Protein AF-C5LC11-F1 (afdb_monomer_lite)

Sequence (495 aa):
MTAADHYFTRNRNPLLMRDEVGHAKPTYYDLPSGGFVYGKSQGADPEGAKEVTTKWKSHTPKPVAQVNVLDFRYLNKSALDDGKCRTATEQKVYRQQNPKFIVHKSAQQRLQEEEARREHSLPADFVYGKKTRPSTPISYVISNQFGLESEMLTEARYEKLVEEEEKARTHCQLKIKSTKAAKAHAAIGVKAAHRKKSIGDGGGEELFKMTKFRKVPARWHLPKGAKTREAIVQQEEEPVGEKEGDEEEHTTCQRARQVQIDNADRLECVAKVTAFTTELLGRVGLDAFLIHGSLLGWYRHNGGQIPWDLDGDTAVIRSQCEEVVGQYEGKAICDVISESLPDGYFLYAIDTDEVVHPSPKGSDFAGCDVPELRVGATIDGQWCHTDVFMLSDDADDGLCVPGKACFQEDQILPLKNASSLVGKYPVKIPAQPEEILSGLYNEHYGIMNMHGVPKNYAFQDDWAIVIGDELDDTFKNRVMVDRPRLYEMLATAKL

pLDDT: mean 75.05, std 19.48, range [30.48, 98.12]

Organism: Perkinsus marinus (strain ATCC 50983 / TXsc) (NCBI:txid423536)

Secondary structure (DSSP, 8-state):
--HHHHHHTT---GGGSPPPTTSPPPPSS-PPPTT---S--PPPPSS-HHHHHH------PPPPPPTT-B-HHHHHHHHHHTT--SSHHHHHHHHHHS--B-----HHHHHHHHHHHHTS---TT------PPPPPPHHHHHTTHHHHHHHHHHHHHHHHHHHHHHHHHHH--------HHHHHHHHHHHHHHHHHHHS-SS----S-SSGGGTT---S----TT-----SS--S----PPP------S-HHHHHHHHHHHHHHHHHHHHHHHHHHHHHHHHHTT---EE-HHHHHHHHHTTTPPPTT--SEEEEEEHHHHHHHHHHTTT--HHHHHHTTPPTTEEEEEEBTTB-----SSTTSS-TT--SEEEEEEEETTEEEEEEEEEEEEEETTEEEETTTEEE-HHHHPSPEEEEETTTTEEEEE-SSHHHHHHHHHTTT--GGGS-PPPTT----SS-----SS---HHHHHHHHHTTHHHHHHHHSS--

Radius of gyration: 36.08 Å; chains: 1; bounding box: 64×89×100 Å

Foldseek 3Di:
DDPVVVVCVVDLDLVPDDDDPPDDRDDNDDDPPPVDDDDDPDDPDPDDPCCVVPDPDDDPPDDPPDQQAFPLVVLVVVCVVVVQDPDPVSSVVSCVVDGDTPHDQPPVSVVVVVVVVPVPDDDPPDDDDDPPDPPDPVVCVVVVVVVVVVVVVVVVVVVVVVVVVVCCVVVDPPPPPQPPVSVVVVVVVVVVVVVVVVPPPPDDPDPDPDPVCPPDPDPDDDPPDDDDPPPDPDDDDDDDDDDDDDDDPCPPVVVVLVVLVVLVVQQVQQQVQQLVVCVLCVVLQWRKAFADQQLLQCVQAVQEGDSPDRHGEIETEQVSQQVSCVVVVFDASLVSSVVSDDPFKAKDFDDPPDRPDRPVDPPPDTRRPTQKMKIWGQDPNDTYIYIYGYFYQPDPQATDNPPAFHDHPQQAPPWDWDHHPNRDGIGTHGPNSVVSVCSRPPPDDCSVVDPRDPPVPDPDRDDDDDPDDDDPVVNVVVVVVPPPVVVVVVVPPPD

Structure (mmCIF, N/CA/C/O backbone):
data_AF-C5LC11-F1
#
_entry.id   AF-C5LC11-F1
#
loop_
_atom_site.group_PDB
_atom_site.id
_atom_site.type_symbol
_atom_site.label_atom_id
_atom_site.label_alt_id
_atom_site.label_comp_id
_atom_site.label_asym_id
_atom_site.label_entity_id
_atom_site.label_seq_id
_atom_site.pdbx_PDB_ins_code
_atom_site.Cartn_x
_atom_site.Cartn_y
_atom_site.Cartn_z
_atom_site.occupancy
_atom_site.B_iso_or_equiv
_atom_site.auth_seq_id
_atom_site.auth_comp_id
_atom_site.auth_asym_id
_atom_site.auth_atom_id
_atom_site.pdbx_PDB_model_num
ATOM 1 N N . MET A 1 1 ? -16.209 15.181 -48.722 1.00 44.09 1 MET A N 1
ATOM 2 C CA . MET A 1 1 ? -14.896 14.860 -48.135 1.00 44.09 1 MET A CA 1
ATOM 3 C C . MET A 1 1 ? -14.861 15.461 -46.749 1.00 44.09 1 MET A C 1
ATOM 5 O O . MET A 1 1 ? -15.077 16.662 -46.624 1.00 44.09 1 MET A O 1
ATOM 9 N N . THR A 1 2 ? -14.735 14.624 -45.728 1.00 42.72 2 THR A N 1
ATOM 10 C CA . THR A 1 2 ? -14.758 15.027 -44.314 1.00 42.72 2 THR A CA 1
ATOM 11 C C . THR A 1 2 ? -13.387 15.566 -43.884 1.00 42.72 2 THR A C 1
ATOM 13 O O . THR A 1 2 ? -12.400 15.453 -44.613 1.00 42.72 2 THR A O 1
ATOM 16 N N . ALA A 1 3 ? -13.297 16.168 -42.694 1.00 42.44 3 ALA A N 1
ATOM 17 C CA . ALA A 1 3 ? -12.016 16.608 -42.132 1.00 42.44 3 ALA A CA 1
ATOM 18 C C . ALA A 1 3 ? -11.007 15.447 -41.967 1.00 42.44 3 ALA A C 1
ATOM 20 O O . ALA A 1 3 ? -9.802 15.674 -42.082 1.00 42.44 3 ALA A O 1
ATOM 21 N N . ALA A 1 4 ? -11.498 14.214 -41.786 1.00 45.16 4 ALA A N 1
ATOM 22 C CA . ALA A 1 4 ? -10.688 12.997 -41.758 1.00 45.16 4 ALA A CA 1
ATOM 23 C C . ALA A 1 4 ? -10.008 12.735 -43.116 1.00 45.16 4 ALA A C 1
ATOM 25 O O . ALA A 1 4 ? -8.788 12.562 -43.166 1.00 45.16 4 ALA A O 1
ATOM 26 N N . ASP A 1 5 ? -10.739 12.857 -44.234 1.00 49.84 5 ASP A N 1
ATOM 27 C CA . ASP A 1 5 ? -10.191 12.679 -45.595 1.00 49.84 5 ASP A CA 1
ATOM 28 C C . ASP A 1 5 ? -9.032 13.654 -45.898 1.00 49.84 5 ASP A C 1
ATOM 30 O O . ASP A 1 5 ? -8.080 13.343 -46.623 1.00 49.84 5 ASP A O 1
ATOM 34 N N . HIS A 1 6 ? -9.083 14.854 -45.313 1.00 52.69 6 HIS A N 1
ATOM 35 C CA . HIS A 1 6 ? -8.050 15.879 -45.468 1.00 52.69 6 HIS A CA 1
ATOM 36 C C . HIS A 1 6 ? -6.790 15.617 -44.620 1.00 52.69 6 HIS A C 1
ATOM 38 O O . HIS A 1 6 ? -5.725 16.162 -44.923 1.00 52.69 6 HIS A O 1
ATOM 44 N N . TYR A 1 7 ? -6.890 14.792 -43.571 1.00 50.66 7 TYR A N 1
ATOM 45 C CA . TYR A 1 7 ? -5.774 14.430 -42.694 1.00 50.66 7 TYR A CA 1
ATOM 46 C C . TYR A 1 7 ? -4.971 13.247 -43.260 1.00 50.66 7 TYR A C 1
ATO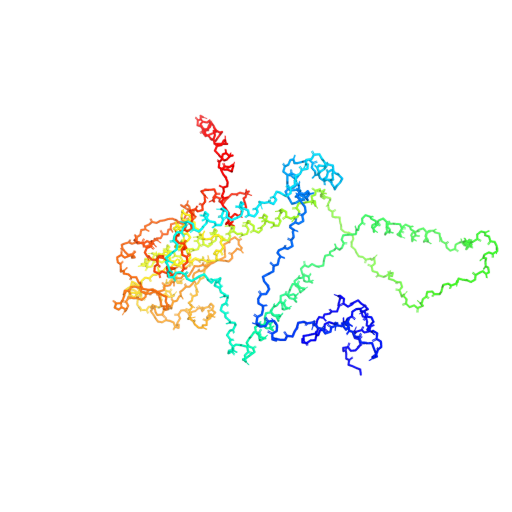M 48 O O . TYR A 1 7 ? -3.739 13.311 -43.304 1.00 50.66 7 TYR A O 1
ATOM 56 N N . PHE A 1 8 ? -5.653 12.238 -43.822 1.00 54.06 8 PHE A N 1
ATOM 57 C CA . PHE A 1 8 ? -5.030 11.090 -44.508 1.00 54.06 8 PHE A CA 1
ATOM 58 C C . PHE A 1 8 ? -4.141 11.500 -45.693 1.00 54.06 8 PHE A C 1
ATOM 60 O O . PHE A 1 8 ? -3.111 10.885 -45.959 1.00 54.06 8 PHE A O 1
ATOM 67 N N . THR A 1 9 ? -4.489 12.585 -46.390 1.00 58.16 9 THR A N 1
ATOM 68 C CA . THR A 1 9 ? -3.694 13.101 -47.519 1.00 58.16 9 THR A CA 1
ATOM 69 C C . THR A 1 9 ? -2.437 13.869 -47.092 1.00 58.16 9 THR A C 1
ATOM 71 O O . THR A 1 9 ? -1.538 14.073 -47.912 1.00 58.16 9 THR A O 1
ATOM 74 N N . ARG A 1 10 ? -2.336 14.284 -45.820 1.00 57.88 10 ARG A N 1
ATOM 75 C CA . ARG A 1 10 ? -1.265 15.161 -45.318 1.00 57.88 10 ARG A CA 1
ATOM 76 C C . ARG A 1 10 ? -0.072 14.407 -44.733 1.00 57.88 10 ARG A C 1
ATOM 78 O O . ARG A 1 10 ? 1.050 14.894 -44.858 1.00 57.88 10 ARG A O 1
ATOM 85 N N . ASN A 1 11 ? -0.288 13.226 -44.153 1.00 59.00 11 ASN A N 1
ATOM 86 C CA . ASN A 1 11 ? 0.775 12.391 -43.592 1.00 59.00 11 ASN A CA 1
ATOM 87 C C . ASN A 1 11 ? 0.832 11.036 -44.305 1.00 59.00 11 ASN A C 1
ATOM 89 O O . ASN A 1 11 ? 0.086 10.118 -43.999 1.00 59.00 11 ASN A O 1
ATOM 93 N N . ARG A 1 12 ? 1.785 10.887 -45.234 1.00 60.75 12 ARG A N 1
ATOM 94 C CA . ARG A 1 12 ? 2.029 9.624 -45.960 1.00 60.75 12 ARG A CA 1
ATOM 95 C C . ARG A 1 12 ? 2.616 8.506 -45.091 1.00 60.75 12 ARG A C 1
ATOM 97 O O . ARG A 1 12 ? 2.869 7.421 -45.602 1.00 60.75 12 ARG A O 1
ATOM 104 N N . ASN A 1 13 ? 2.895 8.773 -43.815 1.00 67.44 13 ASN A N 1
ATOM 105 C CA . ASN A 1 13 ? 3.449 7.787 -42.899 1.00 67.44 13 ASN A CA 1
ATOM 106 C C . ASN A 1 13 ? 2.344 7.246 -41.971 1.00 67.44 13 ASN A C 1
ATOM 108 O O . ASN A 1 13 ? 1.992 7.928 -41.006 1.00 67.44 13 ASN A O 1
ATOM 112 N N . PRO A 1 14 ? 1.825 6.030 -42.218 1.00 65.19 14 PRO A N 1
ATOM 113 C CA . PRO A 1 14 ? 0.763 5.433 -41.410 1.00 65.19 14 PRO A CA 1
ATOM 114 C C . PRO A 1 14 ? 1.178 5.123 -39.968 1.00 65.19 14 PRO A C 1
ATOM 116 O O . PRO A 1 14 ? 0.312 4.966 -39.116 1.00 65.19 14 PRO A O 1
ATOM 119 N N . LEU A 1 15 ? 2.480 5.101 -39.656 1.00 62.28 15 LEU A N 1
ATOM 120 C CA . LEU A 1 15 ? 2.967 4.939 -38.279 1.00 62.28 15 LEU A CA 1
ATOM 121 C C . LEU A 1 15 ? 2.761 6.191 -37.420 1.00 62.28 15 LEU A C 1
ATOM 123 O O . LEU A 1 15 ? 2.786 6.102 -36.198 1.00 62.28 15 LEU A O 1
ATOM 127 N N . LEU A 1 16 ? 2.579 7.350 -38.057 1.00 69.50 16 LEU A N 1
ATOM 128 C CA . LEU A 1 16 ? 2.342 8.629 -37.385 1.00 69.50 16 LEU A CA 1
ATOM 129 C C . LEU A 1 16 ? 0.856 9.012 -37.376 1.00 69.50 16 LEU A C 1
ATOM 131 O O . LEU A 1 16 ? 0.505 10.076 -36.868 1.00 69.50 16 LEU A O 1
ATOM 135 N N . MET A 1 17 ? -0.011 8.177 -37.959 1.00 67.75 17 MET A N 1
ATOM 136 C CA . MET A 1 17 ? -1.454 8.375 -37.887 1.00 67.75 17 MET A CA 1
ATOM 137 C C . MET A 1 17 ? -1.963 7.863 -36.541 1.00 67.75 17 MET A C 1
ATOM 139 O O . MET A 1 17 ? -1.627 6.755 -36.118 1.00 67.75 17 MET A O 1
ATOM 143 N N . ARG A 1 18 ? -2.741 8.704 -35.854 1.00 67.06 18 ARG A N 1
ATOM 144 C CA . ARG A 1 18 ? -3.436 8.311 -34.627 1.00 67.06 18 ARG A CA 1
ATOM 145 C C . ARG A 1 18 ? -4.475 7.243 -34.969 1.00 67.06 18 ARG A C 1
ATOM 147 O O . ARG A 1 18 ? -5.056 7.275 -36.051 1.00 67.06 18 ARG A O 1
ATOM 154 N N . ASP A 1 19 ? -4.656 6.301 -34.053 1.00 68.75 19 ASP A N 1
ATOM 155 C CA . ASP A 1 19 ? -5.682 5.269 -34.160 1.00 68.75 19 ASP A CA 1
ATOM 156 C C . ASP A 1 19 ? -7.077 5.903 -34.134 1.00 68.75 19 ASP A C 1
ATOM 158 O O . ASP A 1 19 ? -7.383 6.686 -33.236 1.00 68.75 19 ASP A O 1
ATOM 162 N N . GLU A 1 20 ? -7.915 5.578 -35.120 1.00 69.25 20 GLU A N 1
ATOM 163 C CA . GLU A 1 20 ? -9.351 5.845 -35.038 1.00 69.25 20 GLU A CA 1
ATOM 164 C C . GLU A 1 20 ? -9.994 4.710 -34.240 1.00 69.25 20 GLU A C 1
ATOM 166 O O . GLU A 1 20 ? -9.901 3.537 -34.610 1.00 69.25 20 GLU A O 1
ATOM 171 N N . VAL A 1 21 ? -10.620 5.055 -33.114 1.00 63.47 21 VAL A N 1
ATOM 172 C CA . VAL A 1 21 ? -11.247 4.082 -32.214 1.00 63.47 21 VAL A CA 1
ATOM 173 C C . VAL A 1 21 ? -12.293 3.268 -32.982 1.00 63.47 21 VAL A C 1
ATOM 175 O O . VAL A 1 21 ? -13.164 3.823 -33.645 1.00 63.47 21 VAL A O 1
ATOM 178 N N . GLY A 1 22 ? -12.186 1.938 -32.911 1.00 68.06 22 GLY A N 1
ATOM 179 C CA . GLY A 1 22 ? -13.105 1.005 -33.572 1.00 68.06 22 GLY A CA 1
ATOM 180 C C . GLY A 1 22 ? -12.774 0.665 -35.031 1.00 68.06 22 GLY A C 1
ATOM 181 O O . GLY A 1 22 ? -13.413 -0.221 -35.600 1.00 68.06 22 GLY A O 1
ATOM 182 N N . HIS A 1 23 ? -11.754 1.286 -35.632 1.00 70.31 23 HIS A N 1
ATOM 183 C CA . HIS A 1 23 ? -11.304 0.965 -36.987 1.00 70.31 23 HIS A CA 1
ATOM 184 C C . HIS A 1 23 ? -9.888 0.382 -36.998 1.00 70.31 23 HIS A C 1
ATOM 186 O O . HIS A 1 23 ? -8.994 0.804 -36.270 1.00 70.31 23 HIS A O 1
ATOM 192 N N . ALA A 1 24 ? -9.666 -0.625 -37.846 1.00 68.19 24 ALA A N 1
ATOM 193 C CA . ALA A 1 24 ? -8.327 -1.157 -38.062 1.00 68.19 24 ALA A CA 1
ATOM 194 C C . ALA A 1 24 ? -7.460 -0.115 -38.786 1.00 68.19 24 ALA A C 1
ATOM 196 O O . ALA A 1 24 ? -7.929 0.528 -39.729 1.00 68.19 24 ALA A O 1
ATOM 197 N N . LYS A 1 25 ? -6.180 0.008 -38.398 1.00 69.88 25 LYS A N 1
ATOM 198 C CA . LYS A 1 25 ? -5.220 0.848 -39.131 1.00 69.88 25 LYS A CA 1
ATOM 199 C C . LYS A 1 25 ? -5.226 0.474 -40.619 1.00 69.88 25 LYS A C 1
ATOM 201 O O . LYS A 1 25 ? -5.148 -0.719 -40.934 1.00 69.88 25 LYS A O 1
ATOM 206 N N . PRO A 1 26 ? -5.260 1.455 -41.537 1.00 67.75 26 PRO A N 1
ATOM 207 C CA . PRO A 1 26 ? -5.162 1.170 -42.959 1.00 67.75 26 PRO A CA 1
ATOM 208 C C . PRO A 1 26 ? -3.840 0.455 -43.264 1.00 67.75 26 PRO A C 1
ATOM 210 O O . PRO A 1 26 ? -2.790 0.763 -42.692 1.00 67.75 26 PRO A O 1
ATOM 213 N N . THR A 1 27 ? -3.890 -0.527 -44.163 1.00 65.81 27 THR A N 1
ATOM 214 C CA . THR A 1 27 ? -2.709 -1.302 -44.551 1.00 65.81 27 THR A CA 1
ATOM 215 C C . THR A 1 27 ? -1.702 -0.409 -45.276 1.00 65.81 27 THR A C 1
ATOM 217 O O . THR A 1 27 ? -2.071 0.400 -46.119 1.00 65.81 27 THR A O 1
ATOM 220 N N . TYR A 1 28 ? -0.412 -0.580 -44.988 1.00 69.19 28 TYR A N 1
ATOM 221 C CA . TYR A 1 28 ? 0.681 0.199 -45.595 1.00 69.19 28 TYR A CA 1
ATOM 222 C C . TYR A 1 28 ? 1.140 -0.329 -46.960 1.00 69.19 28 TYR A C 1
ATOM 224 O O . TYR A 1 28 ? 2.098 0.180 -47.540 1.00 69.19 28 TYR A O 1
ATOM 232 N N . TYR A 1 29 ? 0.473 -1.366 -47.455 1.00 72.31 29 TYR A N 1
ATOM 233 C CA . TYR A 1 29 ? 0.713 -1.945 -48.762 1.00 72.31 29 TYR A CA 1
ATOM 234 C C . TYR A 1 29 ? -0.471 -1.644 -49.664 1.00 72.31 29 TYR A C 1
ATOM 236 O O . TYR A 1 29 ? -1.619 -1.737 -49.220 1.00 72.31 29 TYR A O 1
ATOM 244 N N . ASP A 1 30 ? -0.182 -1.353 -50.929 1.00 76.19 30 ASP A N 1
ATOM 245 C CA . ASP A 1 30 ? -1.202 -1.320 -51.965 1.00 76.19 30 ASP A CA 1
ATOM 246 C C . ASP A 1 30 ? -1.823 -2.714 -52.056 1.00 76.19 30 ASP A C 1
ATOM 248 O O . ASP A 1 30 ? -1.178 -3.686 -52.464 1.00 76.19 30 ASP A O 1
ATOM 252 N N . LEU A 1 31 ? -3.075 -2.821 -51.615 1.00 75.56 31 LEU A N 1
ATOM 253 C CA . LEU A 1 31 ? -3.845 -4.037 -51.794 1.00 75.56 31 LEU A CA 1
ATOM 254 C C . LEU A 1 31 ? -4.038 -4.234 -53.303 1.00 75.56 31 LEU A C 1
ATOM 256 O O . LEU A 1 31 ? -4.493 -3.307 -53.982 1.00 75.56 31 LEU A O 1
ATOM 260 N N . PRO A 1 32 ? -3.685 -5.398 -53.871 1.00 81.69 32 PRO A N 1
ATOM 261 C CA . PRO A 1 32 ? -3.975 -5.676 -55.267 1.00 81.69 32 PRO A CA 1
ATOM 262 C C . PRO A 1 32 ? -5.466 -5.478 -55.590 1.00 81.69 32 PRO A C 1
ATOM 264 O O . PRO A 1 32 ? -6.341 -5.679 -54.745 1.00 81.69 32 PRO A O 1
ATOM 267 N N . SER A 1 33 ? -5.737 -5.046 -56.829 1.00 84.00 33 SER A N 1
ATOM 268 C CA . SER A 1 33 ? -7.073 -4.686 -57.333 1.00 84.00 33 SER A CA 1
ATOM 269 C C . SER A 1 33 ? -8.125 -5.754 -57.017 1.00 84.00 33 SER A C 1
ATOM 271 O O . SER A 1 33 ? -7.779 -6.931 -56.969 1.00 84.00 33 SER A O 1
ATOM 273 N N . GLY A 1 34 ? -9.402 -5.368 -56.897 1.00 81.50 34 GLY A N 1
ATOM 274 C CA . GLY A 1 34 ? -10.508 -6.182 -56.349 1.00 81.50 34 GLY A CA 1
ATOM 275 C C . GLY A 1 34 ? -10.777 -7.582 -56.936 1.00 81.50 34 GLY A C 1
ATOM 276 O O . GLY A 1 34 ? -11.672 -8.261 -56.452 1.00 81.50 34 GLY A O 1
ATOM 277 N N . GLY A 1 35 ? -10.021 -8.039 -57.937 1.00 87.38 35 GLY A N 1
ATOM 278 C CA . GLY A 1 35 ? -9.997 -9.433 -58.395 1.00 87.38 35 GLY A CA 1
ATOM 279 C C . GLY A 1 35 ? -8.913 -10.315 -57.753 1.00 87.38 35 GLY A C 1
ATOM 280 O O . GLY A 1 35 ? -8.810 -11.488 -58.104 1.00 87.38 35 GLY A O 1
ATOM 281 N N . PHE A 1 36 ? -8.073 -9.787 -56.857 1.00 82.31 36 PHE A N 1
ATOM 282 C CA . PHE A 1 36 ? -7.015 -10.567 -56.217 1.00 82.31 36 PHE A CA 1
ATOM 283 C C . PHE A 1 36 ? -7.560 -11.387 -55.049 1.00 82.31 36 PHE A C 1
ATOM 285 O O . PHE A 1 36 ? -8.005 -10.851 -54.035 1.00 82.31 36 PHE A O 1
ATOM 292 N N . VAL A 1 37 ? -7.503 -12.709 -55.193 1.00 81.19 37 VAL A N 1
ATOM 293 C CA . VAL A 1 37 ? -7.891 -13.650 -54.143 1.00 81.19 37 VAL A CA 1
ATOM 294 C C . VAL A 1 37 ? -6.714 -13.819 -53.189 1.00 81.19 37 VAL A C 1
ATOM 296 O O . VAL A 1 37 ? -5.674 -14.366 -53.554 1.00 81.19 37 VAL A O 1
ATOM 299 N N . TYR A 1 38 ? -6.874 -13.332 -51.961 1.00 80.56 38 TYR A N 1
ATOM 300 C CA . TYR A 1 38 ? -5.896 -13.543 -50.901 1.00 80.56 38 TYR A CA 1
ATOM 301 C C . TYR A 1 38 ? -5.994 -14.963 -50.350 1.00 80.56 38 TYR A C 1
ATOM 303 O O . TYR A 1 38 ? -7.077 -15.528 -50.211 1.00 80.56 38 TYR A O 1
ATOM 311 N N . GLY A 1 39 ? -4.839 -15.507 -49.975 1.00 78.88 39 GLY A N 1
ATOM 312 C CA . GLY A 1 39 ? -4.721 -16.849 -49.425 1.00 78.88 39 GLY A CA 1
ATOM 313 C C . GLY A 1 39 ? -4.295 -17.874 -50.470 1.00 78.88 39 GLY A C 1
ATOM 314 O O . GLY A 1 39 ? -4.620 -17.798 -51.652 1.00 78.88 39 GLY A O 1
ATOM 315 N N . LYS A 1 40 ? -3.523 -18.863 -50.022 1.00 77.25 40 LYS A N 1
ATOM 316 C CA . LYS A 1 40 ? -3.267 -20.065 -50.811 1.00 77.25 40 LYS A CA 1
ATOM 317 C C . LYS A 1 40 ? -4.518 -20.925 -50.693 1.00 77.25 40 LYS A C 1
ATOM 319 O O . LYS A 1 40 ? -4.912 -21.214 -49.565 1.00 77.25 40 LYS A O 1
ATOM 324 N N . SER A 1 41 ? -5.113 -21.354 -51.808 1.00 76.50 41 SER A N 1
ATOM 325 C CA . SER A 1 41 ? -6.127 -22.410 -51.760 1.00 76.50 41 SER A CA 1
ATOM 326 C C . SER A 1 41 ? -5.474 -23.619 -51.093 1.00 76.50 41 SER A C 1
ATOM 328 O O . SER A 1 41 ? -4.604 -24.270 -51.682 1.00 76.50 41 SER A O 1
ATOM 330 N N . GLN A 1 42 ? -5.795 -23.863 -49.826 1.00 77.25 42 GLN A N 1
ATOM 331 C CA . GLN A 1 42 ? -5.368 -25.092 -49.188 1.00 77.25 42 GLN A CA 1
ATOM 332 C C . GLN A 1 42 ? -6.098 -26.208 -49.929 1.00 77.25 42 GLN A C 1
ATOM 334 O O . GLN A 1 42 ? -7.305 -26.118 -50.157 1.00 77.25 42 GLN A O 1
ATOM 339 N N . GLY A 1 43 ? -5.351 -27.209 -50.401 1.00 84.75 43 GLY A N 1
ATOM 340 C CA . GLY A 1 43 ? -5.989 -28.426 -50.889 1.00 84.75 43 GLY A CA 1
ATOM 341 C C . GLY A 1 43 ? -6.899 -28.956 -49.785 1.00 84.75 43 GLY A C 1
ATOM 342 O O . GLY A 1 43 ? -6.567 -28.792 -48.610 1.00 84.75 43 GLY A O 1
ATOM 343 N N . ALA A 1 44 ? -8.044 -29.529 -50.157 1.00 82.06 44 ALA A N 1
ATOM 344 C CA . ALA A 1 44 ? -8.922 -30.171 -49.187 1.00 82.06 44 ALA A CA 1
ATOM 345 C C . ALA A 1 44 ? -8.082 -31.111 -48.312 1.00 82.06 44 ALA A C 1
ATOM 347 O O . ALA A 1 44 ? -7.295 -31.900 -48.847 1.00 82.06 44 ALA A O 1
ATOM 348 N N . ASP A 1 45 ? -8.198 -30.965 -46.991 1.00 80.56 45 ASP A N 1
ATOM 349 C CA . ASP A 1 45 ? -7.513 -31.851 -46.058 1.00 80.56 45 ASP A CA 1
ATOM 350 C C . ASP A 1 45 ? -7.930 -33.291 -46.402 1.00 80.56 45 ASP A C 1
ATOM 352 O O . ASP A 1 45 ? -9.132 -33.555 -46.533 1.00 80.56 45 ASP A O 1
ATOM 356 N N . PRO A 1 46 ? -6.987 -34.220 -46.647 1.00 83.19 46 PRO A N 1
ATOM 357 C CA . PRO A 1 46 ? -7.341 -35.615 -46.886 1.00 83.19 46 PRO A CA 1
ATOM 358 C C . PRO A 1 46 ? -8.071 -36.245 -45.691 1.00 83.19 46 PRO A C 1
ATOM 360 O O . PRO A 1 46 ? -8.697 -37.293 -45.854 1.00 83.19 46 PRO A O 1
ATOM 363 N N . GLU A 1 47 ? -7.982 -35.646 -44.500 1.00 84.06 47 GLU A N 1
ATOM 364 C CA . GLU A 1 47 ? -8.684 -36.091 -43.302 1.00 84.06 47 GLU A CA 1
ATOM 365 C C . GLU A 1 47 ? -10.022 -35.340 -43.146 1.00 84.06 47 GLU A C 1
ATOM 367 O O . GLU A 1 47 ? -10.078 -34.117 -43.031 1.00 84.06 47 GLU A O 1
ATOM 372 N N . GLY A 1 48 ? -11.134 -36.082 -43.146 1.00 85.88 48 GLY A N 1
ATOM 373 C CA . GLY A 1 48 ? -12.465 -35.542 -42.886 1.00 85.88 48 GLY A CA 1
ATOM 374 C C . GLY A 1 48 ? -12.783 -35.453 -41.390 1.00 85.88 48 GLY A C 1
ATOM 375 O O . GLY A 1 48 ? -12.075 -35.980 -40.530 1.00 85.88 48 GLY A O 1
ATOM 376 N N . ALA A 1 49 ? -13.909 -34.817 -41.051 1.00 81.12 49 ALA A N 1
ATOM 377 C CA . ALA A 1 49 ? -14.342 -34.644 -39.657 1.00 81.12 49 ALA A CA 1
ATOM 378 C C . ALA A 1 49 ? -14.475 -35.977 -38.892 1.00 81.12 49 ALA A C 1
ATOM 380 O O . ALA A 1 49 ? -14.239 -36.037 -37.683 1.00 81.12 49 ALA A O 1
ATOM 381 N N . LYS A 1 50 ? -14.822 -37.065 -39.591 1.00 85.31 50 LYS A N 1
ATOM 382 C CA . LYS A 1 50 ? -14.892 -38.411 -39.013 1.00 85.31 50 LYS A CA 1
ATOM 383 C C . LYS A 1 50 ? -13.505 -38.911 -38.614 1.00 85.31 50 LYS A C 1
ATOM 385 O O . LYS A 1 50 ? -13.342 -39.440 -37.520 1.00 85.31 50 LYS A O 1
ATOM 390 N N . GLU A 1 51 ? -12.509 -38.757 -39.478 1.00 85.75 51 GLU A N 1
ATOM 391 C CA . GLU A 1 51 ? -11.136 -39.185 -39.217 1.00 85.75 51 GLU A CA 1
ATOM 392 C C . GLU A 1 51 ? -10.535 -38.392 -38.052 1.00 85.75 51 GLU A C 1
ATOM 394 O O . GLU A 1 51 ? -9.963 -38.998 -37.150 1.00 85.75 51 GLU A O 1
ATOM 399 N N . VAL A 1 52 ? -10.765 -37.075 -38.013 1.00 79.62 52 VAL A N 1
ATOM 400 C CA . VAL A 1 52 ? -10.288 -36.176 -36.946 1.00 79.62 52 VAL A CA 1
ATOM 401 C C . VAL A 1 52 ? -10.888 -36.532 -35.579 1.00 79.62 52 VAL A C 1
ATOM 403 O O . VAL A 1 52 ? -10.203 -36.460 -34.562 1.00 79.62 52 VAL A O 1
ATOM 406 N N . THR A 1 53 ? -12.160 -36.943 -35.538 1.00 82.38 53 THR A N 1
ATOM 407 C CA . THR A 1 53 ? -12.855 -37.279 -34.281 1.00 82.38 53 THR A CA 1
ATOM 408 C C . THR A 1 53 ? -12.607 -38.712 -33.811 1.00 82.38 53 THR A C 1
ATOM 410 O O . THR A 1 53 ? -12.619 -38.964 -32.610 1.00 82.38 53 THR A O 1
ATOM 413 N N . THR A 1 54 ? -12.368 -39.658 -34.727 1.00 84.25 54 THR A N 1
ATOM 414 C CA . THR A 1 54 ? -12.218 -41.088 -34.383 1.00 84.25 54 THR A CA 1
ATOM 415 C C . THR A 1 54 ? -10.775 -41.571 -34.307 1.00 84.25 54 THR A C 1
ATOM 417 O O . THR A 1 54 ? -10.512 -42.582 -33.656 1.00 84.25 54 THR A O 1
ATOM 420 N N . LYS A 1 55 ? -9.823 -40.878 -34.943 1.00 80.81 55 LYS A N 1
ATOM 421 C CA . LYS A 1 55 ? -8.404 -41.247 -34.921 1.00 80.81 55 LYS A CA 1
ATOM 422 C C . LYS A 1 55 ? -7.604 -40.186 -34.186 1.00 80.81 55 LYS A C 1
ATOM 424 O O . LYS A 1 55 ? -7.122 -39.222 -34.771 1.00 80.81 55 LYS A O 1
ATOM 429 N N . TRP A 1 56 ? -7.375 -40.425 -32.900 1.00 73.31 56 TRP A N 1
ATOM 430 C CA . TRP A 1 56 ? -6.337 -39.711 -32.168 1.00 73.31 56 TRP A CA 1
ATOM 431 C C . TRP A 1 56 ? -4.967 -40.176 -32.678 1.00 73.31 56 TRP A C 1
ATOM 433 O O . TRP A 1 56 ? -4.413 -41.179 -32.230 1.00 73.31 56 TRP A O 1
ATOM 443 N N . LYS A 1 57 ? -4.423 -39.481 -33.683 1.00 74.31 57 LYS A N 1
ATOM 444 C CA . LYS A 1 57 ? -3.018 -39.645 -34.064 1.00 74.31 57 LYS A CA 1
ATOM 445 C C . LYS A 1 57 ? -2.170 -38.997 -32.978 1.00 74.31 57 LYS A C 1
ATOM 447 O O . LYS A 1 57 ? -2.068 -37.774 -32.911 1.00 74.31 57 LYS A O 1
ATOM 452 N N . SER A 1 58 ? -1.541 -39.818 -32.144 1.00 71.75 58 SER A N 1
ATOM 453 C CA . SER A 1 58 ? -0.514 -39.341 -31.222 1.00 71.75 58 SER A CA 1
ATOM 454 C C . SER A 1 58 ? 0.561 -38.601 -32.014 1.00 71.75 58 SER A C 1
ATOM 456 O O . SER A 1 58 ? 1.169 -39.160 -32.930 1.00 71.75 58 SER A O 1
ATOM 458 N N . HIS A 1 59 ? 0.768 -37.326 -31.686 1.00 67.81 59 HIS A N 1
ATOM 459 C CA . HIS A 1 59 ? 1.767 -36.492 -32.340 1.00 67.81 59 HIS A CA 1
ATOM 460 C C . HIS A 1 59 ? 3.140 -37.156 -32.186 1.00 67.81 59 HIS A C 1
ATOM 462 O O . HIS A 1 59 ? 3.641 -37.283 -31.071 1.00 67.81 59 HIS A O 1
ATOM 468 N N . THR A 1 60 ? 3.766 -37.577 -33.289 1.00 75.62 60 THR A N 1
ATOM 469 C CA . THR A 1 60 ? 5.167 -38.006 -33.251 1.00 75.62 60 THR A CA 1
ATOM 470 C C . THR A 1 60 ? 6.002 -36.760 -32.971 1.00 75.62 60 THR A C 1
ATOM 472 O O . THR A 1 60 ? 6.006 -35.847 -33.802 1.00 75.62 60 THR A O 1
ATOM 475 N N . PRO A 1 61 ? 6.660 -36.648 -31.804 1.00 66.88 61 PRO A N 1
ATOM 476 C CA . PRO A 1 61 ? 7.473 -35.482 -31.503 1.00 66.88 61 PRO A CA 1
ATOM 477 C C . PRO A 1 61 ? 8.494 -35.314 -32.623 1.00 66.88 61 PRO A C 1
ATOM 479 O O . PRO A 1 61 ? 9.143 -36.285 -33.019 1.00 66.88 61 PRO A O 1
ATOM 482 N N . LYS A 1 62 ? 8.637 -34.093 -33.148 1.00 72.69 62 LYS A N 1
ATOM 483 C CA . LYS A 1 62 ? 9.751 -33.814 -34.054 1.00 72.69 62 LYS A CA 1
ATOM 484 C C . LYS A 1 62 ? 11.035 -34.210 -33.320 1.00 72.69 62 LYS A C 1
ATOM 486 O O . LYS A 1 62 ? 11.167 -33.833 -32.150 1.00 72.69 62 LYS A O 1
ATOM 491 N N . PRO A 1 63 ? 11.955 -34.959 -33.955 1.00 70.94 63 PRO A N 1
ATOM 492 C CA . PRO A 1 63 ? 13.242 -35.233 -33.341 1.00 70.94 63 PRO A CA 1
ATOM 493 C C . PRO A 1 63 ? 13.845 -33.889 -32.941 1.00 70.94 63 PRO A C 1
ATOM 495 O O . PRO A 1 63 ? 13.883 -32.955 -33.747 1.00 70.94 63 PRO A O 1
ATOM 498 N N . VAL A 1 64 ? 14.202 -33.766 -31.663 1.00 65.94 64 VAL A N 1
ATOM 499 C CA . VAL A 1 64 ? 14.761 -32.527 -31.123 1.00 65.94 64 VAL A CA 1
ATOM 500 C C . VAL A 1 64 ? 15.979 -32.184 -31.977 1.00 65.94 64 VAL A C 1
ATOM 502 O O . VAL A 1 64 ? 16.836 -33.041 -32.204 1.00 65.94 64 VAL A O 1
ATOM 505 N N . ALA A 1 65 ? 16.002 -30.963 -32.517 1.00 59.12 65 ALA A N 1
ATOM 506 C CA . ALA A 1 65 ? 17.103 -30.496 -33.347 1.00 59.12 65 ALA A CA 1
ATOM 507 C C . ALA A 1 65 ? 18.436 -30.712 -32.608 1.00 59.12 65 ALA A C 1
ATOM 509 O O . ALA A 1 65 ? 18.504 -30.602 -31.386 1.00 59.12 65 ALA A O 1
ATOM 510 N N . GLN A 1 66 ? 19.457 -31.098 -33.371 1.00 59.88 66 GLN A N 1
ATOM 511 C CA . GLN A 1 66 ? 20.699 -31.712 -32.900 1.00 59.88 66 GLN A CA 1
ATOM 512 C C . GLN A 1 66 ? 21.360 -31.022 -31.692 1.00 59.88 66 GLN A C 1
ATOM 514 O O . GLN A 1 66 ? 21.341 -29.804 -31.548 1.00 59.88 66 GLN A O 1
ATOM 519 N N . VAL A 1 67 ? 22.061 -31.849 -30.909 1.00 63.25 67 VAL A N 1
ATOM 520 C CA . VAL A 1 67 ? 22.811 -31.603 -29.655 1.00 63.25 67 VAL A CA 1
ATOM 521 C C . VAL A 1 67 ? 23.883 -30.490 -29.734 1.00 63.25 67 VAL A C 1
ATOM 523 O O . VAL A 1 67 ? 24.504 -30.151 -28.734 1.00 63.25 67 VAL A O 1
ATOM 526 N N . ASN A 1 68 ? 24.068 -29.851 -30.892 1.00 77.94 68 ASN A N 1
ATOM 527 C CA . ASN A 1 68 ? 25.160 -28.910 -31.158 1.00 77.94 68 ASN A CA 1
ATOM 528 C C . ASN A 1 68 ? 24.692 -27.462 -31.386 1.00 77.94 68 ASN A C 1
ATOM 530 O O . ASN A 1 68 ? 25.344 -26.702 -32.102 1.00 77.94 68 ASN A O 1
ATOM 534 N N . VAL A 1 69 ? 23.570 -27.048 -30.793 1.00 87.00 69 VAL A N 1
ATOM 535 C CA . VAL A 1 69 ? 23.177 -25.629 -30.777 1.00 87.00 69 VAL A CA 1
ATOM 536 C C . VAL A 1 69 ? 23.847 -24.938 -29.591 1.00 87.00 69 VAL A C 1
ATOM 538 O O . VAL A 1 69 ? 23.718 -25.389 -28.456 1.00 87.00 69 VAL A O 1
ATOM 541 N N . LEU A 1 70 ? 24.575 -23.848 -29.844 1.00 91.62 70 LEU A N 1
ATOM 542 C CA . LEU A 1 70 ? 25.193 -23.038 -28.790 1.00 91.62 70 LEU A CA 1
ATOM 543 C C . LEU A 1 70 ? 24.126 -22.336 -27.937 1.00 91.62 70 LEU A C 1
ATOM 545 O O . LEU A 1 70 ? 23.177 -21.753 -28.464 1.00 91.62 70 LEU A O 1
ATOM 549 N N . ASP A 1 71 ? 24.316 -22.330 -26.620 1.00 91.56 71 ASP A N 1
ATOM 550 C CA . ASP A 1 71 ? 23.485 -21.579 -25.681 1.00 91.56 71 ASP A CA 1
ATOM 551 C C . ASP A 1 71 ? 23.929 -20.112 -25.646 1.00 91.56 71 ASP A C 1
ATOM 553 O O . ASP A 1 71 ? 24.691 -19.669 -24.782 1.00 91.56 71 ASP A O 1
ATOM 557 N N . PHE A 1 72 ? 23.451 -19.329 -26.613 1.00 92.62 72 PHE A N 1
ATOM 558 C CA . PHE A 1 72 ? 23.787 -17.908 -26.693 1.00 92.62 72 PHE A CA 1
ATOM 559 C C . PHE A 1 72 ? 23.332 -17.113 -25.465 1.00 92.62 72 PHE A C 1
ATOM 561 O O . PHE A 1 72 ? 23.943 -16.089 -25.164 1.00 92.62 72 PHE A O 1
ATOM 568 N N . ARG A 1 73 ? 22.294 -17.556 -24.739 1.00 91.62 73 ARG A N 1
ATOM 569 C CA . ARG A 1 73 ? 21.813 -16.843 -23.549 1.00 91.62 73 ARG A CA 1
ATOM 570 C C . ARG A 1 73 ? 22.820 -16.977 -22.417 1.00 91.62 73 ARG A C 1
ATOM 572 O O . ARG A 1 73 ? 23.180 -15.965 -21.821 1.00 91.62 73 ARG A O 1
ATOM 579 N N . TYR A 1 74 ? 23.296 -18.194 -22.159 1.00 93.19 74 TYR A N 1
ATOM 580 C CA . TYR A 1 74 ? 24.348 -18.422 -21.173 1.00 93.19 74 TYR A CA 1
ATOM 581 C C . TYR A 1 74 ? 25.644 -17.714 -21.575 1.00 93.19 74 TYR A C 1
ATOM 583 O O . TYR A 1 74 ? 26.186 -16.941 -20.793 1.00 93.19 74 TYR A O 1
ATOM 591 N N . LEU A 1 75 ? 26.099 -17.910 -22.818 1.00 95.06 75 LEU A N 1
ATOM 592 C CA . LEU A 1 75 ? 27.364 -17.341 -23.291 1.00 95.06 75 LEU A CA 1
ATOM 593 C C . LEU A 1 75 ? 27.390 -15.815 -23.230 1.00 95.06 75 LEU A C 1
ATOM 595 O O . LEU A 1 75 ? 28.417 -15.240 -22.891 1.00 95.06 75 LEU A O 1
ATOM 599 N N . ASN A 1 76 ? 26.271 -15.150 -23.528 1.00 92.50 76 ASN A N 1
ATOM 600 C CA . ASN A 1 76 ? 26.201 -13.695 -23.439 1.00 92.50 76 ASN A CA 1
ATOM 601 C C . AS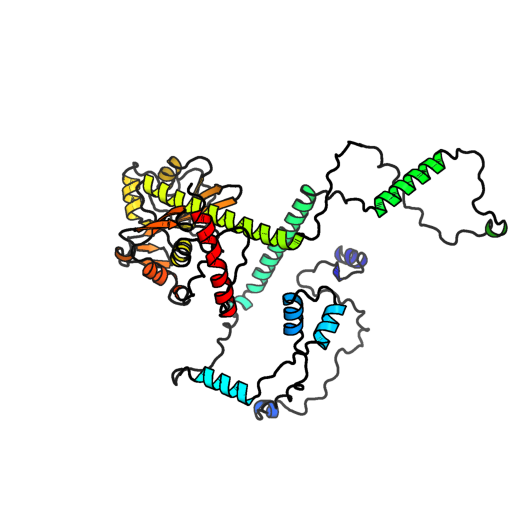N A 1 76 ? 26.239 -13.194 -21.994 1.00 92.50 76 ASN A C 1
ATOM 603 O O . ASN A 1 76 ? 26.842 -12.155 -21.757 1.00 92.50 76 ASN A O 1
ATOM 607 N N . LYS A 1 77 ? 25.623 -13.918 -21.049 1.00 93.06 77 LYS A N 1
ATOM 608 C CA . LYS A 1 77 ? 25.688 -13.579 -19.621 1.00 93.06 77 LYS A CA 1
ATOM 609 C C . LYS A 1 77 ? 27.102 -13.770 -19.074 1.00 93.06 77 LYS A C 1
ATOM 611 O O . LYS A 1 77 ? 27.679 -12.814 -18.580 1.00 93.06 77 LYS A O 1
ATOM 616 N N . SER A 1 78 ? 27.709 -14.937 -19.292 1.00 93.75 78 SER A N 1
ATOM 617 C CA . SER A 1 78 ? 29.078 -15.211 -18.830 1.00 93.75 78 SER A CA 1
ATOM 618 C C . SER A 1 78 ? 30.114 -14.263 -19.439 1.00 93.75 78 SER A C 1
ATOM 620 O O . SER A 1 78 ? 31.043 -13.847 -18.759 1.00 93.75 78 SER A O 1
ATOM 622 N N . ALA A 1 79 ? 29.924 -13.845 -20.694 1.00 95.62 79 ALA A N 1
ATOM 623 C CA . ALA A 1 79 ? 30.776 -12.842 -21.329 1.00 95.62 79 ALA A CA 1
ATOM 624 C C . ALA A 1 79 ? 30.739 -11.470 -20.624 1.00 95.62 79 ALA A C 1
ATOM 626 O O . ALA A 1 79 ? 31.748 -10.759 -20.629 1.00 95.62 79 ALA A O 1
ATOM 627 N N . LEU A 1 80 ? 29.586 -11.098 -20.051 1.00 91.06 80 LEU A N 1
ATOM 628 C CA . LEU A 1 80 ? 29.419 -9.878 -19.258 1.00 91.06 80 LEU A CA 1
ATOM 629 C C . LEU A 1 80 ? 29.990 -10.058 -17.848 1.00 91.06 80 LEU A C 1
ATOM 631 O O . LEU A 1 80 ? 30.713 -9.180 -17.385 1.00 91.06 80 LEU A O 1
ATOM 635 N N . ASP A 1 81 ? 29.727 -11.204 -17.214 1.00 90.69 81 ASP A N 1
ATOM 636 C CA . ASP A 1 81 ? 30.207 -11.523 -15.862 1.00 90.69 81 ASP A CA 1
ATOM 637 C C . ASP A 1 81 ? 31.741 -11.581 -15.796 1.00 90.69 81 ASP A C 1
ATOM 639 O O . ASP A 1 81 ? 32.350 -11.084 -14.850 1.00 90.69 81 ASP A O 1
ATOM 643 N N . ASP A 1 82 ? 32.382 -12.116 -16.839 1.00 91.81 82 ASP A N 1
ATOM 644 C CA . ASP A 1 82 ? 33.841 -12.141 -16.963 1.00 91.81 82 ASP A CA 1
ATOM 645 C C . ASP A 1 82 ? 34.441 -10.742 -17.202 1.00 91.81 82 ASP A C 1
ATOM 647 O O . ASP A 1 82 ? 35.662 -10.585 -17.174 1.00 91.81 82 ASP A O 1
ATOM 651 N N . GLY A 1 83 ? 33.615 -9.730 -17.503 1.00 87.56 83 GLY A N 1
ATOM 652 C CA . GLY A 1 83 ? 34.040 -8.360 -17.804 1.00 87.56 83 GLY A CA 1
ATOM 653 C C . GLY A 1 83 ? 34.855 -8.215 -19.096 1.00 87.56 83 GLY A C 1
ATOM 654 O O . GLY A 1 83 ? 35.420 -7.151 -19.353 1.00 87.56 83 GLY A O 1
ATOM 655 N N . LYS A 1 84 ? 34.937 -9.277 -19.910 1.00 75.31 84 LYS A N 1
ATOM 656 C CA . LYS A 1 84 ? 35.845 -9.387 -21.067 1.00 75.31 84 LYS A CA 1
ATOM 657 C C . LYS A 1 84 ? 35.228 -8.982 -22.402 1.00 75.31 84 LYS A C 1
ATOM 659 O O . LYS A 1 84 ? 35.964 -8.877 -23.377 1.00 75.31 84 LYS A O 1
ATOM 664 N N . CYS A 1 85 ? 33.910 -8.789 -22.473 1.00 87.25 85 CYS A N 1
ATOM 665 C CA . CYS A 1 85 ? 33.223 -8.466 -23.724 1.00 87.25 85 CYS A CA 1
ATOM 666 C C . CYS A 1 85 ? 32.422 -7.169 -23.601 1.00 87.25 85 CYS A C 1
ATOM 668 O O . CYS A 1 85 ? 31.322 -7.161 -23.053 1.00 87.25 85 CYS A O 1
ATOM 670 N N . ARG A 1 86 ? 32.960 -6.083 -24.158 1.00 86.69 86 ARG A N 1
ATOM 671 C CA . ARG A 1 86 ? 32.282 -4.785 -24.311 1.00 86.69 86 ARG A CA 1
ATOM 672 C C . ARG A 1 86 ? 31.846 -4.530 -25.751 1.00 86.69 86 ARG A C 1
ATOM 674 O O . ARG A 1 86 ? 30.966 -3.708 -25.986 1.00 86.69 86 ARG A O 1
ATOM 681 N N . THR A 1 87 ? 32.428 -5.240 -26.719 1.00 93.00 87 THR A N 1
ATOM 682 C CA . THR A 1 87 ? 32.101 -5.088 -28.144 1.00 93.00 87 THR A CA 1
ATOM 683 C C . THR A 1 87 ? 31.515 -6.361 -28.759 1.00 93.00 87 THR A C 1
ATOM 685 O O . THR A 1 87 ? 31.777 -7.484 -28.324 1.00 93.00 87 THR A O 1
ATOM 688 N N . ALA A 1 88 ? 30.731 -6.208 -29.832 1.00 90.56 88 ALA A N 1
ATOM 689 C CA . ALA A 1 88 ? 30.144 -7.343 -30.553 1.00 90.56 88 ALA A CA 1
ATOM 690 C C . ALA A 1 88 ? 31.210 -8.300 -31.130 1.00 90.56 88 ALA A C 1
ATOM 692 O O . ALA A 1 88 ? 30.986 -9.510 -31.219 1.00 90.56 88 ALA A O 1
ATOM 693 N N . THR A 1 89 ? 32.382 -7.771 -31.500 1.00 95.75 89 THR A N 1
ATOM 694 C CA . THR A 1 89 ? 33.513 -8.558 -32.011 1.00 95.75 89 THR A CA 1
ATOM 695 C C . THR A 1 89 ? 34.121 -9.430 -30.916 1.00 95.75 89 THR A C 1
ATOM 697 O O . THR A 1 89 ? 34.332 -10.621 -31.140 1.00 95.75 89 THR A O 1
ATOM 700 N N . GLU A 1 90 ? 34.331 -8.878 -29.719 1.00 94.62 90 GLU A N 1
ATOM 701 C CA . GLU A 1 90 ? 34.797 -9.636 -28.549 1.00 94.62 90 GLU A CA 1
ATOM 702 C C . GLU A 1 90 ? 33.804 -10.730 -28.173 1.00 94.62 90 GLU A C 1
ATOM 704 O O . GLU A 1 90 ? 34.199 -11.873 -27.965 1.00 94.62 90 GLU A O 1
ATOM 709 N N . GLN A 1 91 ? 32.504 -10.428 -28.197 1.00 94.19 91 GLN A N 1
ATOM 710 C CA . GLN A 1 91 ? 31.478 -11.421 -27.890 1.00 94.19 91 GLN A CA 1
ATOM 711 C C . GLN A 1 91 ? 31.449 -12.563 -28.918 1.00 94.19 91 GLN A C 1
ATOM 713 O O . GLN A 1 91 ? 31.209 -13.719 -28.566 1.00 94.19 91 GLN A O 1
ATOM 718 N N . LYS A 1 92 ? 31.743 -12.276 -30.193 1.00 94.94 92 LYS A N 1
ATOM 719 C CA . LYS A 1 92 ? 31.914 -13.310 -31.223 1.00 94.94 92 LYS A CA 1
ATOM 720 C C . LYS A 1 92 ? 33.129 -14.200 -30.935 1.00 94.94 92 LYS A C 1
ATOM 722 O O . LYS A 1 92 ? 32.999 -15.418 -31.032 1.00 94.94 92 LYS A O 1
ATOM 727 N N . VAL A 1 93 ? 34.272 -13.615 -30.568 1.00 95.88 93 VAL A N 1
ATOM 728 C CA . VAL A 1 93 ? 35.493 -14.361 -30.204 1.00 95.88 93 VAL A CA 1
ATOM 729 C C . VAL A 1 93 ? 35.261 -15.198 -28.943 1.00 95.88 93 VAL A C 1
ATOM 731 O O . VAL A 1 93 ? 35.593 -16.381 -28.923 1.00 95.88 93 VAL A O 1
ATOM 734 N N . TYR A 1 94 ? 34.596 -14.638 -27.934 1.00 95.94 94 TYR A N 1
ATOM 735 C CA . TYR A 1 94 ? 34.271 -15.328 -26.687 1.00 95.94 94 TYR A CA 1
ATOM 736 C C . TYR A 1 94 ? 33.391 -16.559 -26.919 1.00 95.94 94 TYR A C 1
ATOM 738 O O . TYR A 1 94 ? 33.667 -17.624 -26.371 1.00 95.94 94 TYR A O 1
ATOM 746 N N . ARG A 1 95 ? 32.380 -16.457 -27.795 1.00 95.31 95 ARG A N 1
ATOM 747 C CA . ARG A 1 95 ? 31.532 -17.600 -28.187 1.00 95.31 95 ARG A CA 1
ATOM 748 C C . ARG A 1 95 ? 32.314 -18.706 -28.907 1.00 95.31 95 ARG A C 1
ATOM 750 O O . ARG A 1 95 ? 31.929 -19.865 -28.807 1.00 95.31 95 ARG A O 1
ATOM 757 N N . GLN A 1 96 ? 33.376 -18.362 -29.639 1.00 94.62 96 GLN A N 1
ATOM 758 C CA . GLN A 1 96 ? 34.242 -19.340 -30.311 1.00 94.62 96 GLN A CA 1
ATOM 759 C C . GLN A 1 96 ? 35.212 -20.018 -29.338 1.00 94.62 96 GLN A C 1
ATOM 761 O O . GLN A 1 96 ? 35.479 -21.207 -29.482 1.00 94.62 96 GLN A O 1
ATOM 766 N N . GLN A 1 97 ? 35.730 -19.272 -28.361 1.00 95.69 97 GLN A N 1
ATOM 767 C CA . GLN A 1 97 ? 36.695 -19.771 -27.377 1.00 95.69 97 GLN A CA 1
ATOM 768 C C . GLN A 1 97 ? 36.039 -20.576 -26.250 1.00 95.69 97 GLN A C 1
ATOM 770 O O . GLN A 1 97 ? 36.658 -21.498 -25.728 1.00 95.69 97 GLN A O 1
ATOM 775 N N . ASN A 1 98 ? 34.787 -20.266 -25.906 1.00 95.25 98 ASN A N 1
ATOM 776 C CA . ASN A 1 98 ? 34.046 -20.912 -24.824 1.00 95.25 98 ASN A CA 1
ATOM 777 C C . ASN A 1 98 ? 32.736 -21.515 -25.353 1.00 95.25 98 ASN A C 1
ATOM 779 O O . ASN A 1 98 ? 31.663 -21.041 -24.991 1.00 95.25 98 ASN A O 1
ATOM 783 N N . PRO A 1 99 ? 32.760 -22.517 -26.249 1.00 93.50 99 PRO A N 1
ATOM 784 C CA . PRO A 1 99 ? 31.527 -23.079 -26.777 1.00 93.50 99 PRO A CA 1
ATOM 785 C C . PRO A 1 99 ? 30.767 -23.814 -25.668 1.00 93.50 99 PRO A C 1
ATOM 787 O O . PRO A 1 99 ? 31.236 -24.816 -25.130 1.00 93.50 99 PRO A O 1
ATOM 790 N N . LYS A 1 100 ? 29.562 -23.338 -25.348 1.00 92.31 100 LYS A N 1
ATOM 791 C CA . LYS A 1 100 ? 28.617 -24.061 -24.497 1.00 92.31 100 LYS A CA 1
ATOM 792 C C . LYS A 1 100 ? 27.398 -24.432 -25.313 1.00 92.31 100 LYS A C 1
ATOM 794 O O . LYS A 1 100 ? 26.707 -23.557 -25.829 1.00 92.31 100 LYS A O 1
ATOM 799 N N . PHE A 1 101 ? 27.149 -25.726 -25.434 1.00 89.75 101 PHE A N 1
ATOM 800 C CA . PHE A 1 101 ? 26.005 -26.254 -26.162 1.00 89.75 101 PHE A CA 1
ATOM 801 C C . PHE A 1 101 ? 24.818 -26.442 -25.222 1.00 89.75 101 PHE A C 1
ATOM 803 O O . PHE A 1 101 ? 24.990 -26.749 -24.039 1.00 89.75 101 PHE A O 1
ATOM 810 N N . ILE A 1 102 ? 23.612 -26.256 -25.752 1.00 83.88 102 ILE A N 1
ATOM 811 C CA . ILE A 1 102 ? 22.380 -26.580 -25.042 1.00 83.88 102 ILE A CA 1
ATOM 812 C C . ILE A 1 102 ? 22.359 -28.096 -24.860 1.00 83.88 102 ILE A C 1
ATOM 814 O O . ILE A 1 102 ? 22.092 -28.852 -25.794 1.00 83.88 102 ILE A O 1
ATOM 818 N N . VAL A 1 103 ? 22.630 -28.551 -23.638 1.00 79.38 103 VAL A N 1
ATOM 819 C CA . VAL A 1 103 ? 22.437 -29.952 -23.277 1.00 79.38 103 VAL A CA 1
ATOM 820 C C . VAL A 1 103 ? 20.938 -30.166 -23.125 1.00 79.38 103 VAL A C 1
ATOM 822 O O . VAL A 1 103 ? 20.338 -29.876 -22.089 1.00 79.38 103 VAL A O 1
ATOM 825 N N . HIS A 1 104 ? 20.296 -30.647 -24.184 1.00 69.88 104 HIS A N 1
ATOM 826 C CA . HIS A 1 104 ? 18.940 -31.149 -24.054 1.00 69.88 104 HIS A CA 1
ATOM 827 C C . HIS A 1 104 ? 18.984 -32.394 -23.170 1.00 69.88 104 HIS A C 1
ATOM 829 O O . HIS A 1 104 ? 19.528 -33.420 -23.574 1.00 69.88 104 HIS A O 1
ATOM 835 N N . LYS A 1 105 ? 18.397 -32.302 -21.969 1.00 72.31 105 LYS A N 1
ATOM 836 C CA . LYS A 1 105 ? 18.119 -33.478 -21.135 1.00 72.31 105 LYS A CA 1
ATOM 837 C C . LYS A 1 105 ? 17.463 -34.545 -22.007 1.00 72.31 105 LYS A C 1
ATOM 839 O O . LYS A 1 105 ? 16.516 -34.222 -22.740 1.00 72.31 105 LYS A O 1
ATOM 844 N N . SER A 1 106 ? 17.974 -35.774 -21.944 1.00 72.69 106 SER A N 1
ATOM 845 C CA . SER A 1 106 ? 17.402 -36.886 -22.704 1.00 72.69 106 SER A CA 1
ATOM 846 C C . SER A 1 106 ? 15.932 -37.073 -22.319 1.00 72.69 106 SER A C 1
ATOM 848 O O . SER A 1 106 ? 15.510 -36.681 -21.228 1.00 72.69 106 SER A O 1
ATOM 850 N N . ALA A 1 107 ? 15.131 -37.673 -23.202 1.00 67.44 107 ALA A N 1
ATOM 851 C CA . ALA A 1 107 ? 13.739 -37.984 -22.873 1.00 67.44 107 ALA A CA 1
ATOM 852 C C . ALA A 1 107 ? 13.642 -38.800 -21.569 1.00 67.44 107 ALA A C 1
ATOM 854 O O . ALA A 1 107 ? 12.775 -38.529 -20.749 1.00 67.44 107 ALA A O 1
ATOM 855 N N . GLN A 1 108 ? 14.593 -39.712 -21.334 1.00 72.19 108 GLN A N 1
ATOM 856 C CA . GLN A 1 108 ? 14.696 -40.485 -20.094 1.00 72.19 108 GLN A CA 1
ATOM 857 C C . GLN A 1 108 ? 15.028 -39.623 -18.872 1.00 72.19 108 GLN A C 1
ATOM 859 O O . GLN A 1 108 ? 14.414 -39.810 -17.835 1.00 72.19 108 GLN A O 1
ATOM 864 N N . GLN A 1 109 ? 15.939 -38.652 -18.984 1.00 76.00 109 GLN A N 1
ATOM 865 C CA . GLN A 1 109 ? 16.242 -37.738 -17.875 1.00 76.00 109 GLN A CA 1
ATOM 866 C C . GLN A 1 109 ? 15.050 -36.848 -17.525 1.00 76.00 109 GLN A C 1
ATOM 868 O O . GLN A 1 109 ? 14.796 -36.600 -16.353 1.00 76.00 109 GLN A O 1
ATOM 873 N N . ARG A 1 110 ? 14.297 -36.385 -18.531 1.00 75.88 110 ARG A N 1
ATOM 874 C CA . ARG A 1 110 ? 13.059 -35.631 -18.292 1.00 75.88 110 ARG A CA 1
ATOM 875 C C . ARG A 1 110 ? 12.004 -36.499 -17.620 1.00 75.88 110 ARG A C 1
ATOM 877 O O . ARG A 1 110 ? 11.367 -36.026 -16.695 1.00 75.88 110 ARG A O 1
ATOM 884 N N . LEU A 1 111 ? 11.857 -37.750 -18.060 1.00 73.81 111 LEU A N 1
ATOM 885 C CA . LEU A 1 111 ? 10.932 -38.707 -17.456 1.00 73.81 111 LEU A CA 1
ATOM 886 C C . LEU A 1 111 ? 11.311 -39.031 -16.009 1.00 73.81 111 LEU A C 1
ATOM 888 O O . LEU A 1 111 ? 10.435 -38.993 -15.164 1.00 73.81 111 LEU A O 1
ATOM 892 N N . GLN A 1 112 ? 12.592 -39.255 -15.709 1.00 79.25 112 GLN A N 1
ATOM 893 C CA . GLN A 1 112 ? 13.065 -39.493 -14.339 1.00 79.25 112 GLN A CA 1
ATOM 894 C C . GLN A 1 112 ? 12.851 -38.280 -13.431 1.00 79.25 112 GLN A C 1
ATOM 896 O O . GLN A 1 112 ? 12.482 -38.430 -12.275 1.00 79.25 112 GLN A O 1
ATOM 901 N N . GLU A 1 113 ? 13.064 -37.067 -13.938 1.00 76.12 113 GLU A N 1
ATOM 902 C CA . GLU A 1 113 ? 12.827 -35.836 -13.179 1.00 76.12 113 GLU A CA 1
ATOM 903 C C . GLU A 1 113 ? 11.325 -35.560 -13.000 1.00 76.12 113 GLU A C 1
ATOM 905 O O . GLU A 1 113 ? 10.902 -35.024 -11.979 1.00 76.12 113 GLU A O 1
ATOM 910 N N . GLU A 1 114 ? 10.502 -35.951 -13.973 1.00 74.56 114 GLU A N 1
ATOM 911 C CA . GLU A 1 114 ? 9.046 -35.897 -13.875 1.00 74.56 114 GLU A CA 1
ATOM 912 C C . GLU A 1 114 ? 8.503 -36.972 -12.922 1.00 74.56 114 GLU A C 1
ATOM 914 O O . GLU A 1 114 ? 7.604 -36.678 -12.143 1.00 74.56 114 GLU A O 1
ATOM 919 N N . GLU A 1 115 ? 9.076 -38.178 -12.913 1.00 75.44 115 GLU A N 1
ATOM 920 C CA . GLU A 1 115 ? 8.808 -39.229 -11.923 1.00 75.44 115 GLU A CA 1
ATOM 921 C C . GLU A 1 115 ? 9.228 -38.786 -10.521 1.00 75.44 115 GLU A C 1
ATOM 923 O O . GLU A 1 115 ? 8.418 -38.866 -9.606 1.00 75.44 115 GLU A O 1
ATOM 928 N N . ALA A 1 116 ? 10.415 -38.194 -10.363 1.00 74.62 116 ALA A N 1
ATOM 929 C CA . ALA A 1 116 ? 10.861 -37.621 -9.093 1.00 74.62 116 ALA A CA 1
ATOM 930 C C . ALA A 1 116 ? 9.945 -36.477 -8.615 1.00 74.62 116 ALA A C 1
ATOM 932 O O . ALA A 1 116 ? 9.702 -36.327 -7.422 1.00 74.62 116 ALA A O 1
ATOM 933 N N . ARG A 1 117 ? 9.369 -35.688 -9.535 1.00 68.06 117 ARG A N 1
ATOM 934 C CA . ARG A 1 117 ? 8.327 -34.696 -9.200 1.00 68.06 117 ARG A CA 1
ATOM 935 C C . ARG A 1 117 ? 6.982 -35.337 -8.847 1.00 68.06 117 ARG A C 1
ATOM 937 O O . ARG A 1 117 ? 6.215 -34.735 -8.102 1.00 68.06 117 ARG A O 1
ATOM 944 N N . ARG A 1 118 ? 6.677 -36.523 -9.385 1.00 61.72 118 ARG A N 1
ATOM 945 C CA . ARG A 1 118 ? 5.463 -37.301 -9.077 1.00 61.72 118 ARG A CA 1
ATOM 946 C C . ARG A 1 118 ? 5.578 -38.103 -7.778 1.00 61.72 118 ARG A C 1
ATOM 948 O O . ARG A 1 118 ? 4.544 -38.477 -7.240 1.00 61.72 118 ARG A O 1
ATOM 955 N N . GLU A 1 119 ? 6.784 -38.335 -7.255 1.00 57.44 119 GLU A N 1
ATOM 956 C CA . GLU A 1 119 ? 6.99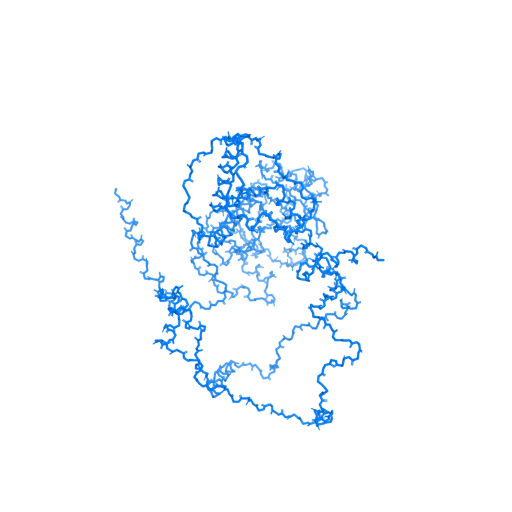4 -39.005 -5.959 1.00 57.44 119 GLU A CA 1
ATOM 957 C C . GLU A 1 119 ? 6.483 -38.195 -4.752 1.00 57.44 119 GLU A C 1
ATOM 959 O O . GLU A 1 119 ? 6.333 -38.747 -3.662 1.00 57.44 119 GLU A O 1
ATOM 964 N N . HIS A 1 120 ? 6.096 -36.928 -4.931 1.00 58.56 120 HIS A N 1
ATOM 965 C CA . HIS A 1 120 ? 5.143 -36.306 -4.014 1.00 58.56 120 HIS A CA 1
ATOM 966 C C . HIS A 1 120 ? 3.764 -36.930 -4.239 1.00 58.56 120 HIS A C 1
ATOM 968 O O . HIS A 1 120 ? 3.031 -36.531 -5.143 1.00 58.56 120 HIS A O 1
ATOM 974 N N . SER A 1 121 ? 3.443 -37.940 -3.424 1.00 53.28 121 SER A N 1
ATOM 975 C CA . SER A 1 121 ? 2.198 -38.707 -3.466 1.00 53.28 121 SER A CA 1
ATOM 976 C C . SER A 1 121 ? 0.979 -37.792 -3.344 1.00 53.28 121 SER A C 1
ATOM 978 O O . SER A 1 121 ? 0.517 -37.472 -2.247 1.00 53.28 121 SER A O 1
ATOM 980 N N . LEU A 1 122 ? 0.443 -37.360 -4.478 1.00 64.62 122 LEU A N 1
ATOM 981 C CA . LEU A 1 122 ? -0.881 -36.767 -4.507 1.00 64.62 122 LEU A CA 1
ATOM 982 C C . LEU A 1 122 ? -1.899 -37.899 -4.264 1.00 64.62 122 LEU A C 1
ATOM 984 O O . LEU A 1 122 ? -1.691 -39.011 -4.759 1.00 64.62 122 LEU A O 1
ATOM 988 N N . PRO A 1 123 ? -2.961 -37.665 -3.475 1.00 75.94 123 PRO A N 1
ATOM 989 C CA . PRO A 1 123 ? -3.989 -38.668 -3.204 1.00 75.94 123 PRO A CA 1
ATOM 990 C C . PRO A 1 123 ? -4.572 -39.251 -4.498 1.00 75.94 123 PRO A C 1
ATOM 992 O O . PRO A 1 123 ? -4.636 -38.558 -5.512 1.00 75.94 123 PRO A O 1
ATOM 995 N N . ALA A 1 124 ? -5.042 -40.502 -4.456 1.00 69.75 124 ALA A N 1
ATOM 996 C CA . ALA A 1 124 ? -5.615 -41.210 -5.612 1.00 69.75 124 ALA A CA 1
ATOM 997 C C . ALA A 1 124 ? -6.788 -40.465 -6.288 1.00 69.75 124 ALA A C 1
ATOM 999 O O . ALA A 1 124 ? -7.091 -40.714 -7.454 1.00 69.75 124 ALA A O 1
ATOM 1000 N N . ASP A 1 125 ? -7.391 -39.513 -5.575 1.00 71.94 125 ASP A N 1
ATOM 1001 C CA . ASP A 1 125 ? -8.536 -38.715 -6.013 1.00 71.94 125 ASP A CA 1
ATOM 1002 C C . ASP A 1 125 ? -8.114 -37.376 -6.654 1.00 71.94 125 ASP A C 1
ATOM 1004 O O . ASP A 1 125 ? -8.953 -36.556 -7.034 1.00 71.94 125 ASP A O 1
ATOM 1008 N N . PHE A 1 126 ? -6.807 -37.117 -6.770 1.00 71.12 126 PHE A N 1
ATOM 1009 C CA . PHE A 1 126 ? -6.289 -35.869 -7.313 1.00 71.12 126 PHE A CA 1
ATOM 1010 C C . PHE A 1 126 ? -6.361 -35.866 -8.845 1.00 71.12 126 PHE A C 1
ATOM 1012 O O . PHE A 1 126 ? -5.583 -36.517 -9.545 1.00 71.12 126 PHE A O 1
ATOM 1019 N N . VAL A 1 127 ? -7.302 -35.096 -9.388 1.00 64.75 127 VAL A N 1
ATOM 1020 C CA . VAL A 1 127 ? -7.465 -34.936 -10.835 1.00 64.75 127 VAL A CA 1
ATOM 1021 C C . VAL A 1 127 ? -6.441 -33.932 -11.362 1.00 64.75 127 VAL A C 1
ATOM 1023 O O . VAL A 1 127 ? -6.447 -32.755 -11.000 1.00 64.75 127 VAL A O 1
ATOM 1026 N N . TYR A 1 128 ? -5.579 -34.377 -12.278 1.00 60.09 128 TYR A N 1
ATOM 1027 C CA . TYR A 1 128 ? -4.678 -33.490 -13.006 1.00 60.09 128 TYR A CA 1
ATOM 1028 C C . TYR A 1 128 ? -5.470 -32.607 -13.975 1.00 60.09 128 TYR A C 1
ATOM 1030 O O . TYR A 1 128 ? -5.867 -33.027 -15.060 1.00 60.09 128 TYR A O 1
ATOM 1038 N N . GLY A 1 129 ? -5.657 -31.349 -13.593 1.00 66.25 129 GLY A N 1
ATOM 1039 C CA . GLY A 1 129 ? -6.099 -30.281 -14.474 1.00 66.25 129 GLY A CA 1
ATOM 1040 C C . GLY A 1 129 ? -5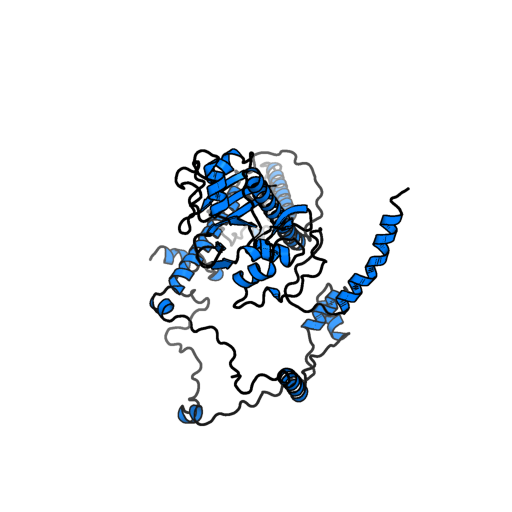.253 -29.048 -14.204 1.00 66.25 129 GLY A C 1
ATOM 1041 O O . GLY A 1 129 ? -5.145 -28.599 -13.065 1.00 66.25 129 GLY A O 1
ATOM 1042 N N . LYS A 1 130 ? -4.638 -28.469 -15.238 1.00 60.91 130 LYS A N 1
ATOM 1043 C CA . LYS A 1 130 ? -4.105 -27.109 -15.110 1.00 60.91 130 LYS A CA 1
ATOM 1044 C C . LYS A 1 130 ? -5.311 -26.228 -14.809 1.00 60.91 130 LYS A C 1
ATOM 1046 O O . LYS A 1 130 ? -6.196 -26.171 -15.658 1.00 60.91 130 LYS A O 1
ATOM 1051 N N . LYS A 1 131 ? -5.364 -25.596 -13.629 1.00 56.00 131 LYS A N 1
ATOM 1052 C CA . LYS A 1 131 ? -6.444 -24.669 -13.258 1.00 56.00 131 LYS A CA 1
ATOM 1053 C C . LYS A 1 131 ? -6.564 -23.650 -14.387 1.00 56.00 131 LYS A C 1
ATOM 1055 O O . LYS A 1 131 ? -5.700 -22.789 -14.560 1.00 56.00 131 LYS A O 1
ATOM 1060 N N . THR A 1 132 ? -7.555 -23.834 -15.251 1.00 66.12 132 THR A N 1
ATOM 1061 C CA . THR A 1 132 ? -7.810 -22.897 -16.332 1.00 66.12 132 THR A CA 1
ATOM 1062 C C . THR A 1 132 ? -8.271 -21.619 -15.665 1.00 66.12 132 THR A C 1
ATOM 1064 O O . THR A 1 132 ? -9.027 -21.673 -14.691 1.00 66.12 132 THR A O 1
ATOM 1067 N N . ARG A 1 133 ? -7.808 -20.467 -16.163 1.00 79.19 133 ARG A N 1
ATOM 1068 C CA . ARG A 1 133 ? -8.416 -19.192 -15.780 1.00 79.19 133 ARG A CA 1
ATOM 1069 C C . ARG A 1 133 ? -9.936 -19.372 -15.920 1.00 79.19 133 ARG A C 1
ATOM 1071 O O . ARG A 1 133 ? -10.342 -19.928 -16.947 1.00 79.19 133 ARG A O 1
ATOM 1078 N N . PRO A 1 134 ? -10.746 -18.999 -14.913 1.00 77.69 134 PRO A N 1
ATOM 1079 C CA . PRO A 1 134 ? -12.193 -19.090 -15.033 1.00 77.69 134 PRO A CA 1
ATOM 1080 C C . PRO A 1 134 ? -12.611 -18.460 -16.359 1.00 77.69 134 PRO A C 1
ATOM 1082 O O . PRO A 1 134 ? -12.040 -17.445 -16.775 1.00 77.69 134 PRO A O 1
ATOM 1085 N N . SER A 1 135 ? -13.534 -19.115 -17.064 1.00 84.56 135 SER A N 1
ATOM 1086 C CA . SER A 1 135 ? -14.065 -18.585 -18.316 1.00 84.56 135 SER A CA 1
ATOM 1087 C C . SER A 1 135 ? -14.523 -17.153 -18.080 1.00 84.56 135 SER A C 1
ATOM 1089 O O . SER A 1 135 ? -15.185 -16.886 -17.076 1.00 84.56 135 SER A O 1
ATOM 1091 N N . THR A 1 136 ? -14.161 -16.246 -18.986 1.00 88.06 136 THR A N 1
ATOM 1092 C CA . THR A 1 136 ? -14.628 -14.860 -18.950 1.00 88.06 136 THR A CA 1
ATOM 1093 C C . THR A 1 136 ? -16.147 -14.857 -18.726 1.00 88.06 136 THR A C 1
ATOM 1095 O O . THR A 1 136 ? -16.845 -15.497 -19.520 1.00 88.06 136 THR A O 1
ATOM 1098 N N . PRO A 1 137 ? -16.666 -14.221 -17.655 1.00 91.94 137 PRO A N 1
ATOM 1099 C CA . PRO A 1 137 ? -18.089 -14.266 -17.343 1.00 91.94 137 PRO A CA 1
ATOM 1100 C C . PRO A 1 137 ? -18.913 -13.813 -18.546 1.00 91.94 137 PRO A C 1
ATOM 1102 O O . PRO A 1 137 ? -18.729 -12.706 -19.052 1.00 91.94 137 PRO A O 1
ATOM 1105 N N . ILE A 1 138 ? -19.805 -14.679 -19.033 1.00 90.12 138 ILE A N 1
ATOM 1106 C CA . ILE A 1 138 ? -20.558 -14.403 -20.264 1.00 90.12 138 ILE A CA 1
ATOM 1107 C C . ILE A 1 138 ? -21.471 -13.184 -20.099 1.00 90.12 138 ILE A C 1
ATOM 1109 O O . ILE A 1 138 ? -21.674 -12.444 -21.055 1.00 90.12 138 ILE A O 1
ATOM 1113 N N . SER A 1 139 ? -21.954 -12.934 -18.877 1.00 93.75 139 SER A N 1
ATOM 1114 C CA . SER A 1 139 ? -22.723 -11.739 -18.525 1.00 93.75 139 SER A CA 1
ATOM 1115 C C . SER A 1 139 ? -21.963 -10.459 -18.867 1.00 93.75 139 SER A C 1
ATOM 1117 O O . SER A 1 139 ? -22.547 -9.572 -19.475 1.00 93.75 139 SER A O 1
ATOM 1119 N N . TYR A 1 140 ? -20.663 -10.402 -18.561 1.00 92.12 140 TYR A N 1
ATOM 1120 C CA . TYR A 1 140 ? -19.802 -9.236 -18.800 1.00 92.12 140 TYR A CA 1
ATOM 1121 C C . TYR A 1 140 ? -19.463 -9.052 -20.281 1.00 92.12 140 TYR A C 1
ATOM 1123 O O . TYR A 1 140 ? -19.254 -7.936 -20.752 1.00 92.12 140 TYR A O 1
ATOM 1131 N N . VAL A 1 141 ? -19.428 -10.151 -21.040 1.00 91.62 141 VAL A N 1
ATOM 1132 C CA . VAL A 1 141 ? -19.284 -10.100 -22.500 1.00 91.62 141 VAL A CA 1
ATOM 1133 C C . VAL A 1 141 ? -20.574 -9.581 -23.141 1.00 91.62 141 VAL A C 1
ATOM 1135 O O . VAL A 1 141 ? -20.515 -8.701 -23.993 1.00 91.62 141 VAL A O 1
ATOM 1138 N N . ILE A 1 142 ? -21.736 -10.087 -22.711 1.00 91.94 142 ILE A N 1
ATOM 1139 C CA . ILE A 1 142 ? -23.052 -9.673 -23.225 1.00 91.94 142 ILE A CA 1
ATOM 1140 C C . ILE A 1 142 ? -23.345 -8.209 -22.878 1.00 91.94 142 ILE A C 1
ATOM 1142 O O . ILE A 1 142 ? -23.870 -7.483 -23.718 1.00 91.94 142 ILE A O 1
ATOM 1146 N N . SER A 1 143 ? -22.984 -7.758 -21.674 1.00 93.12 143 SER A N 1
ATOM 1147 C CA . SER A 1 143 ? -23.157 -6.364 -21.249 1.00 93.12 143 SER A CA 1
ATOM 1148 C C . SER A 1 143 ? -22.115 -5.402 -21.833 1.00 93.12 143 SER A C 1
ATOM 1150 O O . SER A 1 143 ? -22.160 -4.215 -21.527 1.00 93.12 143 SER A O 1
ATOM 1152 N N . ASN A 1 144 ? -21.182 -5.888 -22.664 1.00 93.38 144 ASN A N 1
ATOM 1153 C CA . ASN A 1 144 ? -20.064 -5.115 -23.212 1.00 93.38 144 ASN A CA 1
ATOM 1154 C C . ASN A 1 144 ? -19.188 -4.431 -22.137 1.00 93.38 144 ASN A C 1
ATOM 1156 O O . ASN A 1 144 ? -18.562 -3.401 -22.387 1.00 93.38 144 ASN A O 1
ATOM 1160 N N . GLN A 1 145 ? -19.109 -5.005 -20.936 1.00 92.44 145 GLN A N 1
ATOM 1161 C CA . GLN A 1 145 ? -18.372 -4.410 -19.820 1.00 92.44 145 GLN A CA 1
ATOM 1162 C C . GLN A 1 145 ? -16.872 -4.288 -20.114 1.00 92.44 145 GLN A C 1
ATOM 1164 O O . GLN A 1 145 ? -16.271 -3.266 -19.811 1.00 92.44 145 GLN A O 1
ATOM 1169 N N . PHE A 1 146 ? -16.273 -5.285 -20.776 1.00 90.44 146 PHE A N 1
ATOM 1170 C CA . PHE A 1 146 ? -14.859 -5.225 -21.173 1.00 90.44 146 PHE A CA 1
ATOM 1171 C C . PHE A 1 146 ? -14.578 -4.156 -22.234 1.00 90.44 146 PHE A C 1
ATOM 1173 O O . PHE A 1 146 ? -13.479 -3.608 -22.274 1.00 90.44 146 PHE A O 1
ATOM 1180 N N . GLY A 1 147 ? -15.557 -3.874 -23.101 1.00 89.31 147 GLY A N 1
ATOM 1181 C CA . GLY A 1 147 ? -15.464 -2.785 -24.071 1.00 89.31 147 GLY A CA 1
ATOM 1182 C C . GLY A 1 147 ? -15.429 -1.438 -23.359 1.00 89.31 147 GLY A C 1
ATOM 1183 O O . GLY A 1 147 ? -14.489 -0.675 -23.559 1.00 89.31 147 GLY A O 1
ATOM 1184 N N . LEU A 1 148 ? -16.384 -1.214 -22.451 1.00 88.75 148 LEU A N 1
ATOM 1185 C CA . LEU A 1 148 ? -16.464 -0.005 -21.624 1.00 88.75 148 LEU A CA 1
ATOM 1186 C C . LEU A 1 148 ? -15.205 0.202 -20.773 1.00 88.75 148 LEU A C 1
ATOM 1188 O O . LEU A 1 148 ? -14.628 1.284 -20.779 1.00 88.75 148 LEU A O 1
ATOM 1192 N N . GLU A 1 149 ? -14.725 -0.842 -20.094 1.00 87.69 149 GLU A N 1
ATOM 1193 C CA . GLU A 1 149 ? -13.499 -0.771 -19.291 1.00 87.69 149 GLU A CA 1
ATOM 1194 C C . GLU A 1 149 ? -12.278 -0.428 -20.162 1.00 87.69 149 GLU A C 1
ATOM 1196 O O . GLU A 1 149 ? -11.444 0.398 -19.789 1.00 87.69 149 GLU A O 1
ATOM 1201 N N . SER A 1 150 ? -12.186 -1.011 -21.362 1.00 88.25 150 SER A N 1
ATOM 1202 C CA . SER A 1 150 ? -11.117 -0.695 -22.311 1.00 88.25 150 SER A CA 1
ATOM 1203 C C . SER A 1 150 ? -11.198 0.744 -22.823 1.00 88.25 150 SER A C 1
ATOM 1205 O O . SER A 1 150 ? -10.152 1.368 -23.011 1.00 88.25 150 SER A O 1
ATOM 1207 N N . GLU A 1 151 ? -12.397 1.269 -23.073 1.00 85.44 151 GLU A N 1
ATOM 1208 C CA . GLU A 1 151 ? -12.615 2.661 -23.480 1.00 85.44 151 GLU A CA 1
ATOM 1209 C C . GLU A 1 151 ? -12.198 3.621 -22.364 1.00 85.44 151 GLU A C 1
ATOM 1211 O O . GLU A 1 151 ? -11.350 4.477 -22.606 1.00 85.44 151 GLU A O 1
ATOM 1216 N N . MET A 1 152 ? -12.659 3.394 -21.130 1.00 87.56 152 MET A N 1
ATOM 1217 C CA . MET A 1 152 ? -12.286 4.198 -19.959 1.00 87.56 152 MET A CA 1
ATOM 1218 C C . MET A 1 152 ? -10.774 4.199 -19.707 1.00 87.56 152 MET A C 1
ATOM 1220 O O . MET A 1 152 ? -10.165 5.248 -19.504 1.00 87.56 152 MET A O 1
ATOM 1224 N N . LEU A 1 153 ? -10.124 3.030 -19.763 1.00 83.50 153 LEU A N 1
ATOM 1225 C CA . LEU A 1 153 ? -8.668 2.935 -19.603 1.00 83.50 153 LEU A CA 1
ATOM 1226 C C . LEU A 1 153 ? -7.910 3.642 -20.730 1.00 83.50 153 LEU A C 1
ATOM 1228 O O . LEU A 1 153 ? -6.802 4.142 -20.522 1.00 83.50 153 LEU A O 1
ATOM 1232 N N . THR A 1 154 ? -8.474 3.650 -21.935 1.00 77.75 154 THR A N 1
ATOM 1233 C CA . THR A 1 154 ? -7.891 4.338 -23.088 1.00 77.75 154 THR A CA 1
ATOM 1234 C C . THR A 1 154 ? -8.039 5.849 -22.946 1.00 77.75 154 THR A C 1
ATOM 1236 O O . THR A 1 154 ? -7.063 6.567 -23.160 1.00 77.75 154 THR A O 1
ATOM 1239 N N . GLU A 1 155 ? -9.207 6.325 -22.521 1.00 84.69 155 GLU A N 1
ATOM 1240 C CA . GLU A 1 155 ? -9.479 7.732 -22.224 1.00 84.69 155 GLU A CA 1
ATOM 1241 C C . GLU A 1 155 ? -8.537 8.256 -21.133 1.00 84.69 155 GLU A C 1
ATOM 1243 O O . GLU A 1 155 ? -7.780 9.192 -21.387 1.00 84.69 155 GLU A O 1
ATOM 1248 N N . ALA A 1 156 ? -8.420 7.546 -20.008 1.00 86.06 156 ALA A N 1
ATOM 1249 C CA . ALA A 1 156 ? -7.494 7.893 -18.928 1.00 86.06 156 ALA A CA 1
ATOM 1250 C C . ALA A 1 156 ? -6.018 7.943 -19.382 1.00 86.06 156 ALA A C 1
ATOM 1252 O O . ALA A 1 156 ? -5.222 8.750 -18.896 1.00 86.06 156 ALA A O 1
ATOM 1253 N N . ARG A 1 157 ? -5.608 7.086 -20.331 1.00 81.19 157 ARG A N 1
ATOM 1254 C CA . ARG A 1 157 ? -4.257 7.157 -20.924 1.00 81.19 157 ARG A CA 1
ATOM 1255 C C . ARG A 1 157 ? -4.081 8.395 -21.795 1.00 81.19 157 ARG A C 1
ATOM 1257 O O . ARG A 1 157 ? -3.002 8.985 -21.775 1.00 81.19 157 ARG A O 1
ATOM 1264 N N . TYR A 1 158 ? -5.095 8.771 -22.571 1.00 80.19 158 TYR A N 1
ATOM 1265 C CA . TYR A 1 158 ? -5.037 9.975 -23.396 1.00 80.19 158 TYR A CA 1
ATOM 1266 C C . TYR A 1 158 ? -5.030 11.246 -22.551 1.00 80.19 158 TYR A C 1
ATOM 1268 O O . TYR A 1 158 ? -4.251 12.144 -22.859 1.00 80.19 158 TYR A O 1
ATOM 1276 N N . GLU A 1 159 ? -5.809 11.302 -21.473 1.00 86.06 159 GLU A N 1
ATOM 1277 C CA . GLU A 1 159 ? -5.784 12.412 -20.515 1.00 86.06 159 GLU A CA 1
ATOM 1278 C C . GLU A 1 159 ? -4.389 12.595 -19.917 1.00 86.06 159 GLU A C 1
ATOM 1280 O O . GLU A 1 159 ? -3.828 13.688 -19.994 1.00 86.06 159 GLU A O 1
ATOM 1285 N N . LYS A 1 160 ? -3.758 11.508 -19.450 1.00 83.38 160 LYS A N 1
ATOM 1286 C CA . LYS A 1 160 ? -2.370 11.555 -18.960 1.00 83.38 160 LYS A CA 1
ATOM 1287 C C . LYS A 1 160 ? -1.390 12.072 -20.008 1.00 83.38 160 LYS A C 1
ATOM 1289 O O . LYS A 1 160 ? -0.536 12.890 -19.684 1.00 83.38 160 LYS A O 1
ATOM 1294 N N . LEU A 1 161 ? -1.513 11.635 -21.262 1.00 76.00 161 LEU A N 1
ATOM 1295 C CA . LEU A 1 161 ? -0.657 12.129 -22.345 1.00 76.00 161 LEU A CA 1
ATOM 1296 C C . LEU A 1 161 ? -0.871 13.624 -22.615 1.00 76.00 161 LEU A C 1
ATOM 1298 O O . LEU A 1 161 ? 0.098 14.336 -22.865 1.00 76.00 161 LEU A O 1
ATOM 1302 N N . VAL A 1 162 ? -2.114 14.110 -22.563 1.00 83.44 162 VAL A N 1
ATOM 1303 C CA . VAL A 1 162 ? -2.419 15.539 -22.721 1.00 83.44 162 VAL A CA 1
ATOM 1304 C C . VAL A 1 162 ? -1.828 16.338 -21.565 1.00 83.44 162 VAL A C 1
ATOM 1306 O O . VAL A 1 162 ? -1.142 17.326 -21.813 1.00 83.44 162 VAL A O 1
ATOM 1309 N N . GLU A 1 163 ? -2.007 15.889 -20.323 1.00 86.88 163 GLU A N 1
ATOM 1310 C CA . GLU A 1 163 ? -1.398 16.532 -19.159 1.00 86.88 163 GLU A CA 1
ATOM 1311 C C . GLU A 1 163 ? 0.129 16.561 -19.247 1.00 86.88 163 GLU A C 1
ATOM 1313 O O . GLU A 1 163 ? 0.749 17.573 -18.931 1.00 86.88 163 GLU A O 1
ATOM 1318 N N . GLU A 1 164 ? 0.758 15.461 -19.664 1.00 80.44 164 GLU A N 1
ATOM 1319 C CA . GLU A 1 164 ? 2.204 15.392 -19.873 1.00 80.44 164 GLU A CA 1
ATOM 1320 C C . GLU A 1 164 ? 2.655 16.347 -20.983 1.00 80.44 164 GLU A C 1
ATOM 1322 O O . GLU A 1 164 ? 3.671 17.024 -20.828 1.00 80.44 164 GLU A O 1
ATOM 1327 N N . GLU A 1 165 ? 1.899 16.463 -22.079 1.00 80.00 165 GLU A N 1
ATOM 1328 C CA . GLU A 1 165 ? 2.160 17.442 -23.136 1.00 80.00 165 GLU A CA 1
ATOM 1329 C C . GLU A 1 165 ? 2.003 18.887 -22.631 1.00 80.00 165 GLU A C 1
ATOM 1331 O O . GLU A 1 165 ? 2.821 19.745 -22.971 1.00 80.00 165 GLU A O 1
ATOM 1336 N N . GLU A 1 166 ? 0.991 19.184 -21.817 1.00 82.88 166 GLU A N 1
ATOM 1337 C CA . GLU A 1 166 ? 0.771 20.507 -21.223 1.00 82.88 166 GLU A CA 1
ATOM 1338 C C . GLU A 1 166 ? 1.851 20.859 -20.198 1.00 82.88 166 GLU A C 1
ATOM 1340 O O . GLU A 1 166 ? 2.404 21.964 -20.235 1.00 82.88 166 GLU A O 1
ATOM 1345 N N . LYS A 1 167 ? 2.235 19.903 -19.347 1.00 80.69 167 LYS A N 1
ATOM 1346 C CA . LYS A 1 167 ? 3.388 20.003 -18.444 1.00 80.69 167 LYS A CA 1
ATOM 1347 C C . LYS A 1 167 ? 4.674 20.197 -19.247 1.00 80.69 167 LYS A C 1
ATOM 1349 O O . LYS A 1 167 ? 5.467 21.072 -18.924 1.00 80.69 167 LYS A O 1
ATOM 1354 N N . ALA A 1 168 ? 4.872 19.488 -20.357 1.00 74.44 168 ALA A N 1
ATOM 1355 C CA . ALA A 1 168 ? 6.037 19.686 -21.219 1.00 74.44 168 ALA A CA 1
ATOM 1356 C C . ALA A 1 168 ? 6.048 21.080 -21.872 1.00 74.44 168 ALA A C 1
ATOM 1358 O O . ALA A 1 168 ? 7.103 21.710 -21.956 1.00 74.44 168 ALA A O 1
ATOM 1359 N N . ARG A 1 169 ? 4.887 21.603 -22.290 1.00 76.81 169 ARG A N 1
ATOM 1360 C CA . ARG A 1 169 ? 4.756 22.956 -22.866 1.00 76.81 169 ARG A CA 1
ATOM 1361 C C . ARG A 1 169 ? 4.997 24.061 -21.843 1.00 76.81 169 ARG A C 1
ATOM 1363 O O . ARG A 1 169 ? 5.632 25.058 -22.180 1.00 76.81 169 ARG A O 1
ATOM 1370 N N . THR A 1 170 ? 4.483 23.901 -20.627 1.00 73.25 170 THR A N 1
ATOM 1371 C CA . THR A 1 170 ? 4.599 24.895 -19.548 1.00 73.25 170 THR A CA 1
ATOM 1372 C C . THR A 1 170 ? 5.969 24.850 -18.879 1.00 73.25 170 THR A C 1
ATOM 1374 O O . THR A 1 170 ? 6.565 25.895 -18.630 1.00 73.25 170 THR A O 1
ATOM 1377 N N . HIS A 1 171 ? 6.508 23.653 -18.651 1.00 57.28 171 HIS A N 1
ATOM 1378 C CA . HIS A 1 171 ? 7.710 23.441 -17.849 1.00 57.28 171 HIS A CA 1
ATOM 1379 C C . HIS A 1 171 ? 9.000 23.322 -18.673 1.00 57.28 171 HIS A C 1
ATOM 1381 O O . HIS A 1 171 ? 10.098 23.363 -18.115 1.00 57.28 171 HIS A O 1
ATOM 1387 N N . CYS A 1 172 ? 8.902 23.193 -20.000 1.00 50.34 172 CYS A N 1
ATOM 1388 C CA . CYS A 1 172 ? 10.048 22.974 -20.872 1.00 50.34 172 CYS A CA 1
ATOM 1389 C C . CYS A 1 172 ? 9.837 23.579 -22.270 1.00 50.34 172 CYS A C 1
ATOM 1391 O O . CYS A 1 172 ? 9.682 22.877 -23.271 1.00 50.34 172 CYS A O 1
ATOM 1393 N N . GLN A 1 173 ? 10.051 24.893 -22.399 1.00 52.53 173 GLN A N 1
ATOM 1394 C CA . GLN A 1 173 ? 10.792 25.349 -23.578 1.00 52.53 173 GLN A CA 1
ATOM 1395 C C . GLN A 1 173 ? 12.201 24.756 -23.468 1.00 52.53 173 GLN A C 1
ATOM 1397 O O . GLN A 1 173 ? 13.125 25.419 -22.998 1.00 52.53 173 GLN A O 1
ATOM 1402 N N . LEU A 1 174 ? 12.363 23.478 -23.835 1.00 51.72 174 LEU A N 1
ATOM 1403 C CA . LEU A 1 174 ? 13.667 22.851 -24.002 1.00 51.72 174 LEU A CA 1
ATOM 1404 C C . LEU A 1 174 ? 14.438 23.751 -24.963 1.00 51.72 174 LEU A C 1
ATOM 1406 O O . LEU A 1 174 ? 14.211 23.720 -26.174 1.00 51.72 174 LEU A O 1
ATOM 1410 N N . LYS A 1 175 ? 15.315 24.603 -24.421 1.00 63.12 175 LYS A N 1
ATOM 1411 C CA . LYS A 1 175 ? 16.268 25.369 -25.215 1.00 63.12 175 LYS A CA 1
ATOM 1412 C C . LYS A 1 175 ? 17.082 24.314 -25.943 1.00 63.12 175 LYS A C 1
ATOM 1414 O O . LYS A 1 175 ? 17.945 23.688 -25.333 1.00 63.12 175 LYS A O 1
ATOM 1419 N N . ILE A 1 176 ? 16.747 24.055 -27.210 1.00 68.88 176 ILE A N 1
ATOM 1420 C CA . ILE A 1 176 ? 17.457 23.092 -28.048 1.00 68.88 176 ILE A CA 1
ATOM 1421 C C . ILE A 1 176 ? 18.918 23.524 -27.998 1.00 68.88 176 ILE A C 1
ATOM 1423 O O . ILE A 1 176 ? 19.282 24.552 -28.575 1.00 68.88 176 ILE A O 1
ATOM 1427 N N . LYS A 1 177 ? 19.744 22.790 -27.242 1.00 70.88 177 LYS A N 1
ATOM 1428 C CA . LYS A 1 177 ? 21.168 23.093 -27.134 1.00 70.88 177 LYS A CA 1
ATOM 1429 C C . LYS A 1 177 ? 21.711 22.995 -28.552 1.00 70.88 177 LYS A C 1
ATOM 1431 O O . LYS A 1 177 ? 21.675 21.931 -29.169 1.00 70.88 177 LYS A O 1
ATOM 1436 N N . SER A 1 178 ? 22.152 24.118 -29.109 1.00 74.00 178 SER A N 1
ATOM 1437 C CA . SER A 1 178 ? 22.719 24.114 -30.450 1.00 74.00 178 SER A CA 1
ATOM 1438 C C . SER A 1 178 ? 23.946 23.205 -30.446 1.00 74.00 178 SER A C 1
ATOM 1440 O O . SER A 1 178 ? 24.864 23.367 -29.636 1.00 74.00 178 SER A O 1
ATOM 1442 N N . THR A 1 179 ? 23.944 22.201 -31.323 1.00 85.31 179 THR A N 1
ATOM 1443 C CA . THR A 1 179 ? 25.071 21.272 -31.451 1.00 85.31 179 THR A CA 1
ATOM 1444 C C . THR A 1 179 ? 26.338 22.044 -31.826 1.00 85.31 179 THR A C 1
ATOM 1446 O O . THR A 1 179 ? 26.256 23.116 -32.431 1.00 85.31 179 THR A O 1
ATOM 1449 N N . LYS A 1 180 ? 27.533 21.509 -31.522 1.00 82.75 180 LYS A N 1
ATOM 1450 C CA . LYS A 1 180 ? 28.805 22.130 -31.957 1.00 82.75 180 LYS A CA 1
ATOM 1451 C C . LYS A 1 180 ? 28.800 22.419 -33.465 1.00 82.75 180 LYS A C 1
ATOM 1453 O O . LYS A 1 180 ? 29.243 23.485 -33.881 1.00 82.75 180 LYS A O 1
ATOM 1458 N N . ALA A 1 181 ? 28.212 21.524 -34.263 1.00 82.00 181 ALA A N 1
ATOM 1459 C CA . ALA A 1 181 ? 28.016 21.723 -35.696 1.00 82.00 181 ALA A CA 1
ATOM 1460 C C . ALA A 1 181 ? 27.055 22.884 -36.008 1.00 82.00 181 ALA A C 1
ATOM 1462 O O . ALA A 1 181 ? 27.389 23.746 -36.815 1.00 82.00 181 ALA A O 1
ATOM 1463 N N . ALA A 1 182 ? 25.894 22.966 -35.348 1.00 82.88 182 ALA A N 1
ATOM 1464 C CA . ALA A 1 182 ? 24.951 24.068 -35.544 1.00 82.88 182 ALA A CA 1
ATOM 1465 C C . ALA A 1 182 ? 25.552 25.425 -35.138 1.00 82.88 182 ALA A C 1
ATOM 1467 O O . ALA A 1 182 ? 25.408 26.400 -35.874 1.00 82.88 182 ALA A O 1
ATOM 1468 N N . LYS A 1 183 ? 26.292 25.480 -34.021 1.00 86.81 183 LYS A N 1
ATOM 1469 C CA . LYS A 1 183 ? 27.044 26.672 -33.594 1.00 86.81 183 LYS A CA 1
ATOM 1470 C C . LYS A 1 183 ? 28.114 27.054 -34.615 1.00 86.81 183 LYS A C 1
ATOM 1472 O O . LYS A 1 183 ? 28.229 28.226 -34.961 1.00 86.81 183 LYS A O 1
ATOM 1477 N N . ALA A 1 184 ? 28.852 26.078 -35.146 1.00 84.12 184 ALA A N 1
ATOM 1478 C CA . ALA A 1 184 ? 29.848 26.315 -36.187 1.00 84.12 184 ALA A CA 1
ATOM 1479 C C . ALA A 1 184 ? 29.206 26.847 -37.478 1.00 84.12 184 ALA A C 1
ATOM 1481 O O . ALA A 1 184 ? 29.683 27.833 -38.031 1.00 84.12 184 ALA A O 1
ATOM 1482 N N . HIS A 1 185 ? 28.094 26.265 -37.933 1.00 79.19 185 HIS A N 1
ATOM 1483 C CA . HIS A 1 185 ? 27.370 26.746 -39.111 1.00 79.19 185 HIS A CA 1
ATOM 1484 C C . HIS A 1 185 ? 26.772 28.139 -38.906 1.00 79.19 185 HIS A C 1
ATOM 1486 O O . HIS A 1 185 ? 26.861 28.967 -39.811 1.00 79.19 185 HIS A O 1
ATOM 1492 N N . ALA A 1 186 ? 26.233 28.432 -37.721 1.00 84.94 186 ALA A N 1
ATOM 1493 C CA . ALA A 1 186 ? 25.763 29.768 -37.371 1.00 84.94 186 ALA A CA 1
ATOM 1494 C C . ALA A 1 186 ? 26.918 30.782 -37.374 1.00 84.94 186 ALA A C 1
ATOM 1496 O O . ALA A 1 186 ? 26.812 31.825 -38.012 1.00 84.94 186 ALA A O 1
ATOM 1497 N N . ALA A 1 187 ? 28.061 30.446 -36.768 1.00 83.88 187 ALA A N 1
ATOM 1498 C CA . ALA A 1 187 ? 29.250 31.297 -36.766 1.00 83.88 187 ALA A CA 1
ATOM 1499 C C . ALA A 1 187 ? 29.813 31.520 -38.181 1.00 83.88 187 ALA A C 1
ATOM 1501 O O . ALA A 1 187 ? 30.230 32.629 -38.517 1.00 83.88 187 ALA A O 1
ATOM 1502 N N . ILE A 1 188 ? 29.799 30.492 -39.035 1.00 83.88 188 ILE A N 1
ATOM 1503 C CA . ILE A 1 188 ? 30.178 30.607 -40.450 1.00 83.88 188 ILE A CA 1
ATOM 1504 C C . ILE A 1 188 ? 29.186 31.509 -41.194 1.00 83.88 188 ILE A C 1
ATOM 1506 O O . ILE A 1 188 ? 29.617 32.366 -41.962 1.00 83.88 188 ILE A O 1
ATOM 1510 N N . GLY A 1 189 ? 27.882 31.363 -40.948 1.00 79.62 189 GLY A N 1
ATOM 1511 C CA . GLY A 1 189 ? 26.836 32.198 -41.539 1.00 79.62 189 GLY A CA 1
ATOM 1512 C C . GLY A 1 189 ? 26.969 33.671 -41.151 1.00 79.62 189 GLY A C 1
ATOM 1513 O O . GLY A 1 189 ? 26.950 34.536 -42.024 1.00 79.62 189 GLY A O 1
ATOM 1514 N N . VAL A 1 190 ? 27.207 33.955 -39.868 1.00 80.94 190 VAL A N 1
ATOM 1515 C CA . VAL A 1 190 ? 27.452 35.309 -39.346 1.00 80.94 190 VAL A CA 1
ATOM 1516 C C . VAL A 1 190 ? 28.722 35.899 -39.961 1.00 80.94 190 VAL A C 1
ATOM 1518 O O . VAL A 1 190 ? 28.692 37.010 -40.490 1.00 80.94 190 VAL A O 1
ATOM 1521 N N . LYS A 1 191 ? 29.825 35.139 -40.012 1.00 77.88 191 LYS A N 1
ATOM 1522 C CA . LYS A 1 191 ? 31.062 35.577 -40.682 1.00 77.88 191 LYS A CA 1
ATOM 1523 C C . LYS A 1 191 ? 30.851 35.834 -42.177 1.00 77.88 191 LYS A C 1
ATOM 1525 O O . LYS A 1 191 ? 31.372 36.817 -42.696 1.00 77.88 191 LYS A O 1
ATOM 1530 N N . ALA A 1 192 ? 30.076 35.003 -42.873 1.00 76.12 192 ALA A N 1
ATOM 1531 C CA . ALA A 1 192 ? 29.760 35.186 -44.289 1.00 76.12 192 ALA A CA 1
ATOM 1532 C C . ALA A 1 192 ? 28.866 36.415 -44.536 1.00 76.12 192 ALA A C 1
ATOM 1534 O O . ALA A 1 192 ? 29.089 37.141 -45.505 1.00 76.12 192 ALA A O 1
ATOM 1535 N N . ALA A 1 193 ? 27.904 36.683 -43.650 1.00 74.81 193 ALA A N 1
ATOM 1536 C CA . ALA A 1 193 ? 27.060 37.874 -43.699 1.00 74.81 193 ALA A CA 1
ATOM 1537 C C . ALA A 1 193 ? 27.871 39.154 -43.438 1.00 74.81 193 ALA A C 1
ATOM 1539 O O . ALA A 1 193 ? 27.765 40.110 -44.204 1.00 74.81 193 ALA A O 1
ATOM 1540 N N . HIS A 1 194 ? 28.759 39.151 -42.437 1.00 73.62 194 HIS A N 1
ATOM 1541 C CA . HIS A 1 194 ? 29.682 40.265 -42.200 1.00 73.62 194 HIS A CA 1
ATOM 1542 C C . HIS A 1 194 ? 30.628 40.490 -43.378 1.00 73.62 194 HIS A C 1
ATOM 1544 O O . HIS A 1 194 ? 30.857 41.635 -43.754 1.00 73.62 194 HIS A O 1
ATOM 1550 N N . ARG A 1 195 ? 31.115 39.419 -44.017 1.00 68.25 195 ARG A N 1
ATOM 1551 C CA . ARG A 1 195 ? 31.966 39.519 -45.210 1.00 68.25 195 ARG A CA 1
ATOM 1552 C C . ARG A 1 195 ? 31.209 40.073 -46.421 1.00 68.25 195 ARG A C 1
ATOM 1554 O O . ARG A 1 195 ? 31.778 40.841 -47.180 1.00 68.25 195 ARG A O 1
ATOM 1561 N N . LYS A 1 196 ? 29.922 39.746 -46.579 1.00 64.50 196 LYS A N 1
ATOM 1562 C CA . LYS A 1 196 ? 29.045 40.368 -47.589 1.00 64.50 196 LYS A CA 1
ATOM 1563 C C . LYS A 1 196 ? 28.734 41.836 -47.298 1.00 64.50 196 LYS A C 1
ATOM 1565 O O . LYS A 1 196 ? 28.478 42.574 -48.233 1.00 64.50 196 LYS A O 1
ATOM 1570 N N . LYS A 1 197 ? 28.737 42.251 -46.028 1.00 66.25 197 LYS A N 1
ATOM 1571 C CA . LYS A 1 197 ? 28.482 43.643 -45.627 1.00 66.25 197 LYS A CA 1
ATOM 1572 C C . LYS A 1 197 ? 29.746 44.513 -45.684 1.00 66.25 197 LYS A C 1
ATOM 1574 O O . LYS A 1 197 ? 29.634 45.716 -45.882 1.00 66.25 197 LYS A O 1
ATOM 1579 N N . SER A 1 198 ? 30.932 43.917 -45.519 1.00 58.88 198 SER A N 1
ATOM 1580 C CA . SER A 1 198 ? 32.228 44.601 -45.656 1.00 58.88 198 SER A CA 1
ATOM 1581 C C . SER A 1 198 ? 32.760 44.627 -47.089 1.00 58.88 198 SER A C 1
ATOM 1583 O O . SER A 1 198 ? 33.544 45.511 -47.429 1.00 58.88 198 SER A O 1
ATOM 1585 N N . ILE A 1 199 ? 32.305 43.713 -47.949 1.00 55.59 199 ILE A N 1
ATOM 1586 C CA . ILE A 1 199 ? 32.375 43.885 -49.400 1.00 55.59 199 ILE A CA 1
ATOM 1587 C C . ILE A 1 199 ? 31.234 44.836 -49.752 1.00 55.59 199 ILE A C 1
ATOM 1589 O O . ILE A 1 199 ? 30.129 44.420 -50.091 1.00 55.59 199 ILE A O 1
ATOM 1593 N N . GLY A 1 200 ? 31.491 46.128 -49.550 1.00 50.16 200 GLY A N 1
ATOM 1594 C CA . GLY A 1 200 ? 30.613 47.187 -50.017 1.00 50.16 200 GLY A CA 1
ATOM 1595 C C . GLY A 1 200 ? 30.321 47.035 -51.508 1.00 50.16 200 GLY A C 1
ATOM 1596 O O . GLY A 1 200 ? 31.002 46.299 -52.219 1.00 50.16 200 GLY A O 1
ATOM 1597 N N . ASP A 1 201 ? 29.314 47.776 -51.948 1.00 52.41 201 ASP A N 1
ATOM 1598 C CA . ASP A 1 201 ? 28.720 47.907 -53.287 1.00 52.41 201 ASP A CA 1
ATOM 1599 C C . ASP A 1 201 ? 29.706 48.286 -54.431 1.00 52.41 201 ASP A C 1
ATOM 1601 O O . ASP A 1 201 ? 29.339 48.844 -55.462 1.00 52.41 201 ASP A O 1
ATOM 1605 N N . GLY A 1 202 ? 31.001 48.023 -54.253 1.00 51.34 202 GLY A N 1
ATOM 1606 C CA . GLY A 1 202 ? 32.061 48.192 -55.229 1.00 51.34 202 GLY A CA 1
ATOM 1607 C C . GLY A 1 202 ? 32.203 46.958 -56.111 1.00 51.34 202 GLY A C 1
ATOM 1608 O O . GLY A 1 202 ? 32.987 46.066 -55.809 1.00 51.34 202 GLY A O 1
ATOM 1609 N N . GLY A 1 203 ? 31.480 46.965 -57.232 1.00 54.16 203 GLY A N 1
ATOM 1610 C CA . GLY A 1 203 ? 31.814 46.206 -58.439 1.00 54.16 203 GLY A CA 1
ATOM 1611 C C . GLY A 1 203 ? 31.549 44.704 -58.356 1.00 54.16 203 GLY A C 1
ATOM 1612 O O . GLY A 1 203 ? 32.358 43.942 -57.840 1.00 54.16 203 GLY A O 1
ATOM 1613 N N . GLY A 1 204 ? 30.433 44.264 -58.942 1.00 58.19 204 GLY A N 1
ATOM 1614 C CA . GLY A 1 204 ? 30.101 42.850 -59.099 1.00 58.19 204 GLY A CA 1
ATOM 1615 C C . GLY A 1 204 ? 31.167 42.078 -59.878 1.00 58.19 204 GLY A C 1
ATOM 1616 O O . GLY A 1 204 ? 31.101 41.979 -61.102 1.00 58.19 204 GLY A O 1
ATOM 1617 N N . GLU A 1 205 ? 32.121 41.479 -59.170 1.00 60.72 205 GLU A N 1
ATOM 1618 C CA . GLU A 1 205 ? 32.900 40.375 -59.710 1.00 60.72 205 GLU A CA 1
ATOM 1619 C C . GLU A 1 205 ? 31.957 39.190 -59.908 1.00 60.72 205 GLU A C 1
ATOM 1621 O O . GLU A 1 205 ? 31.442 38.577 -58.970 1.00 60.72 205 GLU A O 1
ATOM 1626 N N . GLU A 1 206 ? 31.680 38.891 -61.169 1.00 61.16 206 GLU A N 1
ATOM 1627 C CA . GLU A 1 206 ? 30.881 37.743 -61.541 1.00 61.16 206 GLU A CA 1
ATOM 1628 C C . GLU A 1 206 ? 31.505 36.443 -61.017 1.00 61.16 206 GLU A C 1
ATOM 1630 O O . GLU A 1 206 ? 32.637 36.080 -61.339 1.00 61.16 206 GLU A O 1
ATOM 1635 N N . LEU A 1 207 ? 30.709 35.686 -60.262 1.00 62.50 207 LEU A N 1
ATOM 1636 C CA . LEU A 1 207 ? 31.081 34.418 -59.623 1.00 62.50 207 LEU A CA 1
ATOM 1637 C C . LEU A 1 207 ? 31.553 33.316 -60.592 1.00 62.50 207 LEU A C 1
ATOM 1639 O O . LEU A 1 207 ? 32.073 32.291 -60.152 1.00 62.50 207 LEU A O 1
ATOM 1643 N N . PHE A 1 208 ? 31.405 33.505 -61.904 1.00 63.94 208 PHE A N 1
ATOM 1644 C CA . PHE A 1 208 ? 31.855 32.552 -62.912 1.00 63.94 208 PHE A CA 1
ATOM 1645 C C . PHE A 1 208 ? 33.042 33.106 -63.699 1.00 63.94 208 PHE A C 1
ATOM 1647 O O . PHE A 1 208 ? 32.876 33.800 -64.697 1.00 63.94 208 PHE A O 1
ATOM 1654 N N . LYS A 1 209 ? 34.259 32.689 -63.322 1.00 69.50 209 LYS A N 1
ATOM 1655 C CA . LYS A 1 209 ? 35.499 32.991 -64.068 1.00 69.50 209 LYS A CA 1
ATOM 1656 C C . LYS A 1 209 ? 35.507 32.482 -65.517 1.00 69.50 209 LYS A C 1
ATOM 1658 O O . LYS A 1 209 ? 36.350 32.900 -66.301 1.00 69.50 209 LYS A O 1
ATOM 1663 N N . MET A 1 210 ? 34.607 31.570 -65.891 1.00 72.69 210 MET A N 1
ATOM 1664 C CA . MET A 1 210 ? 34.555 31.010 -67.242 1.00 72.69 210 MET A CA 1
ATOM 1665 C C . MET A 1 210 ? 33.352 31.535 -68.027 1.00 72.69 210 MET A C 1
ATOM 1667 O O . MET A 1 210 ? 32.203 31.204 -67.732 1.00 72.69 210 MET A O 1
ATOM 1671 N N . THR A 1 211 ? 33.635 32.278 -69.098 1.00 78.25 211 THR A N 1
ATOM 1672 C CA . THR A 1 211 ? 32.653 32.934 -69.981 1.00 78.25 211 THR A CA 1
ATOM 1673 C C . THR A 1 211 ? 31.593 31.990 -70.550 1.00 78.25 211 THR A C 1
ATOM 1675 O O . THR A 1 211 ? 30.445 32.395 -70.728 1.00 78.25 211 THR A O 1
ATOM 1678 N N . LYS A 1 212 ? 31.922 30.710 -70.769 1.00 80.88 212 LYS A N 1
ATOM 1679 C CA . LYS A 1 212 ? 30.979 29.706 -71.295 1.00 80.88 212 LYS A CA 1
ATOM 1680 C C . LYS A 1 212 ? 29.799 29.387 -70.368 1.00 80.88 212 LYS A C 1
ATOM 1682 O O . LYS A 1 212 ? 28.788 28.882 -70.845 1.00 80.88 212 LYS A O 1
ATOM 1687 N N . PHE A 1 213 ? 29.897 29.696 -69.074 1.00 72.50 213 PHE A N 1
ATOM 1688 C CA . PHE A 1 213 ? 28.823 29.437 -68.110 1.00 72.50 213 PHE A CA 1
ATOM 1689 C C . PHE A 1 213 ? 27.934 30.654 -67.824 1.00 72.50 213 PHE A C 1
ATOM 1691 O O . PHE A 1 213 ? 26.896 30.492 -67.190 1.00 72.50 213 PHE A O 1
ATOM 1698 N N . ARG A 1 214 ? 28.246 31.841 -68.375 1.00 76.12 214 ARG A N 1
ATOM 1699 C CA . ARG A 1 214 ? 27.403 33.046 -68.222 1.00 76.12 214 ARG A CA 1
ATOM 1700 C C . ARG A 1 214 ? 25.987 32.887 -68.787 1.00 76.12 214 ARG A C 1
ATOM 1702 O O . ARG A 1 214 ? 25.074 33.553 -68.320 1.00 76.12 214 ARG A O 1
ATOM 1709 N N . LYS A 1 215 ? 25.799 32.050 -69.814 1.00 79.56 215 LYS A N 1
ATOM 1710 C CA . LYS A 1 215 ? 24.517 31.913 -70.536 1.00 79.56 215 LYS A CA 1
ATOM 1711 C C . LYS A 1 215 ? 23.696 30.684 -70.141 1.00 79.56 215 LYS A C 1
ATOM 1713 O O . LYS A 1 215 ? 22.677 30.428 -70.775 1.00 79.56 215 LYS A O 1
ATOM 1718 N N . VAL A 1 216 ? 24.116 29.905 -69.144 1.00 80.00 216 VAL A N 1
ATOM 1719 C CA . VAL A 1 216 ? 23.368 28.706 -68.738 1.00 80.00 216 VAL A CA 1
ATOM 1720 C C . VAL A 1 216 ? 22.328 29.108 -67.685 1.00 80.00 216 VAL A C 1
ATOM 1722 O O . VAL A 1 216 ? 22.720 29.443 -66.567 1.00 80.00 216 VAL A O 1
ATOM 1725 N N . PRO A 1 217 ? 21.017 29.099 -67.996 1.00 78.00 217 PRO A N 1
ATOM 1726 C CA . PRO A 1 217 ? 19.993 29.388 -67.000 1.00 78.00 217 PRO A CA 1
ATOM 1727 C C . PRO A 1 217 ? 20.020 28.317 -65.906 1.00 78.00 217 PRO A C 1
ATOM 1729 O O . PRO A 1 217 ? 20.206 27.128 -66.184 1.00 78.00 217 PRO A O 1
ATOM 1732 N N . ALA A 1 218 ? 19.832 28.730 -64.652 1.00 74.94 218 ALA A N 1
ATOM 1733 C CA . ALA A 1 218 ? 19.726 27.795 -63.542 1.00 74.94 218 ALA A CA 1
ATOM 1734 C C . ALA A 1 218 ? 18.549 26.841 -63.800 1.00 74.94 218 ALA A C 1
ATOM 1736 O O . ALA A 1 218 ? 17.401 27.270 -63.873 1.00 74.94 218 ALA A O 1
ATOM 1737 N N . ARG A 1 219 ? 18.832 25.539 -63.933 1.00 75.00 219 ARG A N 1
ATOM 1738 C CA . ARG A 1 219 ? 17.808 24.501 -64.164 1.00 75.00 219 ARG A CA 1
ATOM 1739 C C . ARG A 1 219 ? 16.847 24.313 -62.986 1.00 75.00 219 ARG A C 1
ATOM 1741 O O . ARG A 1 219 ? 15.857 23.606 -63.127 1.00 75.00 219 ARG A O 1
ATOM 1748 N N . TRP A 1 220 ? 17.147 24.905 -61.834 1.00 53.06 220 TRP A N 1
ATOM 1749 C CA . TRP A 1 220 ? 16.363 24.775 -60.614 1.00 53.06 220 TRP A CA 1
ATOM 1750 C C . TRP A 1 220 ? 15.740 26.115 -60.233 1.00 53.06 220 TRP A C 1
ATOM 1752 O O . TRP A 1 220 ? 16.430 27.042 -59.811 1.00 53.06 220 TRP A O 1
ATOM 1762 N N . HIS A 1 221 ? 14.418 26.201 -60.363 1.00 64.50 221 HIS A N 1
ATOM 1763 C CA . HIS A 1 221 ? 13.622 27.298 -59.828 1.00 64.50 221 HIS A CA 1
ATOM 1764 C C . HIS A 1 221 ? 13.129 26.905 -58.434 1.00 64.50 221 HIS A C 1
ATOM 1766 O O . HIS A 1 221 ? 12.255 26.052 -58.298 1.00 64.50 221 HIS A O 1
ATOM 1772 N N . LEU A 1 222 ? 13.690 27.516 -57.389 1.00 59.72 222 LEU A N 1
ATOM 1773 C CA . LEU A 1 222 ? 13.107 27.422 -56.051 1.00 59.72 222 LEU A CA 1
ATOM 1774 C C . LEU A 1 222 ? 11.740 28.131 -56.058 1.00 59.72 222 LEU A C 1
ATOM 1776 O O . LEU A 1 222 ? 11.640 29.237 -56.603 1.00 59.72 222 LEU A O 1
ATOM 1780 N N . PRO A 1 223 ? 10.685 27.528 -55.482 1.00 56.97 223 PRO A N 1
ATOM 1781 C CA . PRO A 1 223 ? 9.367 28.142 -55.436 1.00 56.97 223 PRO A CA 1
ATOM 1782 C C . PRO A 1 223 ? 9.440 29.478 -54.687 1.00 56.97 223 PRO A C 1
ATOM 1784 O O . PRO A 1 223 ? 9.880 29.555 -53.538 1.00 56.97 223 PRO A O 1
ATOM 1787 N N . LYS A 1 224 ? 9.030 30.549 -55.373 1.00 45.84 224 LYS A N 1
ATOM 1788 C CA . LYS A 1 224 ? 8.969 31.918 -54.849 1.00 45.84 224 LYS A CA 1
ATOM 1789 C C . LYS A 1 224 ? 7.930 31.975 -53.722 1.00 45.84 224 LYS A C 1
ATOM 1791 O O . LYS A 1 224 ? 6.752 32.178 -53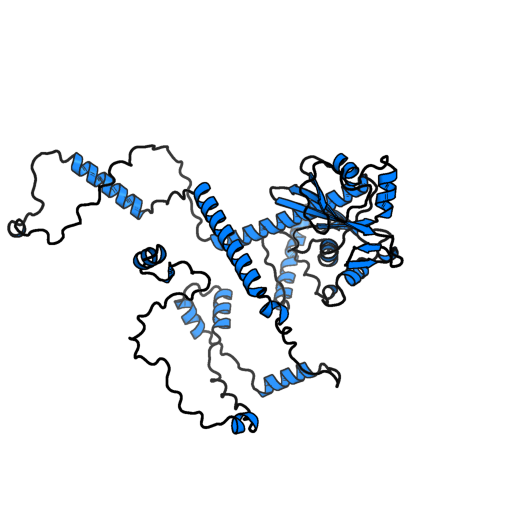.985 1.00 45.84 224 LYS A O 1
ATOM 1796 N N . GLY A 1 225 ? 8.348 31.753 -52.478 1.00 43.56 225 GLY A N 1
ATOM 1797 C CA . GLY A 1 225 ? 7.435 31.797 -51.328 1.00 43.56 225 GLY A CA 1
ATOM 1798 C C . GLY A 1 225 ? 8.084 31.735 -49.945 1.00 43.56 225 GLY A C 1
ATOM 1799 O O . GLY A 1 225 ? 7.463 32.152 -48.971 1.00 43.56 225 GLY A O 1
ATOM 1800 N N . ALA A 1 226 ? 9.335 31.286 -49.822 1.00 42.62 226 ALA A N 1
ATOM 1801 C CA . ALA A 1 226 ? 10.026 31.301 -48.536 1.00 42.62 226 ALA A CA 1
ATOM 1802 C C . ALA A 1 226 ? 10.566 32.710 -48.241 1.00 42.62 226 ALA A C 1
ATOM 1804 O O . ALA A 1 226 ? 11.667 33.063 -48.658 1.00 42.62 226 ALA A O 1
ATOM 1805 N N . LYS A 1 227 ? 9.777 33.525 -47.530 1.00 44.03 227 LYS A N 1
ATOM 1806 C CA . LYS A 1 227 ? 10.279 34.737 -46.869 1.00 44.03 227 LYS A CA 1
ATOM 1807 C C . LYS A 1 227 ? 11.439 34.333 -45.954 1.00 44.03 227 LYS A C 1
ATOM 1809 O O . LYS A 1 227 ? 11.262 33.541 -45.029 1.00 44.03 227 LYS A O 1
ATOM 1814 N N . THR A 1 228 ? 12.626 34.850 -46.241 1.00 42.41 228 THR A N 1
ATOM 1815 C CA . THR A 1 228 ? 13.835 34.700 -45.434 1.00 42.41 228 THR A CA 1
ATOM 1816 C C . THR A 1 228 ? 13.569 35.216 -44.015 1.00 42.41 228 THR A C 1
ATOM 1818 O O . THR A 1 228 ? 13.150 36.356 -43.824 1.00 42.41 228 THR A O 1
ATOM 1821 N N . ARG A 1 229 ? 13.780 34.357 -43.009 1.00 45.81 229 ARG A N 1
ATOM 1822 C CA . ARG A 1 229 ? 13.714 34.664 -41.567 1.00 45.81 229 ARG A CA 1
ATOM 1823 C C . ARG A 1 229 ? 14.894 35.557 -41.142 1.00 45.81 229 ARG A C 1
ATOM 1825 O O . ARG A 1 229 ? 15.770 35.111 -40.412 1.00 45.81 229 ARG A O 1
ATOM 1832 N N . GLU A 1 230 ? 14.939 36.803 -41.599 1.00 45.75 230 GLU A N 1
ATOM 1833 C CA . GLU A 1 230 ? 16.016 37.746 -41.239 1.00 45.75 230 GLU A CA 1
ATOM 1834 C C . GLU A 1 230 ? 15.682 38.668 -40.048 1.00 45.75 230 GLU A C 1
ATOM 1836 O O . GLU A 1 230 ? 16.488 39.521 -39.702 1.00 45.75 230 GLU A O 1
ATOM 1841 N N . ALA A 1 231 ? 14.550 38.483 -39.355 1.00 41.66 231 ALA A N 1
ATOM 1842 C CA . ALA A 1 231 ? 14.074 39.446 -38.348 1.00 41.66 231 ALA A CA 1
ATOM 1843 C C . ALA A 1 231 ? 14.044 38.972 -36.874 1.00 41.66 231 ALA A C 1
ATOM 1845 O O . ALA A 1 231 ? 13.384 39.616 -36.072 1.00 41.66 231 ALA A O 1
ATOM 1846 N N . ILE A 1 232 ? 14.708 37.874 -36.476 1.00 45.28 232 ILE A N 1
ATOM 1847 C CA . ILE A 1 232 ? 14.600 37.342 -35.085 1.00 45.28 232 ILE A CA 1
ATOM 1848 C C . ILE A 1 232 ? 15.940 37.339 -34.307 1.00 45.28 232 ILE A C 1
ATOM 1850 O O . ILE A 1 232 ? 15.998 36.891 -33.172 1.00 45.28 232 ILE A O 1
ATOM 1854 N N . VAL A 1 233 ? 17.037 37.882 -34.851 1.00 41.03 233 VAL A N 1
ATOM 1855 C CA . VAL A 1 233 ? 18.365 37.836 -34.183 1.00 41.03 233 VAL A CA 1
ATOM 1856 C C . VAL A 1 233 ? 18.801 39.207 -33.659 1.00 41.03 233 VAL A C 1
ATOM 1858 O O . VAL A 1 233 ? 19.886 39.687 -33.970 1.00 41.03 233 VAL A O 1
ATOM 1861 N N . GLN A 1 234 ? 17.943 39.864 -32.881 1.00 40.28 234 GLN A N 1
ATOM 1862 C CA . GLN A 1 234 ? 18.335 41.013 -32.060 1.00 40.28 234 GLN A CA 1
ATOM 1863 C C . GLN A 1 234 ? 17.562 40.990 -30.742 1.00 40.28 234 GLN A C 1
ATOM 1865 O O . GLN A 1 234 ? 16.569 41.694 -30.619 1.00 40.28 234 GLN A O 1
ATOM 1870 N N . GLN A 1 235 ? 17.999 40.173 -29.780 1.00 39.88 235 GLN A N 1
ATOM 1871 C CA . GLN A 1 235 ? 17.833 40.462 -28.352 1.00 39.88 235 GLN A CA 1
ATOM 1872 C C . GLN A 1 235 ? 18.684 39.513 -27.489 1.00 39.88 235 GLN A C 1
ATOM 1874 O O . GLN A 1 235 ? 18.611 38.296 -27.637 1.00 39.88 235 GLN A O 1
ATOM 1879 N N . GLU A 1 236 ? 19.469 40.153 -26.615 1.00 41.50 236 GLU A N 1
ATOM 1880 C CA . GLU A 1 236 ? 20.006 39.688 -25.325 1.00 41.50 236 GLU A CA 1
ATOM 1881 C C . GLU A 1 236 ? 21.163 38.669 -25.328 1.00 41.50 236 GLU A C 1
ATOM 1883 O O . GLU A 1 236 ? 20.984 37.453 -25.335 1.00 41.50 236 GLU A O 1
ATOM 1888 N N . GLU A 1 237 ? 22.385 39.208 -25.231 1.00 38.12 237 GLU A N 1
ATOM 1889 C CA . GLU A 1 237 ? 23.549 38.512 -24.676 1.00 38.12 237 GLU A CA 1
ATOM 1890 C C . GLU A 1 237 ? 23.697 38.908 -23.196 1.00 38.12 237 GLU A C 1
ATOM 1892 O O . GLU A 1 237 ? 24.073 40.039 -22.893 1.00 38.12 237 GLU A O 1
ATOM 1897 N N . GLU A 1 238 ? 23.429 37.977 -22.278 1.00 40.34 238 GLU A N 1
ATOM 1898 C CA . GLU A 1 238 ? 23.963 38.016 -20.911 1.00 40.34 238 GLU A CA 1
ATOM 1899 C C . GLU A 1 238 ? 25.053 36.941 -20.741 1.00 40.34 238 GLU A C 1
ATOM 1901 O O . GLU A 1 238 ? 24.965 35.868 -21.354 1.00 40.34 238 GLU A O 1
ATOM 1906 N N . PRO A 1 239 ? 26.089 37.190 -19.917 1.00 40.03 239 PRO A N 1
ATOM 1907 C CA . PRO A 1 239 ? 27.193 36.258 -19.739 1.00 40.03 239 PRO A CA 1
ATOM 1908 C C . PRO A 1 239 ? 26.785 35.097 -18.823 1.00 40.03 239 PRO A C 1
ATOM 1910 O O . PRO A 1 239 ? 26.673 35.241 -17.608 1.00 40.03 239 PRO A O 1
ATOM 1913 N N . VAL A 1 240 ? 26.602 33.911 -19.405 1.00 38.53 240 VAL A N 1
ATOM 1914 C CA . VAL A 1 240 ? 26.431 32.661 -18.652 1.00 38.53 240 VAL A CA 1
ATOM 1915 C C . VAL A 1 240 ? 27.810 32.107 -18.306 1.00 38.53 240 VAL A C 1
ATOM 1917 O O . VAL A 1 240 ? 28.584 31.756 -19.195 1.00 38.53 240 VAL A O 1
ATOM 1920 N N . GLY A 1 241 ? 28.101 32.045 -17.005 1.00 38.12 241 GLY A N 1
ATOM 1921 C CA . GLY A 1 241 ? 29.320 31.461 -16.457 1.00 38.12 241 GLY A CA 1
ATOM 1922 C C . GLY A 1 241 ? 29.503 29.999 -16.864 1.00 38.12 241 GLY A C 1
ATOM 1923 O O . GLY A 1 241 ? 28.560 29.203 -16.858 1.00 38.12 241 GLY A O 1
ATOM 1924 N N . GLU A 1 242 ? 30.740 29.665 -17.221 1.00 40.75 242 GLU A N 1
ATOM 1925 C CA . GLU A 1 242 ? 31.184 28.310 -17.520 1.00 40.75 242 GLU A CA 1
ATOM 1926 C C . GLU A 1 242 ? 31.039 27.421 -16.280 1.00 40.75 242 GLU A C 1
ATOM 1928 O O . GLU A 1 242 ? 31.605 27.695 -15.221 1.00 40.75 242 GLU A O 1
ATOM 1933 N N . LYS A 1 243 ? 30.294 26.326 -16.424 1.00 38.19 243 LYS A N 1
ATOM 1934 C CA . LYS A 1 243 ? 30.498 25.126 -15.617 1.00 38.19 243 LYS A CA 1
ATOM 1935 C C . LYS A 1 243 ? 30.792 23.982 -16.573 1.00 38.19 243 LYS A C 1
ATOM 1937 O O . LYS A 1 243 ? 29.986 23.686 -17.458 1.00 38.19 243 LYS A O 1
ATOM 1942 N N . GLU A 1 244 ? 31.984 23.418 -16.417 1.00 39.53 244 GLU A N 1
ATOM 1943 C CA . GLU A 1 244 ? 32.431 22.201 -17.085 1.00 39.53 244 GLU A CA 1
ATOM 1944 C C . GLU A 1 244 ? 31.493 21.050 -16.724 1.00 39.53 244 GLU A C 1
ATOM 1946 O O . GLU A 1 244 ? 31.098 20.884 -15.570 1.00 39.53 244 GLU A O 1
ATOM 1951 N N . GLY A 1 245 ? 31.100 20.295 -17.745 1.00 40.88 245 GLY A N 1
ATOM 1952 C CA . GLY A 1 245 ? 30.276 19.109 -17.618 1.00 40.88 245 GLY A CA 1
ATOM 1953 C C . GLY A 1 245 ? 30.945 17.965 -18.355 1.00 40.88 245 GLY A C 1
ATOM 1954 O O . GLY A 1 245 ? 31.078 18.027 -19.575 1.00 40.88 245 GLY A O 1
ATOM 1955 N N . ASP A 1 246 ? 31.294 16.937 -17.596 1.00 42.38 246 ASP A N 1
ATOM 1956 C CA . ASP A 1 246 ? 31.500 15.573 -18.057 1.00 42.38 246 ASP A CA 1
ATOM 1957 C C . ASP A 1 246 ? 30.577 14.705 -17.200 1.00 42.38 246 ASP A C 1
ATOM 1959 O O . ASP A 1 246 ? 30.919 14.435 -16.061 1.00 42.38 246 ASP A O 1
ATOM 1963 N N . GLU A 1 247 ? 29.387 14.341 -17.694 1.00 50.38 247 GLU A N 1
ATOM 1964 C CA . GLU A 1 247 ? 28.527 13.293 -17.109 1.00 50.38 247 GLU A CA 1
ATOM 1965 C C . GLU A 1 247 ? 27.262 13.106 -17.973 1.00 50.38 247 GLU A C 1
ATOM 1967 O O . GLU A 1 247 ? 26.232 13.733 -17.746 1.00 50.38 247 GLU A O 1
ATOM 1972 N N . GLU A 1 248 ? 27.304 12.265 -19.013 1.00 46.94 248 GLU A N 1
ATOM 1973 C CA . GLU A 1 248 ? 26.066 11.890 -19.732 1.00 46.94 248 GLU A CA 1
ATOM 1974 C C . GLU A 1 248 ? 26.047 10.430 -20.226 1.00 46.94 248 GLU A C 1
ATOM 1976 O O . GLU A 1 248 ? 25.397 10.103 -21.214 1.00 46.94 248 GLU A O 1
ATOM 1981 N N . GLU A 1 249 ? 26.710 9.520 -19.499 1.00 45.28 249 GLU A N 1
ATOM 1982 C CA . GLU A 1 249 ? 26.526 8.059 -19.648 1.00 45.28 249 GLU A CA 1
ATOM 1983 C C . GLU A 1 249 ? 25.823 7.400 -18.432 1.00 45.28 249 GLU A C 1
ATOM 1985 O O . GLU A 1 249 ? 25.560 6.200 -18.435 1.00 45.28 249 GLU A O 1
ATOM 1990 N N . HIS A 1 250 ? 25.422 8.176 -17.412 1.00 49.09 250 HIS A N 1
ATOM 1991 C CA . HIS A 1 250 ? 24.869 7.674 -16.137 1.00 49.09 250 HIS A CA 1
ATOM 1992 C C . HIS A 1 250 ? 23.326 7.585 -16.037 1.00 49.09 250 HIS A C 1
ATOM 1994 O O . HIS A 1 250 ? 22.785 7.180 -15.005 1.00 49.09 250 HIS A O 1
ATOM 2000 N N . THR A 1 251 ? 22.581 7.897 -17.097 1.00 52.66 251 THR A N 1
ATOM 2001 C CA . THR A 1 251 ? 21.149 8.257 -16.998 1.00 52.66 251 THR A CA 1
ATOM 2002 C C . THR A 1 251 ? 20.177 7.112 -16.682 1.00 52.66 251 THR A C 1
ATOM 2004 O O . THR A 1 251 ? 19.086 7.367 -16.174 1.00 52.66 251 THR A O 1
ATOM 2007 N N . THR A 1 252 ? 20.531 5.846 -16.929 1.00 46.66 252 THR A N 1
ATOM 2008 C CA . THR A 1 252 ? 19.621 4.716 -16.621 1.00 46.66 252 THR A CA 1
ATOM 2009 C C . THR A 1 252 ? 19.782 4.227 -15.179 1.00 46.66 252 THR A C 1
ATOM 2011 O O . THR A 1 252 ? 18.790 3.964 -14.503 1.00 46.66 252 THR A O 1
ATOM 2014 N N . CYS A 1 253 ? 21.020 4.184 -14.673 1.00 44.81 253 CYS A N 1
ATOM 2015 C CA . CYS A 1 253 ? 21.303 3.830 -13.280 1.00 44.81 253 CYS A CA 1
ATOM 2016 C C . CYS A 1 253 ? 20.826 4.935 -12.324 1.00 44.81 253 CYS A C 1
ATOM 2018 O O . CYS A 1 253 ? 20.216 4.644 -11.303 1.00 44.81 253 CYS A O 1
ATOM 2020 N N . GLN A 1 254 ? 20.989 6.207 -12.708 1.00 48.66 254 GLN A N 1
ATOM 2021 C CA . GLN A 1 254 ? 20.469 7.345 -11.945 1.00 48.66 254 GLN A CA 1
ATOM 2022 C C . GLN A 1 254 ? 18.938 7.351 -11.850 1.00 48.66 254 GLN A C 1
ATOM 2024 O O . GLN A 1 254 ? 18.413 7.686 -10.798 1.00 48.66 254 GLN A O 1
ATOM 2029 N N . ARG A 1 255 ? 18.207 6.935 -12.896 1.00 48.56 255 ARG A N 1
ATOM 2030 C CA . ARG A 1 255 ? 16.737 6.818 -12.828 1.00 48.56 255 ARG A CA 1
ATOM 2031 C C . ARG A 1 255 ? 16.275 5.681 -11.923 1.00 48.56 255 ARG A C 1
ATOM 2033 O O . ARG A 1 255 ? 15.349 5.881 -11.151 1.00 48.56 255 ARG A O 1
ATOM 2040 N N . ALA A 1 256 ? 16.914 4.513 -11.995 1.00 45.47 256 ALA A N 1
ATOM 2041 C CA . ALA A 1 256 ? 16.615 3.415 -11.074 1.00 45.47 256 ALA A CA 1
ATOM 2042 C C . ALA A 1 256 ? 16.935 3.805 -9.622 1.00 45.47 256 ALA A C 1
ATOM 2044 O O . ALA A 1 256 ? 16.131 3.546 -8.733 1.00 45.47 256 ALA A O 1
ATOM 2045 N N . ARG A 1 257 ? 18.057 4.504 -9.405 1.00 42.91 257 ARG A N 1
ATOM 2046 C CA . ARG A 1 257 ? 18.443 5.054 -8.104 1.00 42.91 257 ARG A CA 1
ATOM 2047 C C . ARG A 1 257 ? 17.451 6.110 -7.611 1.00 42.91 257 ARG A C 1
ATOM 2049 O O . ARG A 1 257 ? 17.065 6.051 -6.456 1.00 42.91 257 ARG A O 1
ATOM 2056 N N . GLN A 1 258 ? 16.974 7.007 -8.476 1.00 48.16 258 GLN A N 1
ATOM 2057 C CA . GLN A 1 258 ? 15.957 8.000 -8.113 1.00 48.16 258 GLN A CA 1
ATOM 2058 C C . GLN A 1 258 ? 14.642 7.328 -7.696 1.00 48.16 258 GLN A C 1
ATOM 2060 O O . GLN A 1 258 ? 14.134 7.625 -6.628 1.00 48.16 258 GLN A O 1
ATOM 2065 N N . VAL A 1 259 ? 14.149 6.345 -8.460 1.00 58.28 259 VAL A N 1
ATOM 2066 C CA . VAL A 1 259 ? 12.932 5.584 -8.103 1.00 58.28 259 VAL A CA 1
ATOM 2067 C C . VAL A 1 259 ? 13.097 4.813 -6.783 1.00 58.28 259 VAL A C 1
ATOM 2069 O O . VAL A 1 259 ? 12.131 4.607 -6.051 1.00 58.28 259 VAL A O 1
ATOM 2072 N N . GLN A 1 260 ? 14.311 4.359 -6.465 1.00 58.38 260 GLN A N 1
ATOM 2073 C CA . GLN A 1 260 ? 14.608 3.710 -5.186 1.00 58.38 260 GLN A CA 1
ATOM 2074 C C . GLN A 1 260 ? 14.663 4.698 -4.018 1.00 58.38 260 GLN A C 1
ATOM 2076 O O . GLN A 1 260 ? 14.112 4.388 -2.964 1.00 58.38 260 GLN A O 1
ATOM 2081 N N . ILE A 1 261 ? 15.282 5.865 -4.216 1.00 59.72 261 ILE A N 1
ATOM 2082 C CA . ILE A 1 261 ? 15.312 6.961 -3.237 1.00 59.72 261 ILE A CA 1
ATOM 2083 C C . ILE A 1 261 ? 13.877 7.408 -2.933 1.00 59.72 261 ILE A C 1
ATOM 2085 O O . ILE A 1 261 ? 13.475 7.398 -1.773 1.00 59.72 261 ILE A O 1
ATOM 2089 N N . ASP A 1 262 ? 13.062 7.622 -3.971 1.00 75.75 262 ASP A N 1
ATOM 2090 C CA . ASP A 1 262 ? 11.658 8.018 -3.825 1.00 75.75 262 ASP A CA 1
ATOM 2091 C C . ASP A 1 262 ? 10.852 6.980 -3.016 1.00 75.75 262 ASP A C 1
ATOM 2093 O O . ASP A 1 262 ? 9.975 7.340 -2.237 1.00 75.75 262 ASP A O 1
ATOM 2097 N N . ASN A 1 263 ? 11.161 5.682 -3.142 1.00 84.00 263 ASN A N 1
ATOM 2098 C CA . ASN A 1 263 ? 10.496 4.638 -2.356 1.00 84.00 263 ASN A CA 1
ATOM 2099 C C . ASN A 1 263 ? 10.957 4.584 -0.897 1.00 84.00 263 ASN A C 1
ATOM 2101 O O . ASN A 1 263 ? 10.125 4.365 -0.021 1.00 84.00 263 ASN A O 1
ATOM 2105 N N . ALA A 1 264 ? 12.251 4.752 -0.619 1.00 85.12 264 ALA A N 1
ATOM 2106 C CA . ALA A 1 264 ? 12.753 4.763 0.754 1.00 85.12 264 ALA A CA 1
ATOM 2107 C C . ALA A 1 264 ? 12.182 5.954 1.536 1.00 85.12 264 ALA A C 1
ATOM 2109 O O . ALA A 1 264 ? 11.649 5.764 2.630 1.00 85.12 264 ALA A O 1
ATOM 2110 N N . ASP A 1 265 ? 12.197 7.144 0.930 1.00 88.62 265 ASP A N 1
ATOM 2111 C CA . ASP A 1 265 ? 11.647 8.367 1.519 1.00 88.62 265 ASP A CA 1
ATOM 2112 C C . ASP A 1 265 ? 10.137 8.245 1.747 1.00 88.62 265 ASP A C 1
ATOM 2114 O O . ASP A 1 265 ? 9.619 8.624 2.798 1.00 88.62 265 ASP A O 1
ATOM 2118 N N . ARG A 1 266 ? 9.419 7.638 0.796 1.00 91.19 266 ARG A N 1
ATOM 2119 C CA . ARG A 1 266 ? 7.982 7.381 0.916 1.00 91.19 266 ARG A CA 1
ATOM 2120 C C . ARG A 1 266 ? 7.659 6.390 2.035 1.00 91.19 266 ARG A C 1
ATOM 2122 O O . ARG A 1 266 ? 6.743 6.644 2.810 1.00 91.19 266 ARG A O 1
ATOM 2129 N N . LEU A 1 267 ? 8.402 5.288 2.164 1.00 91.75 267 LEU A N 1
ATOM 2130 C CA . LEU A 1 267 ? 8.208 4.329 3.262 1.00 91.75 267 LEU A CA 1
ATOM 2131 C C . LEU A 1 267 ? 8.574 4.943 4.620 1.00 91.75 267 LEU A C 1
ATOM 2133 O O . LEU A 1 267 ? 7.906 4.668 5.617 1.00 91.75 267 LEU A O 1
ATOM 2137 N N . GLU A 1 268 ? 9.593 5.806 4.664 1.00 91.94 268 GLU A N 1
ATOM 2138 C CA . GLU A 1 268 ? 9.907 6.596 5.854 1.00 91.94 268 GLU A CA 1
ATOM 2139 C C . GLU A 1 268 ? 8.778 7.569 6.209 1.00 91.94 268 GLU A C 1
ATOM 2141 O O . GLU A 1 268 ? 8.405 7.657 7.379 1.00 91.94 268 GLU A O 1
ATOM 2146 N N . CYS A 1 269 ? 8.200 8.253 5.219 1.00 94.56 269 CYS A N 1
ATOM 2147 C CA . CYS A 1 269 ? 7.037 9.121 5.393 1.00 94.56 269 CYS A CA 1
ATOM 2148 C C . CYS A 1 269 ? 5.864 8.342 6.006 1.00 94.56 269 CYS A C 1
ATOM 2150 O O . CYS A 1 269 ? 5.360 8.732 7.059 1.00 94.56 269 CYS A O 1
ATOM 2152 N N . VAL A 1 270 ? 5.484 7.211 5.397 1.00 95.56 270 VAL A N 1
ATOM 2153 C CA . VAL A 1 270 ? 4.388 6.347 5.868 1.00 95.56 270 VAL A CA 1
ATOM 2154 C C . VAL A 1 270 ? 4.609 5.952 7.325 1.00 95.56 270 VAL A C 1
ATOM 2156 O O . VAL A 1 270 ? 3.774 6.244 8.172 1.00 95.56 270 VAL A O 1
ATOM 2159 N N . ALA A 1 271 ? 5.772 5.393 7.660 1.00 95.00 271 ALA A N 1
ATOM 2160 C CA . ALA A 1 271 ? 6.055 4.956 9.023 1.00 95.00 271 ALA A CA 1
ATOM 2161 C C . ALA A 1 271 ? 6.088 6.104 10.048 1.00 95.00 271 ALA A C 1
ATOM 2163 O O . ALA A 1 271 ? 5.642 5.913 11.182 1.00 95.00 271 ALA A O 1
ATOM 2164 N N . LYS A 1 272 ? 6.595 7.290 9.665 1.00 95.38 272 LYS A N 1
ATOM 2165 C CA . LYS A 1 272 ? 6.538 8.505 10.496 1.00 95.38 272 LYS A CA 1
ATOM 2166 C C . LYS A 1 272 ? 5.088 8.878 10.801 1.00 95.38 272 LYS A C 1
ATOM 2168 O O . LYS A 1 272 ? 4.759 9.090 11.966 1.00 95.38 272 LYS A O 1
ATOM 2173 N N . VAL A 1 273 ? 4.229 8.925 9.781 1.00 96.94 273 VAL A N 1
ATOM 2174 C CA . VAL A 1 273 ? 2.809 9.270 9.941 1.00 96.94 273 VAL A CA 1
ATOM 2175 C C . VAL A 1 273 ? 2.062 8.200 10.732 1.00 96.94 273 VAL A C 1
ATOM 2177 O O . VAL A 1 273 ? 1.289 8.555 11.616 1.00 96.94 273 VAL A O 1
ATOM 2180 N N . THR A 1 274 ? 2.336 6.912 10.521 1.00 97.56 274 THR A N 1
ATOM 2181 C CA . THR A 1 274 ? 1.704 5.820 11.282 1.00 97.56 274 THR A CA 1
ATOM 2182 C C . THR A 1 274 ? 2.049 5.878 12.764 1.00 97.56 274 THR A C 1
ATOM 2184 O O . THR A 1 274 ? 1.175 5.749 13.625 1.00 97.56 274 THR A O 1
ATOM 2187 N N . ALA A 1 275 ? 3.320 6.111 13.089 1.00 96.75 275 ALA A N 1
ATOM 2188 C CA . ALA A 1 275 ? 3.752 6.241 14.473 1.00 96.75 275 ALA A CA 1
ATOM 2189 C C . ALA A 1 275 ? 3.209 7.509 15.131 1.00 96.75 275 ALA A C 1
ATOM 2191 O O . ALA A 1 275 ? 2.715 7.444 16.254 1.00 96.75 275 ALA A O 1
ATOM 2192 N N . PHE A 1 276 ? 3.232 8.636 14.413 1.00 97.25 276 PHE A N 1
ATOM 2193 C CA . PHE A 1 276 ? 2.602 9.868 14.873 1.00 97.25 276 PHE A CA 1
ATOM 2194 C C . PHE A 1 276 ? 1.106 9.662 15.139 1.00 97.25 276 PHE A C 1
ATOM 2196 O O . PHE A 1 276 ? 0.620 10.072 16.184 1.00 97.25 276 PHE A O 1
ATOM 2203 N N . THR A 1 277 ? 0.394 8.979 14.242 1.00 97.81 277 THR A N 1
ATOM 2204 C CA . THR A 1 277 ? -1.037 8.670 14.385 1.00 97.81 277 THR A CA 1
ATOM 2205 C C . THR A 1 277 ? -1.288 7.814 15.623 1.00 97.81 277 THR A C 1
ATOM 2207 O O . THR A 1 277 ? -2.151 8.138 16.432 1.00 97.81 277 THR A O 1
ATOM 2210 N N . THR A 1 278 ? -0.475 6.776 15.835 1.00 97.31 278 THR A N 1
ATOM 2211 C CA . THR A 1 278 ? -0.567 5.917 17.027 1.00 97.31 278 THR A CA 1
ATOM 2212 C C . THR A 1 278 ? -0.325 6.709 18.317 1.00 97.31 278 THR A C 1
ATOM 2214 O O . THR A 1 278 ? -1.028 6.527 19.310 1.00 97.31 278 THR A O 1
ATOM 2217 N N . GLU A 1 279 ? 0.664 7.607 18.316 1.00 96.81 279 GLU A N 1
ATOM 2218 C CA . GLU A 1 279 ? 0.975 8.466 19.460 1.00 96.81 279 GLU A CA 1
ATOM 2219 C C . GLU A 1 279 ? -0.127 9.501 19.722 1.00 96.81 279 GLU A C 1
ATOM 2221 O O . GLU A 1 279 ? -0.539 9.681 20.867 1.00 96.81 279 GLU A O 1
ATOM 2226 N N . LEU A 1 280 ? -0.618 10.164 18.673 1.00 97.19 280 LEU A N 1
ATOM 2227 C CA . LEU A 1 280 ? -1.704 11.140 18.720 1.00 97.19 280 LEU A CA 1
ATOM 2228 C C . LEU A 1 280 ? -2.964 10.527 19.331 1.00 97.19 280 LEU A C 1
ATOM 2230 O O . LEU A 1 280 ? -3.527 11.098 20.263 1.00 97.19 280 LEU A O 1
ATOM 2234 N N . LEU A 1 281 ? -3.360 9.349 18.844 1.00 97.62 281 LEU A N 1
ATOM 2235 C CA . LEU A 1 281 ? -4.500 8.599 19.364 1.00 97.62 281 LEU A CA 1
ATOM 2236 C C . LEU A 1 281 ? -4.277 8.228 20.838 1.00 97.62 281 LEU A C 1
ATOM 2238 O O . LEU A 1 281 ? -5.147 8.466 21.671 1.00 97.62 281 LEU A O 1
ATOM 2242 N N . GLY A 1 282 ? -3.065 7.798 21.201 1.00 97.25 282 GLY A N 1
ATOM 2243 C CA . GLY A 1 282 ? -2.709 7.531 22.596 1.00 97.25 282 GLY A CA 1
ATOM 2244 C C . GLY A 1 282 ? -2.836 8.750 23.519 1.00 97.25 282 GLY A C 1
ATOM 2245 O O . GLY A 1 282 ? -3.226 8.600 24.676 1.00 97.25 282 GLY A O 1
ATOM 2246 N N . ARG A 1 283 ? -2.552 9.967 23.031 1.00 96.69 283 ARG A N 1
ATOM 2247 C CA . ARG A 1 283 ? -2.689 11.211 23.818 1.00 96.69 283 ARG A CA 1
ATOM 2248 C C . ARG A 1 283 ? -4.142 11.578 24.107 1.00 96.69 283 ARG A C 1
ATOM 2250 O O . ARG A 1 283 ? -4.398 12.168 25.152 1.00 96.69 283 ARG A O 1
ATOM 2257 N N . VAL A 1 284 ? -5.065 11.232 23.208 1.00 97.06 284 VAL A N 1
ATOM 2258 C CA . VAL A 1 284 ? -6.511 11.425 23.417 1.00 97.06 284 VAL A CA 1
ATOM 2259 C C . VAL A 1 284 ? -7.162 10.244 24.147 1.00 97.06 284 VAL A C 1
ATOM 2261 O O . VAL A 1 284 ? -8.361 10.263 24.374 1.00 97.06 284 VAL A O 1
ATOM 2264 N N . GLY A 1 285 ? -6.385 9.232 24.552 1.00 97.12 285 GLY A N 1
ATOM 2265 C CA . GLY A 1 285 ? -6.876 8.071 25.303 1.00 97.12 285 GLY A CA 1
ATOM 2266 C C . GLY A 1 285 ? -7.308 6.879 24.445 1.00 97.12 285 GLY A C 1
ATOM 2267 O O . GLY A 1 285 ? -7.909 5.950 24.975 1.00 97.12 285 GLY A O 1
ATOM 2268 N N . LEU A 1 286 ? -6.995 6.881 23.145 1.00 97.31 286 LEU A N 1
ATOM 2269 C CA . LEU A 1 286 ? -7.273 5.774 22.229 1.00 97.31 286 LEU A CA 1
ATOM 2270 C C . LEU A 1 286 ? -6.045 4.894 22.019 1.00 97.31 286 LEU A C 1
ATOM 2272 O O . LEU A 1 286 ? -4.983 5.346 21.584 1.00 97.31 286 LEU A O 1
ATOM 2276 N N . ASP A 1 287 ? -6.199 3.600 22.268 1.00 97.19 287 ASP A N 1
ATOM 2277 C CA . ASP A 1 287 ? -5.140 2.625 22.074 1.00 97.19 287 ASP A CA 1
ATOM 2278 C C . ASP A 1 287 ? -5.136 2.098 20.637 1.00 97.19 287 ASP A C 1
ATOM 2280 O O . ASP A 1 287 ? -5.657 1.029 20.328 1.00 97.19 287 ASP A O 1
ATOM 2284 N N . ALA A 1 288 ? -4.498 2.857 19.746 1.00 97.88 288 ALA A N 1
ATOM 2285 C CA . ALA A 1 288 ? -4.311 2.444 18.362 1.00 97.88 288 ALA A CA 1
ATOM 2286 C C . ALA A 1 288 ? -3.236 1.359 18.216 1.00 97.88 288 ALA A C 1
ATOM 2288 O O . ALA A 1 288 ? -2.200 1.410 18.884 1.00 97.88 288 ALA A O 1
ATOM 2289 N N . PHE A 1 289 ? -3.446 0.410 17.305 1.00 98.12 289 PHE A N 1
ATOM 2290 C CA . PHE A 1 289 ? -2.490 -0.653 16.978 1.00 98.12 289 PHE A CA 1
ATOM 2291 C C . PHE A 1 289 ? -2.448 -0.957 15.480 1.00 98.12 289 PHE A C 1
ATOM 2293 O O . PHE A 1 289 ? -3.395 -0.669 14.758 1.00 98.12 289 PHE A O 1
ATOM 2300 N N . LEU A 1 290 ? -1.347 -1.544 14.999 1.00 97.81 290 LEU A N 1
ATOM 2301 C CA . LEU A 1 290 ? -1.198 -1.896 13.582 1.00 97.81 290 LEU A CA 1
ATOM 2302 C C . LEU A 1 290 ? -2.198 -2.981 13.152 1.00 97.81 290 LEU A C 1
ATOM 2304 O O . LEU A 1 290 ? -2.343 -3.996 13.837 1.00 97.81 290 LEU A O 1
ATOM 2308 N N . ILE A 1 291 ? -2.787 -2.821 11.965 1.00 97.12 291 ILE A N 1
ATOM 2309 C CA . ILE A 1 291 ? -3.652 -3.820 11.311 1.00 97.12 291 ILE A CA 1
ATOM 2310 C C . ILE A 1 291 ? -3.261 -3.978 9.825 1.00 97.12 291 ILE A C 1
ATOM 2312 O O . ILE A 1 291 ? -2.273 -3.397 9.385 1.00 97.12 291 ILE A O 1
ATOM 2316 N N . HIS A 1 292 ? -3.965 -4.825 9.067 1.00 95.19 292 HIS A N 1
ATOM 2317 C CA . HIS A 1 292 ? -3.862 -4.944 7.603 1.00 95.19 292 HIS A CA 1
ATOM 2318 C C . HIS A 1 292 ? -2.427 -5.023 7.039 1.00 95.19 292 HIS A C 1
ATOM 2320 O O . HIS A 1 292 ? -1.696 -5.960 7.391 1.00 95.19 292 HIS A O 1
ATOM 2326 N N . GLY A 1 293 ? -2.069 -4.166 6.074 1.00 94.38 293 GLY A N 1
ATOM 2327 C CA . GLY A 1 293 ? -0.795 -4.206 5.354 1.00 94.38 293 GLY A CA 1
ATOM 2328 C C . GLY A 1 293 ? 0.360 -3.831 6.273 1.00 94.38 293 GLY A C 1
ATOM 2329 O O . GLY A 1 293 ? 1.376 -4.531 6.310 1.00 94.38 293 GLY A O 1
ATOM 2330 N N . SER A 1 294 ? 0.144 -2.836 7.136 1.00 96.56 294 SER A N 1
ATOM 2331 C CA . SER A 1 294 ? 1.101 -2.422 8.165 1.00 96.56 294 SER A CA 1
ATOM 2332 C C . SER A 1 294 ? 1.446 -3.524 9.162 1.00 96.56 294 SER A C 1
ATOM 2334 O O . SER A 1 294 ? 2.627 -3.737 9.442 1.00 96.56 294 SER A O 1
ATOM 2336 N N . LEU A 1 295 ? 0.463 -4.267 9.682 1.00 96.25 295 LEU A N 1
ATOM 2337 C CA . LEU A 1 295 ? 0.732 -5.383 10.598 1.00 96.25 295 LEU A CA 1
ATOM 2338 C C . LEU A 1 295 ? 1.470 -6.525 9.890 1.00 96.25 295 LEU A C 1
ATOM 2340 O O . LEU A 1 295 ? 2.398 -7.109 10.455 1.00 96.25 295 LEU A O 1
ATOM 2344 N N . LEU A 1 296 ? 1.089 -6.827 8.644 1.00 94.38 296 LEU A N 1
ATOM 2345 C CA . LEU A 1 296 ? 1.737 -7.864 7.841 1.00 94.38 296 LEU A CA 1
ATOM 2346 C C . LEU A 1 296 ? 3.189 -7.490 7.532 1.00 94.38 296 LEU A C 1
ATOM 2348 O O . LEU A 1 296 ? 4.088 -8.324 7.670 1.00 94.38 296 LEU A O 1
ATOM 2352 N N . GLY A 1 297 ? 3.419 -6.237 7.140 1.00 92.69 297 GLY A N 1
ATOM 2353 C CA . GLY A 1 297 ? 4.743 -5.679 6.923 1.00 92.69 297 GLY A CA 1
ATOM 2354 C C . GLY A 1 297 ? 5.585 -5.775 8.185 1.00 92.69 297 GLY A C 1
ATOM 2355 O O . GLY A 1 297 ? 6.681 -6.339 8.145 1.00 92.69 297 GLY A O 1
ATOM 2356 N N . TRP A 1 298 ? 5.034 -5.329 9.318 1.00 94.62 298 TRP A N 1
ATOM 2357 C CA . TRP A 1 298 ? 5.711 -5.369 10.609 1.00 94.62 298 TRP A CA 1
ATOM 2358 C C . TRP A 1 298 ? 6.138 -6.798 10.969 1.00 94.62 298 TRP A C 1
ATOM 2360 O O . TRP A 1 298 ? 7.307 -7.038 11.285 1.00 94.62 298 TRP A O 1
ATOM 2370 N N . TYR A 1 299 ? 5.219 -7.760 10.845 1.00 92.38 299 TYR A N 1
ATOM 2371 C CA . TYR A 1 299 ? 5.466 -9.167 11.162 1.00 92.38 299 TYR A CA 1
ATOM 2372 C C . TYR A 1 299 ? 6.524 -9.789 10.236 1.00 92.38 299 TYR A C 1
ATOM 2374 O O . TYR A 1 299 ? 7.421 -10.498 10.693 1.00 92.38 299 TYR A O 1
ATOM 2382 N N . ARG A 1 300 ? 6.478 -9.495 8.929 1.00 88.56 300 ARG A N 1
ATOM 2383 C CA . ARG A 1 300 ? 7.360 -10.123 7.927 1.00 88.56 300 ARG A CA 1
ATOM 2384 C C . ARG A 1 300 ? 8.716 -9.448 7.756 1.00 88.56 300 ARG A C 1
ATOM 2386 O O . ARG A 1 300 ? 9.677 -10.111 7.361 1.00 88.56 300 ARG A O 1
ATOM 2393 N N . HIS A 1 301 ? 8.807 -8.152 8.025 1.00 86.69 301 HIS A N 1
ATOM 2394 C CA . HIS A 1 301 ? 9.989 -7.334 7.751 1.00 86.69 301 HIS A CA 1
ATOM 2395 C C . HIS A 1 301 ? 10.660 -6.828 9.031 1.00 86.69 301 HIS A C 1
ATOM 2397 O O . HIS A 1 301 ? 11.285 -5.771 9.019 1.00 86.69 301 HIS A O 1
ATOM 2403 N N . ASN A 1 302 ? 10.555 -7.583 10.134 1.00 86.38 302 ASN A N 1
ATOM 2404 C CA . ASN A 1 302 ? 11.201 -7.264 11.413 1.00 86.38 302 ASN A CA 1
ATOM 2405 C C . ASN A 1 302 ? 10.902 -5.821 11.865 1.00 86.38 302 ASN A C 1
ATOM 2407 O O . ASN A 1 302 ? 11.801 -5.036 12.181 1.00 86.38 302 ASN A O 1
ATOM 2411 N N . GLY A 1 303 ? 9.620 -5.470 11.815 1.00 88.69 303 GLY A N 1
ATOM 2412 C CA . GLY A 1 303 ? 9.111 -4.141 12.108 1.00 88.69 303 GLY A CA 1
ATOM 2413 C C . GLY A 1 303 ? 9.131 -3.152 10.943 1.00 88.69 303 GLY A C 1
ATOM 2414 O O . GLY A 1 303 ? 8.872 -1.982 11.170 1.00 88.69 303 GLY A O 1
ATOM 2415 N N . GLY A 1 304 ? 9.472 -3.554 9.717 1.00 88.44 304 GLY A N 1
ATOM 2416 C CA . GLY A 1 304 ? 9.389 -2.694 8.525 1.00 88.44 304 GLY A CA 1
ATOM 2417 C C . GLY A 1 304 ? 7.981 -2.597 7.919 1.00 88.44 304 GLY A C 1
ATOM 2418 O O . GLY A 1 304 ? 7.091 -3.346 8.295 1.00 88.44 304 GLY A O 1
ATOM 2419 N N . GLN A 1 305 ? 7.794 -1.702 6.947 1.00 91.19 305 GLN A N 1
ATOM 2420 C CA . GLN A 1 305 ? 6.594 -1.655 6.095 1.00 91.19 305 GLN A CA 1
ATOM 2421 C C . GLN A 1 305 ? 6.767 -2.599 4.890 1.00 91.19 305 GLN A C 1
ATOM 2423 O O . GLN A 1 305 ? 7.897 -2.944 4.520 1.00 91.19 305 GLN A O 1
ATOM 2428 N N . ILE A 1 306 ? 5.670 -3.006 4.245 1.00 91.75 306 ILE A N 1
ATOM 2429 C CA . ILE A 1 306 ? 5.740 -3.706 2.958 1.00 91.75 306 ILE A CA 1
ATOM 2430 C C . ILE A 1 306 ? 6.383 -2.764 1.917 1.00 91.75 306 ILE A C 1
ATOM 2432 O O . ILE A 1 306 ? 5.937 -1.630 1.770 1.00 91.75 306 ILE A O 1
ATOM 2436 N N . PRO A 1 307 ? 7.410 -3.183 1.151 1.00 89.19 307 PRO A N 1
ATOM 2437 C CA . PRO A 1 307 ? 8.169 -2.264 0.288 1.00 89.19 307 PRO A CA 1
ATOM 2438 C C . PRO A 1 307 ? 7.362 -1.565 -0.819 1.00 89.19 307 PRO A C 1
ATOM 2440 O O . PRO A 1 307 ? 7.824 -0.585 -1.400 1.00 89.19 307 PRO A O 1
ATOM 2443 N N . TRP A 1 308 ? 6.186 -2.099 -1.145 1.00 89.25 308 TRP A N 1
ATOM 2444 C CA . TRP A 1 308 ? 5.268 -1.573 -2.153 1.00 89.25 308 TRP A CA 1
ATOM 2445 C C . TRP A 1 308 ? 3.943 -1.068 -1.567 1.00 89.25 308 TRP A C 1
ATOM 2447 O O . TRP A 1 308 ? 3.093 -0.651 -2.349 1.00 89.25 308 TRP A O 1
ATOM 2457 N N . ASP A 1 309 ? 3.765 -1.091 -0.240 1.00 92.06 309 ASP A N 1
ATOM 2458 C CA . ASP A 1 309 ? 2.634 -0.402 0.405 1.00 92.06 309 ASP A CA 1
ATOM 2459 C C . ASP A 1 309 ? 2.715 1.086 0.138 1.00 92.06 309 ASP A C 1
ATOM 2461 O O . ASP A 1 309 ? 3.829 1.580 -0.037 1.00 92.06 309 ASP A O 1
ATOM 2465 N N . LEU A 1 310 ? 1.580 1.787 0.131 1.00 93.75 310 LEU A N 1
ATOM 2466 C CA . LEU A 1 310 ? 1.486 3.230 -0.131 1.00 93.75 310 LEU A CA 1
ATOM 2467 C C . LEU A 1 310 ? 1.080 4.052 1.100 1.00 93.75 310 LEU A C 1
ATOM 2469 O O . LEU A 1 310 ? 1.274 5.267 1.112 1.00 93.75 310 LEU A O 1
ATOM 2473 N N . ASP A 1 311 ? 0.590 3.377 2.124 1.00 96.31 311 ASP A N 1
ATOM 2474 C CA . ASP A 1 311 ? -0.112 3.890 3.287 1.00 96.31 311 ASP A CA 1
ATOM 2475 C C . ASP A 1 311 ? 0.211 3.042 4.522 1.00 96.31 311 ASP A C 1
ATOM 2477 O O . ASP A 1 311 ? 0.929 2.037 4.460 1.00 96.31 311 ASP A O 1
ATOM 2481 N N . GLY A 1 312 ? -0.242 3.527 5.674 1.00 96.94 312 GLY A N 1
ATOM 2482 C CA . GLY A 1 312 ? -0.211 2.777 6.918 1.00 96.94 312 GLY A CA 1
ATOM 2483 C C . GLY A 1 312 ? -1.619 2.440 7.382 1.00 96.94 312 GLY A C 1
ATOM 2484 O O . GLY A 1 312 ? -2.526 3.239 7.196 1.00 96.94 312 GLY A O 1
ATOM 2485 N N . ASP A 1 313 ? -1.785 1.312 8.061 1.00 97.62 313 ASP A N 1
ATOM 2486 C CA . ASP A 1 313 ? -3.067 0.899 8.627 1.00 97.62 313 ASP A CA 1
ATOM 2487 C C . ASP A 1 313 ? -2.966 0.731 10.143 1.00 97.62 313 ASP A C 1
ATOM 2489 O O . ASP A 1 313 ? -2.119 -0.004 10.673 1.00 97.62 313 ASP A O 1
ATOM 2493 N N . THR A 1 314 ? -3.894 1.357 10.850 1.00 98.00 314 THR A N 1
ATOM 2494 C CA . THR A 1 314 ? -4.094 1.207 12.290 1.00 98.00 314 THR A CA 1
ATOM 2495 C C . THR A 1 314 ? -5.553 0.943 12.605 1.00 98.00 314 THR A C 1
ATOM 2497 O O . THR A 1 314 ? -6.436 1.231 11.806 1.00 98.00 314 THR A O 1
ATOM 2500 N N . ALA A 1 315 ? -5.817 0.382 13.773 1.00 97.50 315 ALA A N 1
ATOM 2501 C CA . ALA A 1 315 ? -7.162 0.182 14.275 1.00 97.50 315 ALA A CA 1
ATOM 2502 C C . ALA A 1 315 ? -7.281 0.669 15.717 1.00 97.50 315 ALA A C 1
ATOM 2504 O O . ALA A 1 315 ? -6.305 0.640 16.470 1.00 97.50 315 ALA A O 1
ATOM 2505 N N . VAL A 1 316 ? -8.489 1.085 16.085 1.00 97.44 316 VAL A N 1
ATOM 2506 C CA . VAL A 1 316 ? -8.915 1.383 17.459 1.00 97.44 316 VAL A CA 1
ATOM 2507 C C . VAL A 1 316 ? -10.215 0.634 17.753 1.00 97.44 316 VAL A C 1
ATOM 2509 O O . VAL A 1 316 ? -10.955 0.279 16.834 1.00 97.44 316 VAL A O 1
ATOM 2512 N N . ILE A 1 317 ? -10.500 0.380 19.028 1.00 96.88 317 ILE A N 1
ATOM 2513 C CA . ILE A 1 317 ? -11.741 -0.277 19.461 1.00 96.88 317 ILE A CA 1
ATOM 2514 C C . ILE A 1 317 ? -12.843 0.781 19.617 1.00 96.88 317 ILE A C 1
ATOM 2516 O O . ILE A 1 317 ? -12.620 1.812 20.256 1.00 96.88 317 ILE A O 1
ATOM 2520 N N . ARG A 1 318 ? -14.031 0.537 19.045 1.00 95.56 318 ARG A N 1
ATOM 2521 C CA . ARG A 1 318 ? -15.149 1.495 19.032 1.00 95.56 318 ARG A CA 1
ATOM 2522 C C . ARG A 1 318 ? -15.615 1.869 20.436 1.00 95.56 318 ARG A C 1
ATOM 2524 O O . ARG A 1 318 ? -15.692 3.060 20.720 1.00 95.56 318 ARG A O 1
ATOM 2531 N N . SER A 1 319 ? -15.844 0.915 21.335 1.00 95.44 319 SER A N 1
ATOM 2532 C CA . SER A 1 319 ? -16.225 1.239 22.720 1.00 95.44 319 SER A CA 1
ATOM 2533 C C . SER A 1 319 ? -15.196 2.089 23.464 1.00 95.44 319 SER A C 1
ATOM 2535 O O . SER A 1 319 ? -15.577 2.991 24.209 1.00 95.44 319 SER A O 1
ATOM 2537 N N . GLN A 1 320 ? -13.896 1.883 23.221 1.00 96.38 320 GLN A N 1
ATOM 2538 C CA . GLN A 1 320 ? -12.856 2.764 23.765 1.00 96.38 320 GLN A CA 1
ATOM 2539 C C . GLN A 1 320 ? -12.989 4.186 23.204 1.00 96.38 320 GLN A C 1
ATOM 2541 O O . GLN A 1 320 ? -12.840 5.163 23.939 1.00 96.38 320 GLN A O 1
ATOM 2546 N N . CYS A 1 321 ? -13.302 4.312 21.913 1.00 96.75 321 CYS A N 1
ATOM 2547 C CA . CYS A 1 321 ? -13.617 5.599 21.306 1.00 96.75 321 CYS A CA 1
ATOM 2548 C C . CYS A 1 321 ? -14.815 6.274 21.975 1.00 96.75 321 CYS A C 1
ATOM 2550 O O . CYS A 1 321 ? -14.737 7.455 22.317 1.00 96.75 321 CYS A O 1
ATOM 2552 N N . GLU A 1 322 ? -15.899 5.540 22.203 1.00 95.75 322 GLU A N 1
ATOM 2553 C CA . GLU A 1 322 ? -17.115 6.073 22.817 1.00 95.75 322 GLU A CA 1
ATOM 2554 C C . GLU A 1 322 ? -16.879 6.520 24.266 1.00 95.75 322 GLU A C 1
ATOM 2556 O O . GLU A 1 322 ? -17.355 7.586 24.665 1.00 95.75 322 GLU A O 1
ATOM 2561 N N . GLU A 1 323 ? -16.080 5.768 25.032 1.00 96.12 323 GLU A N 1
ATOM 2562 C CA . GLU A 1 323 ? -15.652 6.163 26.377 1.00 96.12 323 GLU A CA 1
ATOM 2563 C C . GLU A 1 323 ? -14.858 7.474 26.346 1.00 96.12 323 GLU A C 1
ATOM 2565 O O . GLU A 1 323 ? -15.157 8.395 27.112 1.00 96.12 323 GLU A O 1
ATOM 2570 N N . VAL A 1 324 ? -13.879 7.584 25.441 1.00 95.75 324 VAL A N 1
ATOM 2571 C CA . VAL A 1 324 ? -13.074 8.798 25.263 1.00 95.75 324 VAL A CA 1
ATOM 2572 C C . VAL A 1 324 ? -13.961 9.976 24.881 1.00 95.75 324 VAL A C 1
ATOM 2574 O O . VAL A 1 324 ? -13.943 10.995 25.563 1.00 95.75 324 VAL A O 1
ATOM 2577 N N . VAL A 1 325 ? -14.788 9.845 23.845 1.00 94.88 325 VAL A N 1
ATOM 2578 C CA . VAL A 1 325 ? -15.697 10.908 23.392 1.00 94.88 325 VAL A CA 1
ATOM 2579 C C . VAL A 1 325 ? -16.658 11.354 24.500 1.00 94.88 325 VAL A C 1
ATOM 2581 O O . VAL A 1 325 ? -16.938 12.551 24.630 1.00 94.88 325 VAL A O 1
ATOM 2584 N N . GLY A 1 326 ? -17.117 10.431 25.349 1.00 95.06 326 GLY A N 1
ATOM 2585 C CA . GLY A 1 326 ? -17.938 10.744 26.519 1.00 95.06 326 GLY A CA 1
ATOM 2586 C C . GLY A 1 326 ? -17.273 11.722 27.498 1.00 95.06 326 GLY A C 1
ATOM 2587 O O . GLY A 1 326 ? -17.968 12.495 28.158 1.00 95.06 326 GLY A O 1
ATOM 2588 N N . GLN A 1 327 ? -15.937 11.753 27.554 1.00 96.06 327 GLN A N 1
ATOM 2589 C CA . GLN A 1 327 ? -15.166 12.696 28.376 1.00 96.06 327 GLN A CA 1
ATOM 2590 C C . GLN A 1 327 ? -15.080 14.101 27.754 1.00 96.06 327 GLN A C 1
ATOM 2592 O O . GLN A 1 327 ? -14.843 15.071 28.473 1.00 96.06 327 GLN A O 1
ATOM 2597 N N . TYR A 1 328 ? -15.316 14.232 26.445 1.00 94.31 328 TYR A N 1
ATOM 2598 C CA . TYR A 1 328 ? -15.231 15.484 25.682 1.00 94.31 328 TYR A CA 1
ATOM 2599 C C . TYR A 1 328 ? -16.611 16.078 25.357 1.00 94.31 328 TYR A C 1
ATOM 2601 O O . TYR A 1 328 ? -16.817 16.626 24.276 1.00 94.31 328 TYR A O 1
ATOM 2609 N N . GLU A 1 329 ? -17.571 15.975 26.281 1.00 90.81 329 GLU A N 1
ATOM 2610 C CA . GLU A 1 329 ? -18.923 16.554 26.146 1.00 90.81 329 GLU A CA 1
ATOM 2611 C C . GLU A 1 329 ? -19.684 16.092 24.882 1.00 90.81 329 GLU A C 1
ATOM 2613 O O . GLU A 1 329 ? -20.552 16.802 24.375 1.00 90.81 329 GLU A O 1
ATOM 2618 N N . GLY A 1 330 ? -19.375 14.898 24.361 1.00 82.12 330 GLY A N 1
ATOM 2619 C CA . GLY A 1 330 ? -20.031 14.347 23.171 1.00 82.12 330 GLY A CA 1
ATOM 2620 C C . GLY A 1 330 ? -19.578 14.965 21.844 1.00 82.12 330 GLY A C 1
ATOM 2621 O O . GLY A 1 330 ? -20.284 14.824 20.845 1.00 82.12 330 GLY A O 1
ATOM 2622 N N . LYS A 1 331 ? -18.421 15.645 21.813 1.00 90.62 331 LYS A N 1
ATOM 2623 C CA . LYS A 1 331 ? -17.763 16.043 20.557 1.00 90.62 331 LYS A CA 1
ATOM 2624 C C . LYS A 1 331 ? -17.557 14.833 19.640 1.00 90.62 331 LYS A C 1
ATOM 2626 O O . LYS A 1 331 ? -17.293 13.731 20.110 1.00 90.62 331 LYS A O 1
ATOM 2631 N N . ALA A 1 332 ? -17.610 15.044 18.329 1.00 92.06 332 ALA A N 1
ATOM 2632 C CA . ALA A 1 332 ? -17.201 14.015 17.381 1.00 92.06 332 ALA A CA 1
ATOM 2633 C C . ALA A 1 332 ? -15.720 13.667 17.586 1.00 92.06 332 ALA A C 1
ATOM 2635 O O . ALA A 1 332 ? -14.903 14.553 17.861 1.00 92.06 332 ALA A O 1
ATOM 2636 N N . ILE A 1 333 ? -15.345 12.399 17.398 1.00 94.19 333 ILE A N 1
ATOM 2637 C CA . ILE A 1 333 ? -13.945 11.981 17.541 1.00 94.19 333 ILE A CA 1
ATOM 2638 C C . ILE A 1 333 ? -13.016 12.761 16.597 1.00 94.19 333 ILE A C 1
ATOM 2640 O O . ILE A 1 333 ? -11.889 13.098 16.961 1.00 94.19 333 ILE A O 1
ATOM 2644 N N . CYS A 1 334 ? -13.516 13.137 15.416 1.00 93.31 334 CYS A N 1
ATOM 2645 C CA . CYS A 1 334 ? -12.798 13.977 14.464 1.00 93.31 334 CYS A CA 1
ATOM 2646 C C . CYS A 1 334 ? -12.395 15.328 15.063 1.00 93.31 334 CYS A C 1
ATOM 2648 O O . CYS A 1 334 ? -11.274 15.776 14.831 1.00 93.31 334 CYS A O 1
ATOM 2650 N N . ASP A 1 335 ? -13.274 15.964 15.841 1.00 92.62 335 ASP A N 1
ATOM 2651 C CA . ASP A 1 335 ? -12.999 17.266 16.452 1.00 92.62 335 ASP A CA 1
ATOM 2652 C C . ASP A 1 335 ? -11.954 17.128 17.564 1.00 92.62 335 ASP A C 1
ATOM 2654 O O . ASP A 1 335 ? -11.005 17.909 17.625 1.00 92.62 335 ASP A O 1
ATOM 2658 N N . VAL A 1 336 ? -12.075 16.083 18.392 1.00 94.50 336 VAL A N 1
ATOM 2659 C CA . VAL A 1 336 ? -11.120 15.786 19.474 1.00 94.50 336 VAL A CA 1
ATOM 2660 C C . VAL A 1 336 ? -9.707 15.557 18.919 1.00 94.50 336 VAL A C 1
ATOM 2662 O O . VAL A 1 336 ? -8.731 16.110 19.434 1.00 94.50 336 VAL A O 1
ATOM 2665 N N . ILE A 1 337 ? -9.586 14.779 17.838 1.00 95.62 337 ILE A N 1
ATOM 2666 C CA . ILE A 1 337 ? -8.298 14.519 17.181 1.00 95.62 337 ILE A CA 1
ATOM 2667 C C . ILE A 1 337 ? -7.781 15.783 16.485 1.00 95.62 337 ILE A C 1
ATOM 2669 O O . ILE A 1 337 ? -6.600 16.108 16.618 1.00 95.62 337 ILE A O 1
ATOM 2673 N N . SER A 1 338 ? -8.647 16.516 15.777 1.00 93.81 338 SER A N 1
ATOM 2674 C CA . SER A 1 338 ? -8.262 17.725 15.035 1.00 93.81 338 SER A CA 1
ATOM 2675 C C . SER A 1 338 ? -7.713 18.823 15.944 1.00 93.81 338 SER A C 1
ATOM 2677 O O . SER A 1 338 ? -6.755 19.493 15.572 1.00 93.81 338 SER A O 1
ATOM 2679 N N . GLU A 1 339 ? -8.254 18.973 17.158 1.00 94.50 339 GLU A N 1
ATOM 2680 C CA . GLU A 1 339 ? -7.737 19.903 18.176 1.00 94.50 339 GLU A CA 1
ATOM 2681 C C . GLU A 1 339 ? -6.308 19.561 18.640 1.00 94.50 339 GLU A C 1
ATOM 2683 O O . GLU A 1 339 ? -5.593 20.429 19.143 1.00 94.50 339 GLU A O 1
ATOM 2688 N N . SER A 1 340 ? -5.878 18.310 18.453 1.00 95.38 340 SER A N 1
ATOM 2689 C CA . SER A 1 340 ? -4.562 17.805 18.860 1.00 95.38 340 SER A CA 1
ATOM 2690 C C . SER A 1 340 ? -3.550 17.716 17.707 1.00 95.38 340 SER A C 1
ATOM 2692 O O . SER A 1 340 ? -2.389 17.359 17.938 1.00 95.38 340 SER A O 1
ATOM 2694 N N . LEU A 1 341 ? -3.959 18.025 16.470 1.00 95.88 341 LEU A N 1
ATOM 2695 C CA . LEU A 1 341 ? -3.086 17.955 15.301 1.00 95.88 341 LEU A CA 1
ATOM 2696 C C . LEU A 1 341 ? -2.138 19.165 15.221 1.00 95.88 341 LEU A C 1
ATOM 2698 O O . LEU A 1 341 ? -2.585 20.308 15.305 1.00 95.88 341 LEU A O 1
ATOM 2702 N N . PRO A 1 342 ? -0.825 18.946 15.025 1.00 96.25 342 PRO A N 1
ATOM 2703 C CA . PRO A 1 342 ? 0.114 20.021 14.752 1.00 96.25 342 PRO A CA 1
ATOM 2704 C C . PRO A 1 342 ? 0.014 20.493 13.295 1.00 96.25 342 PRO A C 1
ATOM 2706 O O . PRO A 1 342 ? -0.478 19.781 12.416 1.00 96.25 342 PRO A O 1
ATOM 2709 N N . ASP A 1 343 ? 0.569 21.676 13.029 1.00 94.12 343 ASP A N 1
ATOM 2710 C CA . ASP A 1 343 ? 0.674 22.222 11.676 1.00 94.12 343 ASP A CA 1
ATOM 2711 C C . ASP A 1 343 ? 1.363 21.234 10.717 1.00 94.12 343 ASP A C 1
ATOM 2713 O O . ASP A 1 343 ? 2.382 20.618 11.040 1.00 94.12 343 ASP A O 1
ATOM 2717 N N . GLY A 1 344 ? 0.812 21.109 9.508 1.00 92.00 344 GLY A N 1
ATOM 2718 C CA . GLY A 1 344 ? 1.324 20.215 8.464 1.00 92.00 344 GLY A CA 1
ATOM 2719 C C . GLY A 1 344 ? 0.726 18.805 8.469 1.00 92.00 344 GLY A C 1
ATOM 2720 O O . GLY A 1 344 ? 0.972 18.057 7.520 1.00 92.00 344 GLY A O 1
ATOM 2721 N N . TYR A 1 345 ? -0.088 18.469 9.474 1.00 96.12 345 TYR A N 1
ATOM 2722 C CA . TYR A 1 345 ? -0.926 17.272 9.479 1.00 96.12 345 TYR A CA 1
ATOM 2723 C C . TYR A 1 345 ? -2.383 17.622 9.178 1.00 96.12 345 TYR A C 1
ATOM 2725 O O . TYR A 1 345 ? -2.837 18.743 9.404 1.00 96.12 345 TYR A O 1
ATOM 2733 N N . PHE A 1 346 ? -3.119 16.650 8.656 1.00 93.94 346 PHE A N 1
ATOM 2734 C CA . PHE A 1 346 ? -4.533 16.779 8.326 1.00 93.94 346 PHE A CA 1
ATOM 2735 C C . PHE A 1 346 ? -5.285 15.498 8.696 1.00 93.94 346 PHE A C 1
ATOM 2737 O O . PHE A 1 346 ? -4.704 14.411 8.711 1.00 93.94 346 PHE A O 1
ATOM 2744 N N . LEU A 1 347 ? -6.580 15.645 8.972 1.00 93.81 347 LEU A N 1
ATOM 2745 C CA . LEU A 1 347 ? -7.507 14.554 9.253 1.00 93.81 347 LEU A CA 1
ATOM 2746 C C . LEU A 1 347 ? -8.605 14.530 8.189 1.00 93.81 347 LEU A C 1
ATOM 2748 O O . LEU A 1 347 ? -9.161 15.575 7.852 1.00 93.81 347 LEU A O 1
ATOM 2752 N N . TYR A 1 348 ? -8.941 13.338 7.712 1.00 90.00 348 TYR A N 1
ATOM 2753 C CA . TYR A 1 348 ? -10.146 13.072 6.933 1.00 90.00 348 TYR A CA 1
ATOM 2754 C C . TYR A 1 348 ? -10.988 12.014 7.638 1.00 90.00 348 TYR A C 1
ATOM 2756 O O . TYR A 1 348 ? -10.447 11.136 8.307 1.00 90.00 348 TYR A O 1
ATOM 2764 N N . ALA A 1 349 ? -12.299 12.084 7.449 1.00 89.25 349 ALA A N 1
ATOM 2765 C CA . ALA A 1 349 ? -13.213 10.982 7.711 1.00 89.25 349 ALA A CA 1
ATOM 2766 C C . ALA A 1 349 ? -13.653 10.416 6.360 1.00 89.25 349 ALA A C 1
ATOM 2768 O O . ALA A 1 349 ? -13.977 11.188 5.454 1.00 89.25 349 ALA A O 1
ATOM 2769 N N . ILE A 1 350 ? -13.610 9.095 6.212 1.00 84.81 350 ILE A N 1
ATOM 2770 C CA . ILE A 1 350 ? -13.926 8.395 4.969 1.00 84.81 350 ILE A CA 1
ATOM 2771 C C . ILE A 1 350 ? -15.185 7.565 5.211 1.00 84.81 350 ILE A C 1
ATOM 2773 O O . ILE A 1 35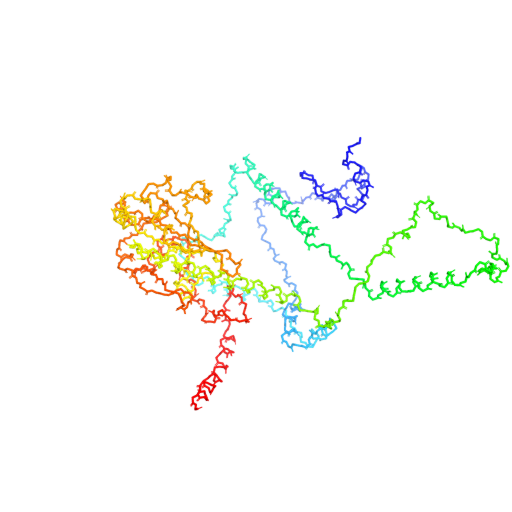0 ? -15.225 6.723 6.109 1.00 84.81 350 ILE A O 1
ATOM 2777 N N . ASP A 1 351 ? -16.214 7.831 4.408 1.00 80.75 351 ASP A N 1
ATOM 2778 C CA . ASP A 1 351 ? -17.407 6.994 4.333 1.00 80.75 351 ASP A CA 1
ATOM 2779 C C . ASP A 1 351 ? -17.203 5.940 3.236 1.00 80.75 351 ASP A C 1
ATOM 2781 O O . ASP A 1 351 ? -16.578 6.203 2.207 1.00 80.75 351 ASP A O 1
ATOM 2785 N N . THR A 1 352 ? -17.713 4.734 3.463 1.00 68.69 352 THR A N 1
ATOM 2786 C CA . THR A 1 352 ? -17.439 3.528 2.668 1.00 68.69 352 THR A CA 1
ATOM 2787 C C . THR A 1 352 ? -17.821 3.619 1.185 1.00 68.69 352 THR A C 1
ATOM 2789 O O . THR A 1 352 ? -17.349 2.793 0.405 1.00 68.69 352 THR A O 1
ATOM 2792 N N . ASP A 1 353 ? -18.596 4.630 0.778 1.00 58.66 353 ASP A N 1
ATOM 2793 C CA . ASP A 1 353 ? -19.097 4.779 -0.594 1.00 58.66 353 ASP A CA 1
ATOM 2794 C C . ASP A 1 353 ? -18.649 6.066 -1.321 1.00 58.66 353 ASP A C 1
ATOM 2796 O O . ASP A 1 353 ? -18.759 6.134 -2.547 1.00 58.66 353 ASP A O 1
ATOM 2800 N N . GLU A 1 354 ? -18.085 7.067 -0.633 1.00 57.75 354 GLU A N 1
ATOM 2801 C CA . GLU A 1 354 ? -17.598 8.304 -1.259 1.00 57.75 354 GLU A CA 1
ATOM 2802 C C . GLU A 1 354 ? -16.364 8.850 -0.522 1.00 57.75 354 GLU A C 1
ATOM 2804 O O . GLU A 1 354 ? -16.356 9.001 0.699 1.00 57.75 354 GLU A O 1
ATOM 2809 N N . VAL A 1 355 ? -15.309 9.207 -1.269 1.00 53.06 355 VAL A N 1
ATOM 2810 C CA . VAL A 1 355 ? -14.184 9.979 -0.715 1.00 53.06 355 VAL A CA 1
ATOM 2811 C C . VAL A 1 355 ? -14.700 11.383 -0.419 1.00 53.06 355 VAL A C 1
ATOM 2813 O O . VAL A 1 355 ? -14.642 12.275 -1.269 1.00 53.06 355 VAL A O 1
ATOM 2816 N N . VAL A 1 356 ? -15.241 11.581 0.780 1.00 51.38 356 VAL A N 1
ATOM 2817 C CA . VAL A 1 356 ? -15.643 12.905 1.236 1.00 51.38 356 VAL A CA 1
ATOM 2818 C C . VAL A 1 356 ? -14.368 13.743 1.367 1.00 51.38 356 VAL A C 1
ATOM 2820 O O . VAL A 1 356 ? -13.406 13.376 2.043 1.00 51.38 356 VAL A O 1
ATOM 2823 N N . HIS A 1 357 ? -14.339 14.846 0.616 1.00 47.38 357 HIS A N 1
ATOM 2824 C CA . HIS A 1 357 ? -13.314 15.895 0.620 1.00 47.38 357 HIS A CA 1
ATOM 2825 C C . HIS A 1 357 ? -12.861 16.279 2.042 1.00 47.38 357 HIS A C 1
ATOM 2827 O O . HIS A 1 357 ? -13.622 16.023 2.970 1.00 47.38 357 HIS A O 1
ATOM 2833 N N . PRO A 1 358 ? -11.682 16.930 2.232 1.00 52.34 358 PRO A N 1
ATOM 2834 C CA . PRO A 1 358 ? -11.218 17.412 3.545 1.00 52.34 358 PRO A CA 1
ATOM 2835 C C . PRO A 1 358 ? -12.347 18.166 4.211 1.00 52.34 358 PRO A C 1
ATOM 2837 O O . PRO A 1 358 ? -12.574 19.321 3.852 1.00 52.34 358 PRO A O 1
ATOM 2840 N N . SER A 1 359 ? -13.104 17.514 5.095 1.00 43.12 359 SER A N 1
ATOM 2841 C CA . SER A 1 359 ? -14.236 18.188 5.690 1.00 43.12 359 SER A CA 1
ATOM 2842 C C . SER A 1 359 ? -13.614 19.170 6.661 1.00 43.12 359 SER A C 1
ATOM 2844 O O . SER A 1 359 ? -12.981 18.744 7.629 1.00 43.12 359 SER A O 1
ATOM 2846 N N . PRO A 1 360 ? -13.739 20.488 6.436 1.00 46.69 360 PRO A N 1
ATOM 2847 C CA . PRO A 1 360 ? -13.145 21.460 7.336 1.00 46.69 360 PRO A CA 1
ATOM 2848 C C . PRO A 1 360 ? -13.873 21.489 8.688 1.00 46.69 360 PRO A C 1
ATOM 2850 O O . PRO A 1 360 ? -13.563 22.345 9.514 1.00 46.69 360 PRO A O 1
ATOM 2853 N N . LYS A 1 361 ? -14.889 20.634 8.896 1.00 51.50 361 LYS A N 1
ATOM 2854 C CA . LYS A 1 361 ? -15.698 20.551 10.110 1.00 51.50 361 LYS A CA 1
ATOM 2855 C C . LYS A 1 361 ? -16.130 19.104 10.335 1.00 51.50 361 LYS A C 1
ATOM 2857 O O . LYS A 1 361 ? -16.858 18.556 9.513 1.00 51.50 361 LYS A O 1
ATOM 2862 N N . GLY A 1 362 ? -15.738 18.508 11.458 1.00 52.50 362 GLY A N 1
ATOM 2863 C CA . GLY A 1 362 ? -16.180 17.184 11.906 1.00 52.50 362 GLY A CA 1
ATOM 2864 C C . GLY A 1 362 ? -17.666 17.108 12.281 1.00 52.50 362 GLY A C 1
ATOM 2865 O O . GLY A 1 362 ? -18.027 16.319 13.141 1.00 52.50 362 GLY A O 1
ATOM 2866 N N . SER A 1 363 ? -18.537 17.923 11.671 1.00 55.66 363 SER A N 1
ATOM 2867 C CA . SER A 1 363 ? -19.939 18.073 12.075 1.00 55.66 363 SER A CA 1
ATOM 2868 C C . SER A 1 363 ? -20.865 16.958 11.607 1.00 55.66 363 SER A C 1
ATOM 2870 O O . SER A 1 363 ? -21.975 16.858 12.125 1.00 55.66 363 SER A O 1
ATOM 2872 N N . ASP A 1 364 ? -20.450 16.167 10.620 1.00 74.50 364 ASP A N 1
ATOM 2873 C CA . ASP A 1 364 ? -21.372 15.254 9.937 1.00 74.50 364 ASP A CA 1
ATOM 2874 C C . ASP A 1 364 ? -21.356 13.846 10.553 1.00 74.50 364 ASP A C 1
ATOM 2876 O O . ASP A 1 364 ? -22.329 13.108 10.419 1.00 74.50 364 ASP A O 1
ATOM 2880 N N . PHE A 1 365 ? -20.303 13.509 11.305 1.00 80.50 365 PHE A N 1
ATOM 2881 C CA . PHE A 1 365 ? -20.195 12.258 12.052 1.00 80.50 365 PHE A CA 1
ATOM 2882 C C . PHE A 1 365 ? -20.405 12.529 13.542 1.00 80.50 365 PHE A C 1
ATOM 2884 O O . PHE A 1 365 ? -19.712 13.352 14.135 1.00 80.50 365 PHE A O 1
ATOM 2891 N N . ALA A 1 366 ? -21.365 11.843 14.161 1.00 84.75 366 ALA A N 1
ATOM 2892 C CA . ALA A 1 366 ? -21.612 11.958 15.593 1.00 84.75 366 ALA A CA 1
ATOM 2893 C C . ALA A 1 366 ? -20.804 10.905 16.364 1.00 84.75 366 ALA A C 1
ATOM 2895 O O . ALA A 1 366 ? -20.820 9.718 16.036 1.00 84.75 366 ALA A O 1
ATOM 2896 N N . GLY A 1 367 ? -20.125 11.334 17.427 1.00 91.06 367 GLY A N 1
ATOM 2897 C CA . GLY A 1 367 ? -19.371 10.445 18.308 1.00 91.06 367 GLY A CA 1
ATOM 2898 C C . GLY A 1 367 ? -18.259 9.678 17.587 1.00 91.06 367 GLY A C 1
ATOM 2899 O O . GLY A 1 367 ? -17.329 10.298 17.076 1.00 91.06 367 GLY A O 1
ATOM 2900 N N . CYS A 1 368 ? -18.362 8.346 17.571 1.00 93.50 368 CYS A N 1
ATOM 2901 C CA . CYS A 1 368 ? -17.399 7.417 16.962 1.00 93.50 368 CYS A CA 1
ATOM 2902 C C . CYS A 1 368 ? -17.963 6.665 15.750 1.00 93.50 368 CYS A C 1
ATOM 2904 O O . CYS A 1 368 ? -17.395 5.660 15.329 1.00 93.50 368 CYS A O 1
ATOM 2906 N N . ASP A 1 369 ? -19.085 7.131 15.196 1.00 90.19 369 ASP A N 1
ATOM 2907 C CA . ASP A 1 369 ? -19.737 6.504 14.046 1.00 90.19 369 ASP A CA 1
ATOM 2908 C C . ASP A 1 369 ? -19.070 6.924 12.732 1.00 90.19 369 ASP A C 1
ATOM 2910 O O . ASP A 1 369 ? -19.653 7.608 11.899 1.00 90.19 369 ASP A O 1
ATOM 2914 N N . VAL A 1 370 ? -17.795 6.572 12.590 1.00 89.31 370 VAL A N 1
ATOM 2915 C CA . VAL A 1 370 ? -16.980 6.836 11.405 1.00 89.31 370 VAL A CA 1
ATOM 2916 C C . VAL A 1 370 ? -16.293 5.533 10.996 1.00 89.31 370 VAL A C 1
ATOM 2918 O O . VAL A 1 370 ? -15.569 4.966 11.810 1.00 89.31 370 VAL A O 1
ATOM 2921 N N . PRO A 1 371 ? -16.504 5.009 9.775 1.00 88.06 371 PRO A N 1
ATOM 2922 C CA . PRO A 1 371 ? -15.899 3.736 9.378 1.00 88.06 371 PRO A CA 1
ATOM 2923 C C . PRO A 1 371 ? -14.366 3.783 9.402 1.00 88.06 371 PRO A C 1
ATOM 2925 O O . PRO A 1 371 ? -13.706 2.857 9.882 1.00 88.06 371 PRO A O 1
ATOM 2928 N N . GLU A 1 372 ? -13.812 4.886 8.900 1.00 92.12 372 GLU A N 1
ATOM 2929 C CA . GLU A 1 372 ? -12.380 5.076 8.721 1.00 92.12 372 GLU A CA 1
ATOM 2930 C C . GLU A 1 372 ? -12.008 6.553 8.901 1.00 92.12 372 GLU A C 1
ATOM 2932 O O . GLU A 1 372 ? -12.632 7.456 8.336 1.00 92.12 372 GLU A O 1
ATOM 2937 N N . LEU A 1 373 ? -10.966 6.810 9.690 1.00 94.38 373 LEU A N 1
ATOM 2938 C CA . LEU A 1 373 ? -10.302 8.111 9.743 1.00 94.38 373 LEU A CA 1
ATOM 2939 C C . LEU A 1 373 ? -8.960 8.018 9.032 1.00 94.38 373 LEU A C 1
ATOM 2941 O O . LEU A 1 373 ? -8.256 7.030 9.173 1.00 94.38 373 LEU A O 1
ATOM 2945 N N . ARG A 1 374 ? -8.548 9.080 8.349 1.00 95.50 374 ARG A N 1
ATOM 2946 C CA . ARG A 1 374 ? -7.247 9.156 7.686 1.00 95.50 374 ARG A CA 1
ATOM 2947 C C . ARG A 1 374 ? -6.454 10.331 8.217 1.00 95.50 374 ARG A C 1
ATOM 2949 O O . ARG A 1 374 ? -6.828 11.485 8.009 1.00 95.50 374 ARG A O 1
ATOM 2956 N N . VAL A 1 375 ? -5.330 10.041 8.857 1.00 96.56 375 VAL A N 1
ATOM 2957 C CA . VAL A 1 375 ? -4.344 11.048 9.254 1.00 96.56 375 VAL A CA 1
ATOM 2958 C C . VAL A 1 375 ? -3.265 11.085 8.191 1.00 96.56 375 VAL A C 1
ATOM 2960 O O . VAL A 1 375 ? -2.686 10.055 7.864 1.00 96.56 375 VAL A O 1
ATOM 2963 N N . GLY A 1 376 ? -2.940 12.254 7.656 1.00 95.81 376 GLY A N 1
ATOM 2964 C CA . GLY A 1 376 ? -1.786 12.355 6.771 1.00 95.81 376 GLY A CA 1
ATOM 2965 C C . GLY A 1 376 ? -0.982 13.622 6.952 1.00 95.81 376 GLY A C 1
ATOM 2966 O O . GLY A 1 376 ? -1.356 14.530 7.693 1.00 95.81 376 GLY A O 1
ATOM 2967 N N . ALA A 1 377 ? 0.160 13.640 6.276 1.00 96.31 377 ALA A N 1
ATOM 2968 C CA . ALA A 1 377 ? 1.101 14.743 6.290 1.00 96.31 377 ALA A CA 1
ATOM 2969 C C . ALA A 1 377 ? 1.845 14.833 4.957 1.00 96.31 377 ALA A C 1
ATOM 2971 O O . ALA A 1 377 ? 1.890 13.883 4.174 1.00 96.31 377 ALA A O 1
ATOM 2972 N N . THR A 1 378 ? 2.458 15.992 4.715 1.00 94.00 378 THR A N 1
ATOM 2973 C CA . THR A 1 378 ? 3.490 16.132 3.680 1.00 94.00 378 THR A CA 1
ATOM 2974 C C . THR A 1 378 ? 4.847 16.260 4.361 1.00 94.00 378 THR A C 1
ATOM 2976 O O . THR A 1 378 ? 5.142 17.296 4.953 1.00 94.00 378 THR A O 1
ATOM 2979 N N . ILE A 1 379 ? 5.666 15.211 4.295 1.00 91.50 379 ILE A N 1
ATOM 2980 C CA . ILE A 1 379 ? 6.991 15.154 4.925 1.00 91.50 379 ILE A CA 1
ATOM 2981 C C . ILE A 1 379 ? 8.032 15.098 3.813 1.00 91.50 379 ILE A C 1
ATOM 2983 O O . ILE A 1 379 ? 7.955 14.242 2.938 1.00 91.50 379 ILE A O 1
ATOM 2987 N N . ASP A 1 380 ? 8.980 16.037 3.818 1.00 90.88 380 ASP A N 1
ATOM 2988 C CA . ASP A 1 380 ? 10.057 16.112 2.819 1.00 90.88 380 ASP A CA 1
ATOM 2989 C C . ASP A 1 380 ? 9.542 16.135 1.358 1.00 90.88 380 ASP A C 1
ATOM 2991 O O . ASP A 1 380 ? 10.170 15.631 0.432 1.00 90.88 380 ASP A O 1
ATOM 2995 N N . GLY A 1 381 ? 8.363 16.736 1.141 1.00 88.50 381 GLY A N 1
ATOM 2996 C CA . GLY A 1 381 ? 7.703 16.817 -0.169 1.00 88.50 381 GLY A CA 1
ATOM 2997 C C . GLY A 1 381 ? 6.930 15.559 -0.585 1.00 88.50 381 GLY A C 1
ATOM 2998 O O . GLY A 1 381 ? 6.298 15.573 -1.640 1.00 88.50 381 GLY A O 1
ATOM 2999 N N . GLN A 1 382 ? 6.934 14.505 0.234 1.00 89.00 382 GLN A N 1
ATOM 3000 C CA . GLN A 1 382 ? 6.144 13.292 0.030 1.00 89.00 382 GLN A CA 1
ATOM 3001 C C . GLN A 1 382 ? 4.832 13.377 0.807 1.00 89.00 382 GLN A C 1
ATOM 3003 O O . GLN A 1 382 ? 4.828 13.663 2.003 1.00 89.00 382 GLN A O 1
ATOM 3008 N N . TRP A 1 383 ? 3.716 13.117 0.128 1.00 93.19 383 TRP A N 1
ATOM 3009 C CA . TRP A 1 383 ? 2.418 12.962 0.777 1.00 93.19 383 TRP A CA 1
ATOM 3010 C C . TRP A 1 383 ? 2.240 11.509 1.209 1.00 93.19 383 TRP A C 1
ATOM 3012 O O . TRP A 1 383 ? 2.371 10.595 0.393 1.00 93.19 383 TRP A O 1
ATOM 3022 N N . CYS A 1 384 ? 1.939 11.297 2.483 1.00 95.25 384 CYS A N 1
ATOM 3023 C CA . CYS A 1 384 ? 1.673 9.981 3.047 1.00 95.25 384 CYS A CA 1
ATOM 3024 C C . CYS A 1 384 ? 0.551 10.068 4.081 1.00 95.25 384 CYS A C 1
ATOM 3026 O O . CYS A 1 384 ? 0.263 11.137 4.629 1.00 95.25 384 CYS A O 1
ATOM 3028 N N . HIS A 1 385 ? -0.099 8.937 4.332 1.00 96.88 385 HIS A N 1
ATOM 3029 C CA . HIS A 1 385 ? -1.212 8.859 5.263 1.00 96.88 385 HIS A CA 1
ATOM 3030 C C . HIS A 1 385 ? -1.230 7.532 6.019 1.00 96.88 385 HIS A C 1
ATOM 3032 O O . HIS A 1 385 ? -0.506 6.589 5.693 1.00 96.88 385 HIS A O 1
ATOM 3038 N N . THR A 1 386 ? -2.023 7.501 7.079 1.00 97.75 386 THR A N 1
ATOM 3039 C CA . THR A 1 386 ? -2.358 6.319 7.855 1.00 97.75 386 THR A CA 1
ATOM 3040 C C . THR A 1 386 ? -3.854 6.296 8.101 1.00 97.75 386 THR A C 1
ATOM 3042 O O . THR A 1 386 ? -4.411 7.274 8.608 1.00 97.75 386 THR A O 1
ATOM 3045 N N . ASP A 1 387 ? -4.465 5.174 7.754 1.00 97.00 387 ASP A N 1
ATOM 3046 C CA . ASP A 1 387 ? -5.873 4.897 7.972 1.00 97.00 387 ASP A CA 1
ATOM 3047 C C . ASP A 1 387 ? -6.074 4.301 9.365 1.00 97.00 387 ASP A C 1
ATOM 3049 O O . ASP A 1 387 ? -5.244 3.555 9.896 1.00 97.00 387 ASP A O 1
ATOM 3053 N N . VAL A 1 388 ? -7.163 4.702 10.001 1.00 97.06 388 VAL A N 1
ATOM 3054 C CA . VAL A 1 388 ? -7.557 4.336 11.355 1.00 97.06 388 VAL A CA 1
ATOM 3055 C C . VAL A 1 388 ? -8.939 3.715 11.248 1.00 97.06 388 VAL A C 1
ATOM 3057 O O . VAL A 1 388 ? -9.945 4.411 11.106 1.00 97.06 388 VAL A O 1
ATOM 3060 N N . PHE A 1 389 ? -8.973 2.392 11.305 1.00 95.81 389 PHE A N 1
ATOM 3061 C CA . PHE A 1 389 ? -10.195 1.607 11.239 1.00 95.81 389 PHE A CA 1
ATOM 3062 C C . PHE A 1 389 ? -10.854 1.532 12.618 1.00 95.81 389 PHE A C 1
ATOM 3064 O O . PHE A 1 389 ? -10.201 1.192 13.611 1.00 95.81 389 PHE A O 1
ATOM 3071 N N . MET A 1 390 ? -12.158 1.805 12.674 1.00 94.81 390 MET A N 1
ATOM 3072 C CA . MET A 1 390 ? -12.959 1.585 13.879 1.00 94.81 390 MET A CA 1
ATOM 3073 C C . MET A 1 390 ? -13.403 0.119 13.933 1.00 94.81 390 MET A C 1
ATOM 3075 O O . MET A 1 390 ? -14.183 -0.336 13.096 1.00 94.81 390 MET A O 1
ATOM 3079 N N . LEU A 1 391 ? -12.908 -0.635 14.916 1.00 94.88 391 LEU A N 1
ATOM 3080 C CA . LEU A 1 391 ? -13.356 -2.005 15.169 1.00 94.88 391 LEU A CA 1
ATOM 3081 C C . LEU A 1 391 ? -14.622 -1.979 16.019 1.00 94.88 391 LEU A C 1
ATOM 3083 O O . LEU A 1 391 ? -14.573 -1.536 17.165 1.00 94.88 391 LEU A O 1
ATOM 3087 N N . SER A 1 392 ? -15.734 -2.468 15.473 1.00 92.00 392 SER A N 1
ATOM 3088 C CA . SER A 1 392 ? -16.978 -2.616 16.236 1.00 92.00 392 SER A CA 1
ATOM 3089 C C . SER A 1 392 ? -16.872 -3.819 17.171 1.00 92.00 392 SER A C 1
ATOM 3091 O O . SER A 1 392 ? -16.424 -4.889 16.761 1.00 92.00 392 SER A O 1
ATOM 3093 N N . ASP A 1 393 ? -17.291 -3.625 18.415 1.00 88.69 393 ASP A N 1
ATOM 3094 C CA . ASP A 1 393 ? -17.468 -4.643 19.449 1.00 88.69 393 ASP A CA 1
ATOM 3095 C C . ASP A 1 393 ? -18.947 -5.005 19.678 1.00 88.69 393 ASP A C 1
ATOM 3097 O O . ASP A 1 393 ? -19.273 -5.728 20.615 1.00 88.69 393 ASP A O 1
ATOM 3101 N N . ASP A 1 394 ? -19.846 -4.543 18.803 1.00 80.44 394 ASP A N 1
ATOM 3102 C CA . ASP A 1 394 ? -21.291 -4.796 18.901 1.00 80.44 394 ASP A CA 1
ATOM 3103 C C . ASP A 1 394 ? -21.694 -6.201 18.425 1.00 80.44 394 ASP A C 1
ATOM 3105 O O . ASP A 1 394 ? -22.844 -6.617 18.581 1.00 80.44 394 ASP A O 1
ATOM 3109 N N . ALA A 1 395 ? -20.777 -6.924 17.784 1.00 73.25 395 ALA A N 1
ATOM 3110 C CA . ALA A 1 395 ? -21.039 -8.258 17.276 1.00 73.25 395 ALA A CA 1
ATOM 3111 C C . ALA A 1 395 ? -20.805 -9.306 18.370 1.00 73.25 395 ALA A C 1
ATOM 3113 O O . ALA A 1 395 ? -19.748 -9.338 18.999 1.00 73.25 395 ALA A O 1
ATOM 3114 N N . ASP A 1 396 ? -21.737 -10.256 18.501 1.00 80.88 396 ASP A N 1
ATOM 3115 C CA . ASP A 1 396 ? -21.557 -11.463 19.328 1.00 80.88 396 ASP A CA 1
ATOM 3116 C C . ASP A 1 396 ? -20.282 -12.258 18.940 1.00 80.88 396 ASP A C 1
ATOM 3118 O O . ASP A 1 396 ? -19.785 -13.073 19.718 1.00 80.88 396 ASP A O 1
ATOM 3122 N N . ASP A 1 397 ? -19.739 -12.001 17.744 1.00 79.00 397 ASP A N 1
ATOM 3123 C CA . ASP A 1 397 ? -18.574 -12.663 17.155 1.00 79.00 397 ASP A CA 1
ATOM 3124 C C . ASP A 1 397 ? -17.219 -11.982 17.474 1.00 79.00 397 ASP A C 1
ATOM 3126 O O . ASP A 1 397 ? -16.171 -12.465 17.030 1.00 79.00 397 ASP A O 1
ATOM 3130 N N . GLY A 1 398 ? -17.207 -10.894 18.257 1.00 87.75 398 GLY A N 1
ATOM 3131 C CA . GLY A 1 398 ? -15.993 -10.210 18.727 1.00 87.75 398 GLY A CA 1
ATOM 3132 C C . GLY A 1 398 ? -15.711 -8.860 18.054 1.00 87.75 398 GLY A C 1
ATOM 3133 O O . GLY A 1 398 ? -16.609 -8.187 17.561 1.00 87.75 398 GLY A O 1
ATOM 3134 N N . LEU A 1 399 ? -14.439 -8.449 18.051 1.00 88.75 399 LEU A N 1
ATOM 3135 C CA . LEU A 1 399 ? -13.957 -7.185 17.488 1.00 88.75 399 LEU A CA 1
ATOM 3136 C C . LEU A 1 399 ? -13.825 -7.291 15.968 1.00 88.75 399 LEU A C 1
ATOM 3138 O O . LEU A 1 399 ? -12.921 -7.960 15.460 1.00 88.75 399 LEU A O 1
ATOM 3142 N N . CYS A 1 400 ? -14.711 -6.626 15.234 1.00 89.81 400 CYS A N 1
ATOM 3143 C CA . CYS A 1 400 ? -14.846 -6.795 13.792 1.00 89.81 400 CYS A CA 1
ATOM 3144 C C . CYS A 1 400 ? -14.353 -5.588 12.996 1.00 89.81 400 CYS A C 1
ATOM 3146 O O . CYS A 1 400 ? -14.731 -4.448 13.266 1.00 89.81 400 CYS A O 1
ATOM 3148 N N . VAL A 1 401 ? -13.589 -5.858 11.934 1.00 84.38 401 VAL A N 1
ATOM 3149 C CA . VAL A 1 401 ? -13.435 -4.918 10.817 1.00 84.38 401 VAL A CA 1
ATOM 3150 C C . VAL A 1 401 ? -14.666 -5.078 9.919 1.00 84.38 401 VAL A C 1
ATOM 3152 O O . VAL A 1 401 ? -14.858 -6.179 9.380 1.00 84.38 401 VAL A O 1
ATOM 3155 N N . PRO A 1 402 ? -15.491 -4.030 9.723 1.00 78.38 402 PRO A N 1
ATOM 3156 C CA . PRO A 1 402 ? -16.704 -4.119 8.917 1.00 78.38 402 PRO A CA 1
ATOM 3157 C C . PRO A 1 402 ? -16.457 -4.770 7.549 1.00 78.38 402 PRO A C 1
ATOM 3159 O O . PRO A 1 402 ? -15.576 -4.364 6.792 1.00 78.38 402 PRO A O 1
ATOM 3162 N N . GLY A 1 403 ? -17.213 -5.831 7.250 1.00 80.19 403 GLY A N 1
ATOM 3163 C CA . GLY A 1 403 ? -17.151 -6.545 5.970 1.00 80.19 403 GLY A CA 1
ATOM 3164 C C . GLY A 1 403 ? -15.888 -7.380 5.711 1.00 80.19 403 GLY A C 1
ATOM 3165 O O . GLY A 1 403 ? -15.756 -7.904 4.606 1.00 80.19 403 GLY A O 1
ATOM 3166 N N . LYS A 1 404 ? -14.967 -7.522 6.679 1.00 82.62 404 LYS A N 1
ATOM 3167 C CA . LYS A 1 404 ? -13.725 -8.300 6.500 1.00 82.62 404 LYS A CA 1
ATOM 3168 C C . LYS A 1 404 ? -13.621 -9.500 7.441 1.00 82.62 404 LYS A C 1
ATOM 3170 O O . LYS A 1 404 ? -13.766 -10.630 6.988 1.00 82.62 404 LYS A O 1
ATOM 3175 N N . ALA A 1 405 ? -13.320 -9.272 8.717 1.00 89.38 405 ALA A N 1
ATOM 3176 C CA . ALA A 1 405 ? -13.041 -10.333 9.685 1.00 89.38 405 ALA A CA 1
ATOM 3177 C C . ALA A 1 405 ? -13.305 -9.855 11.118 1.00 89.38 405 ALA A C 1
ATOM 3179 O O . ALA A 1 405 ? -13.199 -8.660 11.398 1.00 89.38 405 ALA A O 1
ATOM 3180 N N . CYS A 1 406 ? -13.608 -10.804 12.002 1.00 93.06 406 CYS A N 1
ATOM 3181 C CA . CYS A 1 406 ? -13.794 -10.587 13.434 1.00 93.06 406 CYS A CA 1
ATOM 3182 C C . CYS A 1 406 ? -12.717 -11.320 14.232 1.00 93.06 406 CYS A C 1
ATOM 3184 O O . CYS A 1 406 ? -12.258 -12.393 13.830 1.00 93.06 406 CYS A O 1
ATOM 3186 N N . PHE A 1 407 ? -12.322 -10.733 15.357 1.00 94.00 407 PHE A N 1
ATOM 3187 C CA . PHE A 1 407 ? -11.258 -11.229 16.221 1.00 94.00 407 PHE A CA 1
ATOM 3188 C C . PHE A 1 407 ? -11.729 -11.282 17.667 1.00 94.00 407 PHE A C 1
ATOM 3190 O O . PHE A 1 407 ? -12.499 -10.439 18.120 1.00 94.00 407 PHE A O 1
ATOM 3197 N N . GLN A 1 408 ? -11.230 -12.256 18.414 1.00 95.06 408 GLN A N 1
ATOM 3198 C CA . GLN A 1 408 ? -11.487 -12.326 19.845 1.00 95.06 408 GLN A CA 1
ATOM 3199 C C . GLN A 1 408 ? -10.669 -11.258 20.581 1.00 95.06 408 GLN A C 1
ATOM 3201 O O . GLN A 1 408 ? -9.559 -10.903 20.172 1.00 95.06 408 GLN A O 1
ATOM 3206 N N . GLU A 1 409 ? -11.212 -10.739 21.681 1.00 94.81 409 GLU A N 1
ATOM 3207 C CA . GLU A 1 409 ? -10.573 -9.668 22.450 1.00 94.81 409 GLU A CA 1
ATOM 3208 C C . GLU A 1 409 ? -9.174 -10.068 22.944 1.00 94.81 409 GLU A C 1
ATOM 3210 O O . GLU A 1 409 ? -8.247 -9.267 22.877 1.00 94.81 409 GLU A O 1
ATOM 3215 N N . ASP A 1 410 ? -8.974 -11.328 23.336 1.00 96.06 410 ASP A N 1
ATOM 3216 C CA . ASP A 1 410 ? -7.692 -11.879 23.801 1.00 96.06 410 ASP A CA 1
ATOM 3217 C C . ASP A 1 410 ? -6.640 -12.071 22.687 1.00 96.06 410 ASP A C 1
ATOM 3219 O O . ASP A 1 410 ? -5.452 -12.290 22.958 1.00 96.06 410 ASP A O 1
ATOM 3223 N N . GLN A 1 411 ? -7.051 -11.986 21.419 1.00 95.94 411 GLN A N 1
ATOM 3224 C CA . GLN A 1 411 ? -6.138 -11.941 20.276 1.00 95.94 411 GLN A CA 1
ATOM 3225 C C . GLN A 1 411 ? -5.586 -10.528 20.064 1.00 95.94 411 GLN A C 1
ATOM 3227 O O . GLN A 1 411 ? -4.459 -10.365 19.581 1.00 95.94 411 GLN A O 1
ATOM 3232 N N . ILE A 1 412 ? -6.353 -9.506 20.449 1.00 96.75 412 ILE A N 1
ATOM 3233 C CA . ILE A 1 412 ? -5.974 -8.098 20.321 1.00 96.75 412 ILE A CA 1
ATOM 3234 C C . ILE A 1 412 ? -5.290 -7.613 21.597 1.00 96.75 412 ILE A C 1
ATOM 3236 O O . ILE A 1 412 ? -4.170 -7.107 21.533 1.00 96.75 412 ILE A O 1
ATOM 3240 N N . LEU A 1 413 ? -5.911 -7.811 22.754 1.00 96.31 413 LEU A N 1
ATOM 3241 C CA . LEU A 1 413 ? -5.472 -7.296 24.042 1.00 96.31 413 LEU A CA 1
ATOM 3242 C C . LEU A 1 413 ? -4.722 -8.355 24.878 1.00 96.31 413 LEU A C 1
ATOM 3244 O O . LEU A 1 413 ? -5.018 -9.545 24.798 1.00 96.31 413 LEU A O 1
ATOM 3248 N N . PRO A 1 414 ? -3.753 -7.943 25.718 1.00 97.56 414 PRO A N 1
ATOM 3249 C CA . PRO A 1 414 ? -3.219 -6.588 25.829 1.00 97.56 414 PRO A CA 1
ATOM 3250 C C . PRO A 1 414 ? -2.327 -6.233 24.632 1.00 97.56 414 PRO A C 1
ATOM 3252 O O . PRO A 1 414 ? -1.540 -7.057 24.156 1.00 97.56 414 PRO A O 1
ATOM 3255 N N . LEU A 1 415 ? -2.397 -4.975 24.190 1.00 97.56 415 LEU A N 1
ATOM 3256 C CA . LEU A 1 415 ? -1.512 -4.480 23.140 1.00 97.56 415 LEU A CA 1
ATOM 3257 C C . LEU A 1 415 ? -0.047 -4.530 23.584 1.00 97.56 415 LEU A C 1
ATOM 3259 O O . LEU A 1 415 ? 0.299 -4.226 24.730 1.00 97.56 415 LEU A O 1
ATOM 3263 N N . LYS A 1 416 ? 0.838 -4.869 22.648 1.00 97.19 416 LYS A N 1
ATOM 3264 C CA . LYS A 1 416 ? 2.285 -4.913 22.871 1.00 97.19 416 LYS A CA 1
ATOM 3265 C C . LYS A 1 416 ? 2.935 -3.670 22.280 1.00 97.19 416 LYS A C 1
ATOM 3267 O O . LYS A 1 416 ? 2.726 -3.351 21.112 1.00 97.19 416 LYS A O 1
ATOM 3272 N N . ASN A 1 417 ? 3.777 -3.002 23.068 1.00 96.56 417 ASN A N 1
ATOM 3273 C CA . ASN A 1 417 ? 4.646 -1.948 22.549 1.00 96.56 417 ASN A CA 1
ATOM 3274 C C . ASN A 1 417 ? 5.666 -2.554 21.580 1.00 96.56 417 ASN A C 1
ATOM 3276 O O . ASN A 1 417 ? 6.322 -3.551 21.888 1.00 96.56 417 ASN A O 1
ATOM 3280 N N . ALA A 1 418 ? 5.804 -1.930 20.420 1.00 93.44 418 ALA A N 1
ATOM 3281 C CA . ALA A 1 418 ? 6.680 -2.348 19.343 1.00 93.44 418 ALA A CA 1
ATOM 3282 C C . ALA A 1 418 ? 7.313 -1.119 18.674 1.00 93.44 418 ALA A C 1
ATOM 3284 O O . ALA A 1 418 ? 7.212 0.018 19.148 1.00 93.44 418 ALA A O 1
ATOM 3285 N N . SER A 1 419 ? 8.015 -1.343 17.568 1.00 87.44 419 SER A N 1
ATOM 3286 C CA . SER A 1 419 ? 8.566 -0.259 16.763 1.00 87.44 419 SER A CA 1
ATOM 3287 C C . SER A 1 419 ? 8.437 -0.552 15.271 1.00 87.44 419 SER A C 1
ATOM 3289 O O . SER A 1 419 ? 8.649 -1.690 14.851 1.00 87.44 419 SER A O 1
ATOM 3291 N N . SER A 1 420 ? 8.099 0.479 14.499 1.00 80.31 420 SER A N 1
ATOM 3292 C CA . SER A 1 420 ? 8.079 0.514 13.038 1.00 80.31 420 SER A CA 1
ATOM 3293 C C . SER A 1 420 ? 9.430 0.989 12.474 1.00 80.31 420 SER A C 1
ATOM 3295 O O . SER A 1 420 ? 10.221 1.627 13.178 1.00 80.31 420 SER A O 1
ATOM 3297 N N . LEU A 1 421 ? 9.710 0.632 11.216 1.00 73.69 421 LEU A N 1
ATOM 3298 C CA . LEU A 1 421 ? 10.991 0.770 10.513 1.00 73.69 421 LEU A CA 1
ATOM 3299 C C . LEU A 1 421 ? 12.192 0.364 11.368 1.00 73.69 421 LEU A C 1
ATOM 3301 O O . LEU A 1 421 ? 13.061 1.176 11.683 1.00 73.69 421 LEU A O 1
ATOM 3305 N N . VAL A 1 422 ? 12.245 -0.920 11.730 1.00 69.19 422 VAL A N 1
ATOM 3306 C CA . VAL A 1 422 ? 13.420 -1.535 12.374 1.00 69.19 422 VAL A CA 1
ATOM 3307 C C . VAL A 1 422 ? 13.842 -0.773 13.646 1.00 69.19 422 VAL A C 1
ATOM 3309 O O . VAL A 1 422 ? 15.017 -0.487 13.865 1.00 69.19 422 VAL A O 1
ATOM 3312 N N . GLY A 1 423 ? 12.878 -0.418 14.501 1.00 74.25 423 GLY A N 1
ATOM 3313 C CA . GLY A 1 423 ? 13.174 0.206 15.799 1.00 74.25 423 GLY A CA 1
ATOM 3314 C C . GLY A 1 423 ? 13.138 1.734 15.835 1.00 74.25 423 GLY A C 1
ATOM 3315 O O . GLY A 1 423 ? 13.425 2.298 16.887 1.00 74.25 423 GLY A O 1
ATOM 3316 N N . LYS A 1 424 ? 12.817 2.416 14.728 1.00 84.25 424 LYS A N 1
ATOM 3317 C CA . LYS A 1 424 ? 12.902 3.884 14.662 1.00 84.25 424 LYS A CA 1
ATOM 3318 C C . LYS A 1 424 ? 11.695 4.589 15.279 1.00 84.25 424 LYS A C 1
ATOM 3320 O O . LYS A 1 424 ? 11.873 5.612 15.934 1.00 84.25 424 LYS A O 1
ATOM 3325 N N . TYR A 1 425 ? 10.490 4.056 15.085 1.00 89.94 425 TYR A N 1
ATOM 3326 C CA . TYR A 1 425 ? 9.259 4.749 15.466 1.00 89.94 425 TYR A CA 1
ATOM 3327 C C . TYR A 1 425 ? 8.368 3.894 16.372 1.00 89.94 425 TYR A C 1
ATOM 3329 O O . TYR A 1 425 ? 8.118 2.744 16.022 1.00 89.94 425 TYR A O 1
ATOM 3337 N N . PRO A 1 426 ? 7.883 4.392 17.521 1.00 93.56 426 PRO A N 1
ATOM 3338 C CA . PRO A 1 426 ? 7.054 3.602 18.427 1.00 93.56 426 PRO A CA 1
ATOM 3339 C C . PRO A 1 426 ? 5.676 3.323 17.815 1.00 93.56 426 PRO A C 1
ATOM 3341 O O . PRO A 1 426 ? 5.038 4.218 17.272 1.00 93.56 426 PRO A O 1
ATOM 3344 N N . VAL A 1 427 ? 5.216 2.078 17.924 1.00 96.56 427 VAL A N 1
ATOM 3345 C CA . VAL A 1 427 ? 3.869 1.638 17.518 1.00 96.56 427 VAL A CA 1
ATOM 3346 C C . VAL A 1 427 ? 3.367 0.587 18.508 1.00 96.56 427 VAL A C 1
ATOM 3348 O O . VAL A 1 427 ? 4.153 0.048 19.292 1.00 96.56 427 VAL A O 1
ATOM 3351 N N . LYS A 1 428 ? 2.077 0.256 18.470 1.00 97.56 428 LYS A N 1
ATOM 3352 C CA . LYS A 1 428 ? 1.518 -0.886 19.205 1.00 97.56 428 LYS A CA 1
ATOM 3353 C C . LYS A 1 428 ? 1.063 -1.965 18.229 1.00 97.56 428 LYS A C 1
ATOM 3355 O O . LYS A 1 428 ? 0.663 -1.664 17.107 1.00 97.56 428 LYS A O 1
ATOM 3360 N N . ILE A 1 429 ? 1.131 -3.218 18.656 1.00 97.75 429 ILE A N 1
ATOM 3361 C CA . ILE A 1 429 ? 0.645 -4.376 17.897 1.00 97.75 429 ILE A CA 1
ATOM 3362 C C . ILE A 1 429 ? -0.307 -5.219 18.761 1.00 97.75 429 ILE A C 1
ATOM 3364 O O . ILE A 1 429 ? -0.193 -5.175 19.991 1.00 97.75 429 ILE A O 1
ATOM 3368 N N . PRO A 1 430 ? -1.191 -6.020 18.142 1.00 97.88 430 PRO A N 1
ATOM 3369 C CA . PRO A 1 430 ? -2.027 -6.993 18.843 1.00 97.88 430 PRO A CA 1
ATOM 3370 C C . PRO A 1 430 ? -1.236 -7.983 19.712 1.00 97.88 430 PRO A C 1
ATOM 3372 O O . PRO A 1 430 ? -0.054 -8.255 19.469 1.00 97.88 430 PRO A O 1
ATOM 3375 N N . ALA A 1 431 ? -1.908 -8.594 20.688 1.00 97.69 431 ALA A N 1
ATOM 3376 C CA . ALA A 1 431 ? -1.359 -9.665 21.511 1.00 97.69 431 ALA A CA 1
ATOM 3377 C C . ALA A 1 431 ? -0.945 -10.884 20.668 1.00 97.69 431 ALA A C 1
ATOM 3379 O O . ALA A 1 431 ? 0.125 -11.461 20.901 1.00 97.69 431 ALA A O 1
ATOM 3380 N N . GLN A 1 432 ? -1.746 -11.243 19.664 1.00 96.69 432 GLN A N 1
ATOM 3381 C CA . GLN A 1 432 ? -1.558 -12.415 18.806 1.00 96.69 432 GLN A CA 1
ATOM 3382 C C . GLN A 1 432 ? -1.547 -12.003 17.323 1.00 96.69 432 GLN A C 1
ATOM 3384 O O . GLN A 1 432 ? -2.474 -12.319 16.580 1.00 96.69 432 GLN A O 1
ATOM 3389 N N . PRO A 1 433 ? -0.502 -11.293 16.851 1.00 95.38 433 PRO A N 1
ATOM 3390 C CA . PRO A 1 433 ? -0.489 -10.718 15.505 1.00 95.38 433 PRO A CA 1
ATOM 3391 C C . PRO A 1 433 ? -0.598 -11.779 14.400 1.00 95.38 433 PRO A C 1
ATOM 3393 O O . PRO A 1 433 ? -1.164 -11.504 13.350 1.00 95.38 433 PRO A O 1
ATOM 3396 N N . GLU A 1 434 ? -0.100 -12.995 14.633 1.00 92.69 434 GLU A N 1
ATOM 3397 C CA . GLU A 1 434 ? -0.202 -14.106 13.681 1.00 92.69 434 GLU A CA 1
ATOM 3398 C C . GLU A 1 434 ? -1.646 -14.578 13.477 1.00 92.69 434 GLU A C 1
ATOM 3400 O O . GLU A 1 434 ? -2.042 -14.798 12.338 1.00 92.69 434 GLU A O 1
ATOM 3405 N N . GLU A 1 435 ? -2.447 -14.655 14.542 1.00 93.06 435 GLU A N 1
ATOM 3406 C CA . GLU A 1 435 ? -3.862 -15.039 14.458 1.00 93.06 435 GLU A CA 1
ATOM 3407 C C . GLU A 1 435 ? -4.696 -13.951 13.774 1.00 93.06 435 GLU A C 1
ATOM 3409 O O . GLU A 1 435 ? -5.521 -14.255 12.914 1.00 93.06 435 GLU A O 1
ATOM 3414 N N . ILE A 1 436 ? -4.418 -12.674 14.067 1.00 94.31 436 ILE A N 1
ATOM 3415 C CA . ILE A 1 436 ? -5.057 -11.541 13.376 1.00 94.31 436 ILE A CA 1
ATOM 3416 C C . ILE A 1 436 ? -4.746 -11.587 11.875 1.00 94.31 436 ILE A C 1
ATOM 3418 O O . ILE A 1 436 ? -5.646 -11.525 11.039 1.00 94.31 436 ILE A O 1
ATOM 3422 N N . LEU A 1 437 ? -3.469 -11.749 11.511 1.00 93.19 437 LEU A N 1
ATOM 3423 C CA . LEU A 1 437 ? -3.056 -11.882 10.112 1.00 93.19 437 LEU A CA 1
ATOM 3424 C C . LEU A 1 437 ? -3.636 -13.143 9.463 1.00 93.19 437 LEU A C 1
ATOM 3426 O O . LEU A 1 437 ? -3.966 -13.127 8.276 1.00 93.19 437 LEU A O 1
ATOM 3430 N N . SER A 1 438 ? -3.790 -14.218 10.235 1.00 89.81 438 SER A N 1
ATOM 3431 C CA . SER A 1 438 ? -4.418 -15.447 9.776 1.00 89.81 438 SER A CA 1
ATOM 3432 C C . SER A 1 438 ? -5.886 -15.196 9.401 1.00 89.81 438 SER A C 1
ATOM 3434 O O . SER A 1 438 ? -6.293 -15.451 8.268 1.00 89.81 438 SER A O 1
ATOM 3436 N N . GLY A 1 439 ? -6.664 -14.584 10.296 1.00 90.50 439 GLY A N 1
ATOM 3437 C CA . GLY A 1 439 ? -8.059 -14.228 10.024 1.00 90.50 439 GLY A CA 1
ATOM 3438 C C . GLY A 1 439 ? -8.222 -13.264 8.842 1.00 90.50 439 GLY A C 1
ATOM 3439 O O . GLY A 1 439 ? -9.166 -13.397 8.070 1.00 90.50 439 GLY A O 1
ATOM 3440 N N . LEU A 1 440 ? -7.276 -12.338 8.645 1.00 90.94 440 LEU A N 1
ATOM 3441 C CA . LEU A 1 440 ? -7.318 -11.372 7.539 1.00 90.94 440 LEU A CA 1
ATOM 3442 C C . LEU A 1 440 ? -6.947 -11.958 6.167 1.00 90.94 440 LEU A C 1
ATOM 3444 O O . LEU A 1 440 ? -7.461 -11.484 5.155 1.00 90.94 440 LEU A O 1
ATOM 3448 N N . TYR A 1 441 ? -6.030 -12.933 6.099 1.00 89.31 441 TYR A N 1
ATOM 3449 C CA . TYR A 1 441 ? -5.393 -13.325 4.828 1.00 89.31 441 TYR A CA 1
ATOM 3450 C C . TYR A 1 441 ? -5.389 -14.832 4.508 1.00 89.31 441 TYR A C 1
ATOM 3452 O O . TYR A 1 441 ? -5.002 -15.219 3.396 1.00 89.31 441 TYR A O 1
ATOM 3460 N N . ASN A 1 442 ? -5.746 -15.710 5.448 1.00 69.62 442 ASN A N 1
ATOM 3461 C CA . ASN A 1 442 ? -5.277 -17.102 5.425 1.00 69.62 442 ASN A CA 1
ATOM 3462 C C . ASN A 1 442 ? -6.222 -18.124 4.791 1.00 69.62 442 ASN A C 1
ATOM 3464 O O . ASN A 1 442 ? -5.847 -19.288 4.689 1.00 69.62 442 ASN A O 1
ATOM 3468 N N . GLU A 1 443 ? -7.379 -17.733 4.253 1.00 60.09 443 GLU A N 1
ATOM 3469 C CA . GLU A 1 443 ? -8.185 -18.711 3.508 1.00 60.09 443 GLU A CA 1
ATOM 3470 C C . GLU A 1 443 ? -7.509 -19.161 2.197 1.00 60.09 443 GLU A C 1
ATOM 3472 O O . GLU A 1 443 ? -7.764 -20.276 1.734 1.00 60.09 443 GLU A O 1
ATOM 3477 N N . HIS A 1 444 ? -6.605 -18.366 1.595 1.00 54.53 444 HIS A N 1
ATOM 3478 C CA . HIS A 1 444 ? -6.183 -18.633 0.208 1.00 54.53 444 HIS A CA 1
ATOM 3479 C C . HIS A 1 444 ? -4.708 -18.437 -0.181 1.00 54.53 444 HIS A C 1
ATOM 3481 O O . HIS A 1 444 ? -4.333 -18.924 -1.250 1.00 54.53 444 HIS A O 1
ATOM 3487 N N . TYR A 1 445 ? -3.852 -17.776 0.609 1.00 56.12 445 TYR A N 1
ATOM 3488 C CA . TYR A 1 445 ? -2.625 -17.209 0.014 1.00 56.12 445 TYR A CA 1
ATOM 3489 C C . TYR A 1 445 ? -1.279 -17.723 0.517 1.00 56.12 445 TYR A C 1
ATOM 3491 O O . TYR A 1 445 ? -0.266 -17.367 -0.082 1.00 56.12 445 TYR A O 1
ATOM 3499 N N . GLY A 1 446 ? -1.212 -18.539 1.578 1.00 63.75 446 GLY A N 1
ATOM 3500 C CA . GLY A 1 446 ? 0.082 -18.958 2.143 1.00 63.75 446 GLY A CA 1
ATOM 3501 C C . GLY A 1 446 ? 1.012 -17.767 2.422 1.00 63.75 446 GLY A C 1
ATOM 3502 O O . GLY A 1 446 ? 2.232 -17.907 2.402 1.00 63.75 446 GLY A O 1
ATOM 3503 N N . ILE A 1 447 ? 0.432 -16.577 2.629 1.00 66.25 447 ILE A N 1
ATOM 3504 C CA . ILE A 1 447 ? 1.147 -15.298 2.667 1.00 66.25 447 ILE A CA 1
ATOM 3505 C C . ILE A 1 447 ? 2.069 -15.237 3.893 1.00 66.25 447 ILE A C 1
ATOM 3507 O O . ILE A 1 447 ? 3.128 -14.611 3.853 1.00 66.25 447 ILE A O 1
ATOM 3511 N N . MET A 1 448 ? 1.691 -15.987 4.934 1.00 63.31 448 MET A N 1
ATOM 3512 C CA . MET A 1 448 ? 2.447 -16.223 6.162 1.00 63.31 448 MET A CA 1
ATOM 3513 C C . MET A 1 448 ? 3.623 -17.197 5.966 1.00 63.31 448 MET A C 1
ATOM 3515 O O . MET A 1 448 ? 4.591 -17.140 6.712 1.00 63.31 448 MET A O 1
ATOM 3519 N N . ASN A 1 449 ? 3.583 -18.044 4.928 1.00 59.72 449 ASN A N 1
ATOM 3520 C CA . ASN A 1 449 ? 4.622 -19.030 4.595 1.00 59.72 449 ASN A CA 1
ATOM 3521 C C . ASN A 1 449 ? 5.651 -18.527 3.574 1.00 59.72 449 ASN A C 1
ATOM 3523 O O . ASN A 1 449 ? 6.520 -19.285 3.138 1.00 59.72 449 ASN A O 1
ATOM 3527 N N . MET A 1 450 ? 5.593 -17.258 3.171 1.00 56.38 450 MET A N 1
ATOM 3528 C CA . MET A 1 450 ? 6.694 -16.686 2.408 1.00 56.38 450 MET A CA 1
ATOM 3529 C C . MET A 1 450 ? 7.928 -16.595 3.306 1.00 56.38 450 MET A C 1
ATOM 3531 O O . MET A 1 450 ? 7.881 -15.940 4.347 1.00 56.38 450 MET A O 1
ATOM 3535 N N . HIS A 1 451 ? 9.030 -17.226 2.887 1.00 55.75 451 HIS A N 1
ATOM 3536 C CA . HIS A 1 451 ? 10.314 -17.157 3.583 1.00 55.75 451 HIS A CA 1
ATOM 3537 C C . HIS A 1 451 ? 10.628 -15.720 4.016 1.00 55.75 451 HIS A C 1
ATOM 3539 O O . HIS A 1 451 ? 10.421 -14.777 3.244 1.00 55.75 451 HIS A O 1
ATOM 3545 N N . GLY A 1 452 ? 11.120 -15.567 5.251 1.00 50.16 452 GLY A N 1
ATOM 3546 C CA . GLY A 1 452 ? 11.546 -14.273 5.771 1.00 50.16 452 GLY A CA 1
ATOM 3547 C C . GLY A 1 452 ? 12.452 -13.592 4.754 1.00 50.16 452 GLY A C 1
ATOM 3548 O O . GLY A 1 452 ? 13.408 -14.202 4.264 1.00 50.16 452 GLY A O 1
ATOM 3549 N N . VAL A 1 453 ? 12.122 -12.351 4.397 1.00 50.44 453 VAL A N 1
ATOM 3550 C CA . VAL A 1 453 ? 12.962 -11.577 3.485 1.00 50.44 453 VAL A CA 1
ATOM 3551 C C . VAL A 1 453 ? 14.342 -11.483 4.140 1.00 50.44 453 VAL A C 1
ATOM 3553 O O . VAL A 1 453 ? 14.419 -11.124 5.320 1.00 50.44 453 VAL A O 1
ATOM 3556 N N . PRO A 1 454 ? 15.426 -11.890 3.456 1.00 46.28 454 PRO A N 1
ATOM 3557 C CA . PRO A 1 454 ? 16.729 -11.969 4.092 1.00 46.28 454 PRO A CA 1
ATOM 3558 C C . PRO A 1 454 ? 17.112 -10.615 4.713 1.00 46.28 454 PRO A C 1
ATOM 3560 O O . PRO A 1 454 ? 16.784 -9.546 4.199 1.00 46.28 454 PRO A O 1
ATOM 3563 N N . LYS A 1 455 ? 17.789 -10.669 5.871 1.00 42.56 455 LYS A N 1
ATOM 3564 C CA . LYS A 1 455 ? 18.117 -9.516 6.743 1.00 42.56 455 LYS A CA 1
ATOM 3565 C C . LYS A 1 455 ? 18.969 -8.418 6.080 1.00 42.56 455 LYS A C 1
ATOM 3567 O O . LYS A 1 455 ? 19.339 -7.458 6.743 1.00 42.56 455 LYS A O 1
ATOM 3572 N N . ASN A 1 456 ? 19.322 -8.566 4.808 1.00 44.06 456 ASN A N 1
ATOM 3573 C CA . ASN A 1 456 ? 19.961 -7.536 3.996 1.00 44.06 456 ASN A CA 1
ATOM 3574 C C . ASN A 1 456 ? 18.966 -6.494 3.453 1.00 44.06 456 ASN A C 1
ATOM 3576 O O . ASN A 1 456 ? 19.376 -5.613 2.708 1.00 44.06 456 ASN A O 1
ATOM 3580 N N . TYR A 1 457 ? 17.688 -6.559 3.839 1.00 42.88 457 TYR A N 1
ATOM 3581 C CA . TYR A 1 457 ? 16.740 -5.453 3.696 1.00 42.88 457 TYR A CA 1
ATOM 3582 C C . TYR A 1 457 ? 17.053 -4.347 4.726 1.00 42.88 457 TYR A C 1
ATOM 3584 O O . TYR A 1 457 ? 16.340 -4.148 5.704 1.00 42.88 457 TYR A O 1
ATOM 3592 N N . ALA A 1 458 ? 18.179 -3.661 4.543 1.00 42.56 458 ALA A N 1
ATOM 3593 C CA . ALA A 1 458 ? 18.476 -2.401 5.211 1.00 42.56 458 ALA A CA 1
ATOM 3594 C C . ALA A 1 458 ? 18.426 -1.299 4.149 1.00 42.56 458 ALA A C 1
ATOM 3596 O O . ALA A 1 458 ? 19.077 -1.415 3.112 1.00 42.56 458 ALA A O 1
ATOM 3597 N N . PHE A 1 459 ? 17.635 -0.255 4.391 1.00 47.62 459 PHE A N 1
ATOM 3598 C CA . PHE A 1 459 ? 17.507 0.897 3.499 1.00 47.62 459 PHE A CA 1
ATOM 3599 C C . PHE A 1 459 ? 18.797 1.738 3.552 1.00 47.62 459 PHE A C 1
ATOM 3601 O O . PHE A 1 459 ? 18.900 2.681 4.331 1.00 47.62 459 PHE A O 1
ATOM 3608 N N . GLN A 1 460 ? 19.814 1.348 2.781 1.00 41.50 460 GLN A N 1
ATOM 3609 C CA . GLN A 1 460 ? 21.016 2.141 2.498 1.00 41.50 460 GLN A CA 1
ATOM 3610 C C . GLN A 1 460 ? 21.378 2.052 1.006 1.00 41.50 460 GLN A C 1
ATOM 3612 O O . GLN A 1 460 ? 20.915 1.155 0.304 1.00 41.50 460 GLN A O 1
ATOM 3617 N N . ASP A 1 461 ? 22.207 2.997 0.558 1.00 39.38 461 ASP A N 1
ATOM 3618 C CA . ASP A 1 461 ? 22.344 3.563 -0.797 1.00 39.38 461 ASP A CA 1
ATOM 3619 C C . ASP A 1 461 ? 22.513 2.641 -2.029 1.00 39.38 461 ASP A C 1
ATOM 3621 O O . ASP A 1 461 ? 22.457 3.161 -3.142 1.00 39.38 461 ASP A O 1
ATOM 3625 N N . ASP A 1 462 ? 22.676 1.318 -1.904 1.00 37.59 462 ASP A N 1
ATOM 3626 C CA . ASP A 1 462 ? 23.100 0.454 -3.029 1.00 37.59 462 ASP A CA 1
ATOM 3627 C C . ASP A 1 462 ? 22.418 -0.936 -3.105 1.00 37.59 462 ASP A C 1
ATOM 3629 O O . ASP A 1 462 ? 23.107 -1.953 -3.002 1.00 37.59 462 ASP A O 1
ATOM 3633 N N . TRP A 1 463 ? 21.089 -1.066 -3.290 1.00 49.44 463 TRP A N 1
ATOM 3634 C CA . TRP A 1 463 ? 20.474 -2.417 -3.372 1.00 49.44 463 TRP A CA 1
ATOM 3635 C C . TRP A 1 463 ? 19.277 -2.560 -4.322 1.00 49.44 463 TRP A C 1
ATOM 3637 O O . TRP A 1 463 ? 18.487 -1.645 -4.516 1.00 49.44 463 TRP A O 1
ATOM 3647 N N . ALA A 1 464 ? 19.128 -3.759 -4.901 1.00 35.97 464 ALA A N 1
ATOM 3648 C CA . ALA A 1 464 ? 18.043 -4.165 -5.798 1.00 35.97 464 ALA A CA 1
ATOM 3649 C C . ALA A 1 464 ? 17.057 -5.129 -5.112 1.00 35.97 464 ALA A C 1
ATOM 3651 O O . ALA A 1 464 ? 17.456 -6.006 -4.345 1.00 35.97 464 ALA A O 1
ATOM 3652 N N . ILE A 1 465 ? 15.771 -4.997 -5.445 1.00 37.56 465 ILE A N 1
ATOM 3653 C CA . ILE A 1 465 ? 14.688 -5.886 -5.006 1.00 37.56 465 ILE A CA 1
ATOM 3654 C C . ILE A 1 465 ? 14.831 -7.240 -5.718 1.00 37.56 465 ILE A C 1
ATOM 3656 O O . ILE A 1 465 ? 14.781 -7.299 -6.947 1.00 37.56 465 ILE A O 1
ATOM 3660 N N . VAL A 1 466 ? 14.960 -8.334 -4.963 1.00 34.59 466 VAL A N 1
ATOM 3661 C CA . VAL A 1 466 ? 14.841 -9.698 -5.504 1.00 34.59 466 VAL A CA 1
ATOM 3662 C C . VAL A 1 466 ? 13.526 -10.289 -5.013 1.00 34.59 466 VAL A C 1
ATOM 3664 O O . VAL A 1 466 ? 13.410 -10.706 -3.864 1.00 34.59 466 VAL A O 1
ATOM 3667 N N . ILE A 1 467 ? 12.525 -10.311 -5.893 1.00 37.56 467 ILE A N 1
ATOM 3668 C CA . ILE A 1 467 ? 11.290 -11.070 -5.687 1.00 37.56 467 ILE A CA 1
ATOM 3669 C C . ILE A 1 467 ? 11.448 -12.404 -6.423 1.00 37.56 467 ILE A C 1
ATOM 3671 O O . ILE A 1 467 ? 11.499 -12.425 -7.650 1.00 37.56 467 ILE A O 1
ATOM 3675 N N . GLY A 1 468 ? 11.485 -13.505 -5.669 1.00 34.00 468 GLY A N 1
ATOM 3676 C CA . GLY A 1 468 ? 11.027 -14.811 -6.155 1.00 34.00 468 GLY A CA 1
ATOM 3677 C C . GLY A 1 468 ? 11.992 -15.698 -6.950 1.00 34.00 468 GLY A C 1
ATOM 3678 O O . GLY A 1 468 ? 11.552 -16.262 -7.940 1.00 34.00 468 GLY A O 1
ATOM 3679 N N . ASP A 1 469 ? 13.230 -15.914 -6.497 1.00 30.48 469 ASP A N 1
ATOM 3680 C CA . ASP A 1 469 ? 13.987 -17.132 -6.847 1.00 30.48 469 ASP A CA 1
ATOM 3681 C C . ASP A 1 469 ? 14.894 -17.554 -5.674 1.00 30.48 469 ASP A C 1
ATOM 3683 O O . ASP A 1 469 ? 15.358 -16.707 -4.904 1.00 30.48 469 ASP A O 1
ATOM 3687 N N . GLU A 1 470 ? 15.124 -18.865 -5.517 1.00 37.91 470 GLU A N 1
ATOM 3688 C CA . GLU A 1 470 ? 16.064 -19.421 -4.534 1.00 37.91 470 GLU A CA 1
ATOM 3689 C C . GLU A 1 470 ? 17.436 -18.741 -4.665 1.00 37.91 470 GLU A C 1
ATOM 3691 O O . GLU A 1 470 ? 18.072 -18.770 -5.721 1.00 37.91 470 GLU A O 1
ATOM 3696 N N . LEU A 1 471 ? 17.917 -18.140 -3.575 1.00 41.88 471 LEU A N 1
ATOM 3697 C CA . LEU A 1 471 ? 19.306 -17.700 -3.484 1.00 41.88 471 LEU A CA 1
ATOM 3698 C C . LEU A 1 471 ? 20.202 -18.946 -3.460 1.00 41.88 471 LEU A C 1
ATOM 3700 O O . LEU A 1 471 ? 20.313 -19.603 -2.423 1.00 41.88 471 LEU A O 1
ATOM 3704 N N . ASP A 1 472 ? 20.831 -19.249 -4.598 1.00 43.84 472 ASP A N 1
ATOM 3705 C CA . ASP A 1 472 ? 21.873 -20.275 -4.724 1.00 43.84 472 ASP A CA 1
ATOM 3706 C C . ASP A 1 472 ? 22.956 -20.074 -3.642 1.00 43.84 472 ASP A C 1
ATOM 3708 O O . ASP A 1 472 ? 23.328 -18.949 -3.284 1.00 43.84 472 ASP A O 1
ATOM 3712 N N . ASP A 1 473 ? 23.477 -21.180 -3.111 1.00 45.69 473 ASP A N 1
ATOM 3713 C CA . ASP A 1 473 ? 24.481 -21.231 -2.048 1.00 45.69 473 ASP A CA 1
ATOM 3714 C C . ASP A 1 473 ? 25.776 -20.480 -2.411 1.00 45.69 473 ASP A C 1
ATOM 3716 O O . ASP A 1 473 ? 26.521 -20.036 -1.530 1.00 45.69 473 ASP A O 1
ATOM 3720 N N . THR A 1 474 ? 26.024 -20.238 -3.700 1.00 46.91 474 THR A N 1
ATOM 3721 C CA . THR A 1 474 ? 27.095 -19.345 -4.168 1.00 46.91 474 THR A CA 1
ATOM 3722 C C . THR A 1 474 ? 26.944 -17.901 -3.672 1.00 46.91 474 THR A C 1
ATOM 3724 O O . THR A 1 474 ? 27.950 -17.261 -3.350 1.00 46.91 474 THR A O 1
ATOM 3727 N N . PHE A 1 475 ? 25.718 -17.385 -3.529 1.00 46.69 475 PHE A N 1
ATOM 3728 C CA . PHE A 1 475 ? 25.467 -16.031 -3.024 1.00 46.69 475 PHE A CA 1
ATOM 3729 C C . PHE A 1 475 ? 25.629 -15.951 -1.497 1.00 46.69 475 PHE A C 1
ATOM 3731 O O . PHE A 1 475 ? 26.217 -14.997 -0.982 1.00 46.69 475 PHE A O 1
ATOM 3738 N N . LYS A 1 476 ? 25.210 -16.997 -0.767 1.00 44.94 476 LYS A N 1
ATOM 3739 C CA . LYS A 1 476 ? 25.390 -17.105 0.696 1.00 44.94 476 LYS A CA 1
ATOM 3740 C C . LYS A 1 476 ? 26.867 -17.093 1.096 1.00 44.94 476 LYS A C 1
ATOM 3742 O O . LYS A 1 476 ? 27.240 -16.446 2.075 1.00 44.94 476 LYS A O 1
ATOM 3747 N N . ASN A 1 477 ? 27.716 -17.755 0.310 1.00 42.84 477 ASN A N 1
ATOM 3748 C CA . ASN A 1 477 ? 29.150 -17.834 0.583 1.00 42.84 477 ASN A CA 1
ATOM 3749 C C . ASN A 1 477 ? 29.900 -16.524 0.299 1.00 42.84 477 ASN A C 1
ATOM 3751 O O . ASN A 1 477 ? 30.889 -16.250 0.970 1.00 42.84 477 ASN A O 1
ATOM 3755 N N . ARG A 1 478 ? 29.431 -15.668 -0.620 1.00 43.94 478 ARG A N 1
ATOM 3756 C CA . ARG A 1 478 ? 30.050 -14.347 -0.852 1.00 43.94 478 ARG A CA 1
ATOM 3757 C C . ARG A 1 478 ? 29.795 -13.364 0.291 1.00 43.94 478 ARG A C 1
ATOM 3759 O O . ARG A 1 478 ? 30.718 -12.679 0.712 1.00 43.94 478 ARG A O 1
ATOM 3766 N N . VAL A 1 479 ? 28.581 -13.337 0.840 1.00 43.72 479 VAL A N 1
ATOM 3767 C CA . VAL A 1 479 ? 28.204 -12.397 1.917 1.00 43.72 479 VAL A CA 1
ATOM 3768 C C . VAL A 1 479 ? 28.858 -12.755 3.263 1.00 43.72 479 VAL A C 1
ATOM 3770 O O . VAL A 1 479 ? 29.103 -11.882 4.093 1.00 43.72 479 VAL A O 1
ATOM 3773 N N . MET A 1 480 ? 29.190 -14.029 3.489 1.00 39.38 480 MET A N 1
ATOM 3774 C CA . MET A 1 480 ? 29.853 -14.480 4.722 1.00 39.38 480 MET A CA 1
ATOM 3775 C C . MET A 1 480 ? 31.357 -14.162 4.767 1.00 39.38 480 MET A C 1
ATOM 3777 O O . MET A 1 480 ? 31.916 -14.063 5.859 1.00 39.38 480 MET A O 1
ATOM 3781 N N . VAL A 1 481 ? 32.010 -13.967 3.617 1.00 42.59 481 VAL A N 1
ATOM 3782 C CA . VAL A 1 481 ? 33.469 -13.758 3.539 1.00 42.59 481 VAL A CA 1
ATOM 3783 C C . VAL A 1 481 ? 33.877 -12.302 3.818 1.00 42.59 481 VAL A C 1
ATOM 3785 O O . VAL A 1 481 ? 34.981 -12.078 4.306 1.00 42.59 481 VAL A O 1
ATOM 3788 N N . ASP A 1 482 ? 32.982 -11.323 3.646 1.00 38.12 482 ASP A N 1
ATOM 3789 C CA . ASP A 1 482 ? 33.279 -9.896 3.894 1.00 38.12 482 ASP A CA 1
ATOM 3790 C C . ASP A 1 482 ? 32.998 -9.407 5.332 1.00 38.12 482 ASP A C 1
ATOM 3792 O O . ASP A 1 482 ? 33.253 -8.250 5.674 1.00 38.12 482 ASP A O 1
ATOM 3796 N N . ARG A 1 483 ? 32.530 -10.280 6.235 1.00 42.31 483 ARG A N 1
ATOM 3797 C CA . ARG A 1 483 ? 32.258 -9.922 7.644 1.00 42.31 483 ARG A CA 1
ATOM 3798 C C . ARG A 1 483 ? 33.472 -9.623 8.547 1.00 42.31 483 ARG A C 1
ATOM 3800 O O . ARG A 1 483 ? 33.276 -8.860 9.495 1.00 42.31 483 ARG A O 1
ATOM 3807 N N . PRO A 1 484 ? 34.702 -10.138 8.337 1.00 38.59 484 PRO A N 1
ATOM 3808 C CA . PRO A 1 484 ? 35.783 -9.910 9.304 1.00 38.59 484 PRO A CA 1
ATOM 3809 C C . PRO A 1 484 ? 36.288 -8.460 9.382 1.00 38.59 484 PRO A C 1
ATOM 3811 O O . PRO A 1 484 ? 36.828 -8.068 10.411 1.00 38.59 484 PRO A O 1
ATOM 3814 N N . ARG A 1 485 ? 36.090 -7.631 8.346 1.00 41.16 485 ARG A N 1
ATOM 3815 C CA . ARG A 1 485 ? 36.632 -6.256 8.318 1.00 41.16 485 ARG A CA 1
ATOM 3816 C C . ARG A 1 485 ? 35.831 -5.227 9.116 1.00 41.16 485 ARG A C 1
ATOM 3818 O O . ARG A 1 485 ? 36.388 -4.205 9.505 1.00 41.16 485 ARG A O 1
ATOM 3825 N N . LEU A 1 486 ? 34.554 -5.487 9.402 1.00 38.16 486 LEU A N 1
ATOM 3826 C CA . LEU A 1 486 ? 33.706 -4.517 10.105 1.00 38.16 486 LEU A CA 1
ATOM 3827 C C . LEU A 1 486 ? 33.981 -4.473 11.621 1.00 38.16 486 LEU A C 1
ATOM 3829 O O . LEU A 1 486 ? 33.825 -3.429 12.250 1.00 38.16 486 LEU A O 1
ATOM 3833 N N . TYR A 1 487 ? 34.434 -5.587 12.209 1.00 38.31 487 TYR A N 1
ATOM 3834 C CA . TYR A 1 487 ? 34.750 -5.657 13.640 1.00 38.31 487 TYR A CA 1
ATOM 3835 C C . TYR A 1 487 ? 36.104 -5.020 13.995 1.00 38.31 487 TYR A C 1
ATOM 3837 O O . TYR A 1 487 ? 36.239 -4.477 15.090 1.00 38.31 487 TYR A O 1
ATOM 3845 N N . GLU A 1 488 ? 37.078 -4.995 13.078 1.00 39.19 488 GLU A N 1
ATOM 3846 C CA . GLU A 1 488 ? 38.360 -4.307 13.313 1.00 39.19 488 GLU A CA 1
ATOM 3847 C C . GLU A 1 488 ? 38.225 -2.776 13.288 1.00 39.19 488 GLU A C 1
ATOM 3849 O O . GLU A 1 488 ? 38.874 -2.094 14.084 1.00 39.19 488 GLU A O 1
ATOM 3854 N N . MET A 1 489 ? 37.332 -2.225 12.456 1.00 36.91 489 MET A N 1
ATOM 3855 C CA . MET A 1 489 ? 37.098 -0.774 12.396 1.00 36.91 489 MET A CA 1
ATOM 3856 C C . MET A 1 489 ? 36.341 -0.232 13.618 1.00 36.91 489 MET A C 1
ATOM 3858 O O . MET A 1 489 ? 36.579 0.898 14.036 1.00 36.91 489 MET A O 1
ATOM 3862 N N . LEU A 1 490 ? 35.470 -1.033 14.241 1.00 38.06 490 LEU A N 1
ATOM 3863 C CA . LEU A 1 490 ? 34.761 -0.631 15.464 1.00 38.06 490 LEU A CA 1
ATOM 3864 C C . LEU A 1 490 ? 35.617 -0.780 16.733 1.00 38.06 490 LEU A C 1
ATOM 3866 O O . LEU A 1 490 ? 35.346 -0.115 17.732 1.00 38.06 490 LEU A O 1
ATOM 3870 N N . ALA A 1 491 ? 36.680 -1.589 16.695 1.00 38.31 491 ALA A N 1
ATOM 3871 C CA . ALA A 1 491 ? 37.613 -1.737 17.811 1.00 38.31 491 ALA A CA 1
ATOM 3872 C C . ALA A 1 491 ? 38.654 -0.601 17.900 1.00 38.31 491 ALA A C 1
ATOM 3874 O O . ALA A 1 491 ? 39.234 -0.398 18.963 1.00 38.31 491 ALA A O 1
ATOM 3875 N N . THR A 1 492 ? 38.873 0.171 16.829 1.00 41.16 492 THR A N 1
ATOM 3876 C CA . THR A 1 492 ? 39.852 1.280 16.803 1.00 41.16 492 THR A CA 1
ATOM 3877 C C . THR A 1 492 ? 39.251 2.669 17.045 1.00 41.16 492 THR A C 1
ATOM 3879 O O . THR A 1 492 ? 39.998 3.634 17.157 1.00 41.16 492 THR A O 1
ATOM 3882 N N . ALA A 1 493 ? 37.929 2.788 17.212 1.00 37.91 493 ALA A N 1
ATOM 3883 C CA . ALA A 1 493 ? 37.247 4.061 17.489 1.00 37.91 493 ALA A CA 1
ATOM 3884 C C . ALA A 1 493 ? 36.977 4.332 18.990 1.00 37.91 493 ALA A C 1
ATOM 3886 O O . ALA A 1 493 ? 36.166 5.190 19.337 1.00 37.91 493 ALA A O 1
ATOM 3887 N N . LYS A 1 494 ? 37.658 3.618 19.895 1.00 41.28 494 LYS A N 1
ATOM 3888 C CA . LYS A 1 494 ? 37.769 3.984 21.316 1.00 41.28 494 LYS A CA 1
ATOM 3889 C C . LYS A 1 494 ? 39.237 4.011 21.732 1.00 41.28 494 LYS A C 1
ATOM 3891 O O . LYS A 1 494 ? 39.728 3.037 22.296 1.00 41.28 494 LYS A O 1
ATOM 3896 N N . LEU A 1 495 ? 39.894 5.134 21.456 1.00 35.06 495 LEU A N 1
ATOM 3897 C CA . LEU A 1 495 ? 41.005 5.699 22.225 1.00 35.06 495 LEU A CA 1
ATOM 3898 C C . LEU A 1 495 ? 41.032 7.211 22.008 1.00 35.06 495 LEU A C 1
ATOM 3900 O O . LEU A 1 495 ? 40.997 7.623 20.827 1.00 35.06 495 LEU A O 1
#

InterPro domains:
  IPR007074 LicD/FKTN/FKRP, nucleotidyltransferase domain [PF04991] (285-323)
  IPR029147 Cilia- and flagella-associated protein 77 [PF14825] (11-159)
  IPR029147 Cilia- and flagella-associated protein 77 [PTHR28617] (11-221)